Protein AF-A0AAU5MBX9-F1 (afdb_monomer)

Secondary structure (DSSP, 8-state):
-PPPPSSSPPEEES--TT-S-GGGGTTTEEEETT-S-S--STTPEE-EEEETTB-TT-TTS-HHHHHHH-GGGB-B-TTSSSB--GGG-TTS-BB-TT-HHHHHHHIIIIIHHHHHTT-SEEEEEEEESS-TT---EEE-TTS-EEE---S-TT-HHHHHHHHHHHHHHHHHHHTTT-EEEEEEETTTT--GGG----HHHHHHHHHHHHH-SEEEES-TTTTTSSSPP-HHHHHHHHHHHHHTTTS-EEEEEE-SSSSGGGS-HHHHHHHHHHHHHH--TTEEEEEE-SS-TTS----GGGG----SBSS--EEETTTEEEEEETTEEEEEE--SS--EEEEEEEEEEETTS-EEEEEEEE-SSEEEEEEE-

Radius of gyration: 21.74 Å; Cα contacts (8 Å, |Δi|>4): 833; chains: 1; bounding box: 52×39×66 Å

Foldseek 3Di:
DQDADLWFAAAEAEAQPAPPDLCVNAPRHQEYLDYPACDHHPRYAYAHEDEQFWLPPPLVCAPVNCVVPPQQFAFAAPVQPHTLDDVPDRSTGGGDLLDPVCLVCSCVPRPVVVVVSPHQEYEYEDDELFPPSRGFFGAHPVRHTDGQADRGRNTVSSLVSSLVSLLSVQVSSVVSNHFYEYAYEQQPLDDPVRHDPDPVSVVSSLSSQVSHQEYEYQCAQASLDQAGQFDPRLVSVLVSLQVCQQHHYEYEHEHVAQWPVPRDPFVLLLRLLSCVQSHDPPYHYHYTYPNCSNPDDPDLSSRDIQARWPDHWDDDPDFKIKTDGPFFIKIFGRHQADKDKDADPAWWAFSVGDIDHGIDIADHGGITTTGHD

pLDDT: mean 93.25, std 8.16, range [41.34, 98.81]

Nearest PDB structures (foldseek):
  4kmq-assembly1_A  TM=3.766E-01  e=2.548E-07  Listeria monocytogenes EGD-e
  4m3p-assembly1_A  TM=5.135E-01  e=3.716E-02  Homo sapiens
  7es0-assembly1_A  TM=3.282E-01  e=1.032E-01  Oryza sativa Japonica Group
  7k41-assembly1_A  TM=3.394E-01  e=2.391E-01  Escherichia coli K-12
  6v3o-assembly1_C  TM=4.429E-01  e=4.022E+00  Zea mays

Mean predicted aligned error: 4.1 Å

Sequence (373 aa):
MPVTRDHGVLQAQVFDRQVPDPAVYAGRVGFVWAALQAPQPQGVLASSYVTAFRNAPAREYTPEWFKTNHPDWIEYTADRTTPAWEFSNQVYTPIDISNPAVRQWYTSTLIDPAIAAGFKVIAVDNIGVRNDFKVSGHYDANGQWVQQFGADPKDPAWVADVLDWLRYLRDYAHARGVAVAFNLTFNGSLHDEFQDKSPEYIAALDQMIDISDIWLNEQGFTVHRVENVTDDEWQLMFDLLRRHRCKPSVVMNKLPTSYWNEATPEQRQWVVANYLLYREAPAMLESTGSKDYAAFNEIPEMAADLGTAITPPVRRGPVLWTRLYRDGMVVVNPSSTKSSRLLLPGRFTDLHGTKYSGLITVPANTGLVLKRG

Solvent-accessible surface area (backbone atoms only — not comparable to full-atom values): 19632 Å² total; per-residue (Å²): 130,65,70,64,68,75,40,50,54,41,26,37,43,52,37,42,90,61,44,94,59,66,68,78,36,53,89,42,29,26,35,27,52,29,34,91,51,38,83,60,43,79,69,36,39,30,14,37,61,35,38,68,53,30,50,40,77,53,64,88,56,33,54,67,50,37,61,72,77,40,50,48,40,38,23,11,21,85,82,72,73,51,62,23,40,60,93,75,38,81,62,40,41,27,41,40,68,83,41,67,67,49,48,51,49,48,41,64,66,63,44,48,56,40,48,73,65,58,30,52,25,42,21,36,31,82,40,57,72,49,46,84,50,44,51,17,28,33,28,43,94,83,72,44,82,43,83,67,39,64,92,52,41,74,37,66,59,52,39,50,52,51,52,51,41,51,48,51,54,36,53,59,31,48,79,70,77,26,44,35,29,34,33,48,42,85,46,71,97,49,62,83,91,61,60,67,82,48,70,67,56,52,52,52,51,50,51,55,52,67,65,33,63,26,37,30,30,71,38,53,61,22,56,68,33,88,57,68,50,33,47,71,65,32,50,52,52,51,49,51,47,57,74,46,30,75,46,32,30,38,38,24,28,29,42,64,33,58,40,55,87,72,48,52,75,62,60,57,32,28,55,49,15,49,48,68,41,63,56,41,63,31,49,25,42,29,73,26,10,70,74,37,45,33,39,80,75,94,51,75,73,58,66,48,63,34,48,41,69,75,48,70,68,41,76,53,78,97,58,33,36,34,23,40,27,73,44,23,37,28,36,36,23,41,26,78,79,54,61,48,77,46,76,46,99,49,51,28,28,37,92,84,69,55,74,46,57,47,75,37,77,46,52,34,68,34,28,40,44,31,34,57,107

Structure (mmCIF, N/CA/C/O backbone):
data_AF-A0AAU5MBX9-F1
#
_entry.id   AF-A0AAU5MBX9-F1
#
loop_
_atom_site.group_PDB
_atom_site.id
_atom_site.type_symbol
_atom_site.label_atom_id
_atom_site.label_alt_id
_atom_site.label_comp_id
_atom_site.label_asym_id
_atom_site.label_entity_id
_atom_site.label_seq_id
_atom_site.pdbx_PDB_ins_code
_atom_site.Cartn_x
_atom_site.Cartn_y
_atom_site.Cartn_z
_atom_site.occupancy
_atom_site.B_iso_or_equiv
_atom_site.auth_seq_id
_atom_site.auth_comp_id
_atom_site.auth_asym_id
_atom_site.auth_atom_id
_atom_site.pdbx_PDB_model_num
ATOM 1 N N . MET A 1 1 ? 2.801 -18.005 0.853 1.00 86.44 1 MET A N 1
ATOM 2 C CA . MET A 1 1 ? 1.812 -16.963 1.204 1.00 86.44 1 MET A CA 1
ATOM 3 C C . MET A 1 1 ? 1.761 -16.778 2.713 1.00 86.44 1 MET A C 1
ATOM 5 O O . MET A 1 1 ? 1.990 -17.772 3.402 1.00 86.44 1 MET A O 1
ATOM 9 N N . PRO A 1 2 ? 1.511 -15.555 3.226 1.00 80.56 2 PRO A N 1
ATOM 10 C CA . PRO A 1 2 ? 1.394 -15.302 4.662 1.00 80.56 2 PRO A CA 1
ATOM 11 C C . PRO A 1 2 ? 0.260 -16.132 5.270 1.00 80.56 2 PRO A C 1
ATOM 13 O O . PRO A 1 2 ? -0.808 -16.261 4.669 1.00 80.56 2 PRO A O 1
ATOM 16 N N . VAL A 1 3 ? 0.486 -16.699 6.456 1.00 76.62 3 VAL A N 1
ATOM 17 C CA . VAL A 1 3 ? -0.539 -17.470 7.171 1.00 76.62 3 VAL A CA 1
ATOM 18 C C . VAL A 1 3 ? -1.321 -16.522 8.069 1.00 76.62 3 VAL A C 1
ATOM 20 O O . VAL A 1 3 ? -0.755 -15.880 8.953 1.00 76.62 3 VAL A O 1
ATOM 23 N N . THR A 1 4 ? -2.632 -16.423 7.851 1.00 69.81 4 THR A N 1
ATOM 24 C CA . THR A 1 4 ? -3.485 -15.587 8.698 1.00 69.81 4 THR A CA 1
ATOM 25 C C . THR A 1 4 ? -3.652 -16.194 10.083 1.00 69.81 4 THR A C 1
ATOM 27 O O . THR A 1 4 ? -3.848 -17.398 10.231 1.00 69.81 4 THR A O 1
ATOM 30 N N . ARG A 1 5 ? -3.689 -15.327 11.092 1.00 82.75 5 ARG A N 1
ATOM 31 C CA . ARG A 1 5 ? -4.270 -15.617 12.403 1.00 82.75 5 ARG A CA 1
ATOM 32 C C . ARG A 1 5 ? -5.727 -15.185 12.450 1.00 82.75 5 ARG A C 1
ATOM 34 O O . ARG A 1 5 ? -6.056 -14.077 12.029 1.00 82.75 5 ARG A O 1
ATOM 41 N N . ASP A 1 6 ? -6.588 -16.019 13.013 1.00 85.75 6 ASP A N 1
ATOM 42 C CA . ASP A 1 6 ? -8.009 -15.707 13.198 1.00 85.75 6 ASP A CA 1
ATOM 43 C C . ASP A 1 6 ? -8.272 -14.755 14.385 1.00 85.75 6 ASP A C 1
ATOM 45 O O . ASP A 1 6 ? -9.397 -14.290 14.560 1.00 85.75 6 ASP A O 1
ATOM 49 N N . HIS A 1 7 ? -7.240 -14.423 15.168 1.00 91.56 7 HIS A N 1
ATOM 50 C CA . HIS A 1 7 ? -7.283 -13.500 16.306 1.00 91.56 7 HIS A CA 1
ATOM 51 C C . HIS A 1 7 ? -6.061 -12.556 16.323 1.00 91.56 7 HIS A C 1
ATOM 53 O O . HIS A 1 7 ? -5.182 -12.671 15.463 1.00 91.56 7 HIS A O 1
ATOM 59 N N . GLY A 1 8 ? -6.042 -11.578 17.240 1.00 92.62 8 GLY A N 1
ATOM 60 C CA . GLY A 1 8 ? -4.917 -10.654 17.484 1.00 92.62 8 GLY A CA 1
ATOM 61 C C . GLY A 1 8 ? -4.466 -9.773 16.309 1.00 92.62 8 GLY A C 1
ATOM 62 O O . GLY A 1 8 ? -4.969 -9.871 15.196 1.00 92.62 8 GLY A O 1
ATOM 63 N N . VAL A 1 9 ? -3.496 -8.891 16.509 1.00 94.12 9 VAL A N 1
ATOM 64 C CA . VAL A 1 9 ? -2.873 -8.177 15.381 1.00 94.12 9 VAL A CA 1
ATOM 65 C C . VAL A 1 9 ? -1.815 -9.066 14.723 1.00 94.12 9 VAL A C 1
ATOM 67 O O . VAL A 1 9 ? -0.968 -9.642 15.403 1.00 94.12 9 VAL A O 1
ATOM 70 N N . LEU A 1 10 ? -1.871 -9.192 13.394 1.00 94.38 10 LEU A N 1
ATOM 71 C CA . LEU A 1 10 ? -0.783 -9.747 12.594 1.00 94.38 10 LEU A CA 1
ATOM 72 C C . LEU A 1 10 ? -0.051 -8.572 11.956 1.00 94.38 10 LEU A C 1
ATOM 74 O O . LEU A 1 10 ? -0.675 -7.765 11.268 1.00 94.38 10 LEU A O 1
ATOM 78 N N . GLN A 1 11 ? 1.246 -8.458 12.214 1.00 94.75 11 GLN A N 1
ATOM 79 C CA . GLN A 1 11 ? 2.035 -7.329 11.742 1.00 94.75 11 GLN A CA 1
ATOM 80 C C . GLN A 1 11 ? 2.679 -7.624 10.382 1.00 94.75 11 GLN A C 1
ATOM 82 O O . GLN A 1 11 ? 2.894 -8.783 10.014 1.00 94.75 11 GLN A O 1
ATOM 87 N N . ALA A 1 12 ? 3.024 -6.568 9.659 1.00 95.31 12 ALA A N 1
ATOM 88 C CA . ALA A 1 12 ? 3.992 -6.590 8.574 1.00 95.31 12 ALA A CA 1
ATOM 89 C C . ALA A 1 12 ? 5.165 -5.666 8.926 1.00 95.31 12 ALA A C 1
ATOM 91 O O . ALA A 1 12 ? 4.989 -4.699 9.664 1.00 95.31 12 ALA A O 1
ATOM 92 N N . GLN A 1 13 ? 6.343 -5.959 8.379 1.00 95.69 13 GLN A N 1
ATOM 93 C CA . GLN A 1 13 ? 7.498 -5.064 8.409 1.00 95.69 13 GLN A CA 1
ATOM 94 C C . GLN A 1 13 ? 7.722 -4.489 7.013 1.00 95.69 13 GLN A C 1
ATOM 96 O O . GLN A 1 13 ? 7.731 -5.229 6.025 1.00 95.69 13 GLN A O 1
ATOM 101 N N . VAL A 1 14 ? 7.978 -3.189 6.928 1.00 94.19 14 VAL A N 1
ATOM 102 C CA . VAL A 1 14 ? 8.395 -2.549 5.680 1.00 94.19 14 VAL A CA 1
ATOM 103 C C . VAL A 1 14 ? 9.853 -2.132 5.819 1.00 94.19 14 VAL A C 1
ATOM 105 O O . VAL A 1 14 ? 10.169 -1.333 6.678 1.00 94.19 14 VAL A O 1
ATOM 108 N N . PHE A 1 15 ? 10.750 -2.718 5.017 1.00 95.25 15 PHE A N 1
ATOM 109 C CA . PHE A 1 15 ? 12.215 -2.665 5.190 1.00 95.25 15 PHE A CA 1
ATOM 110 C C . PHE A 1 15 ? 12.720 -3.165 6.560 1.00 95.25 15 PHE A C 1
ATOM 112 O O . PHE A 1 15 ? 12.239 -2.769 7.611 1.00 95.25 15 PHE A O 1
ATOM 119 N N . ASP A 1 16 ? 13.760 -3.995 6.576 1.00 95.44 16 ASP A N 1
ATOM 120 C CA . ASP A 1 16 ? 14.354 -4.532 7.817 1.00 95.44 16 ASP A CA 1
ATOM 121 C C . ASP A 1 16 ? 15.817 -4.102 8.026 1.00 95.44 16 ASP A C 1
ATOM 123 O O . ASP A 1 16 ? 16.520 -4.615 8.894 1.00 95.44 16 ASP A O 1
ATOM 127 N N . ARG A 1 17 ? 16.290 -3.097 7.277 1.00 95.25 17 ARG A N 1
ATOM 128 C CA . ARG A 1 17 ? 17.687 -2.624 7.342 1.00 95.25 17 ARG A CA 1
ATOM 129 C C . ARG A 1 17 ? 18.113 -2.012 8.682 1.00 95.25 17 ARG A C 1
ATOM 131 O O . ARG A 1 17 ? 19.303 -1.774 8.869 1.00 95.25 17 ARG A O 1
ATOM 138 N N . GLN A 1 18 ? 17.179 -1.717 9.587 1.00 95.19 18 GLN A N 1
ATOM 139 C CA . GLN A 1 18 ? 17.470 -1.283 10.960 1.00 95.19 18 GLN A CA 1
ATOM 140 C C . GLN A 1 18 ? 17.026 -2.321 12.003 1.00 95.19 18 GLN A C 1
ATOM 142 O O . GLN A 1 18 ? 16.915 -1.981 13.178 1.00 95.19 18 GLN A O 1
ATOM 147 N N . VAL A 1 19 ? 16.775 -3.574 11.604 1.00 95.38 19 VAL A N 1
ATOM 148 C CA . VAL A 1 19 ? 16.409 -4.676 12.505 1.00 95.38 19 VAL A CA 1
ATOM 149 C C . VAL A 1 19 ? 17.625 -5.582 12.713 1.00 95.38 19 VAL A C 1
ATOM 151 O O . VAL A 1 19 ? 17.976 -6.342 11.813 1.00 95.38 19 VAL A O 1
ATOM 154 N N . PRO A 1 20 ? 18.298 -5.517 13.879 1.00 91.94 20 PR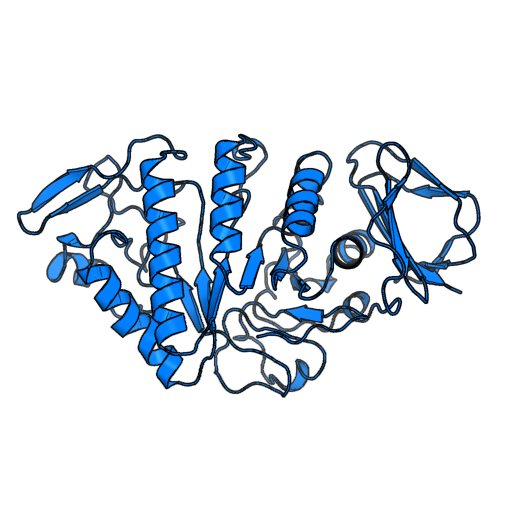O A N 1
ATOM 155 C CA . PRO A 1 20 ? 19.534 -6.269 14.094 1.00 91.94 20 PRO A CA 1
ATOM 156 C C . PRO A 1 20 ? 19.324 -7.784 14.165 1.00 91.94 20 PRO A C 1
ATOM 158 O O . PRO A 1 20 ? 20.194 -8.543 13.747 1.00 91.94 20 PRO A O 1
ATOM 161 N N . ASP A 1 21 ? 18.184 -8.215 14.709 1.00 94.38 21 ASP A N 1
ATOM 162 C CA . ASP A 1 21 ? 17.840 -9.623 14.896 1.00 94.38 21 ASP A CA 1
ATOM 163 C C . ASP A 1 21 ? 16.403 -9.887 14.417 1.00 94.38 21 ASP A C 1
ATOM 165 O O . ASP A 1 21 ? 15.450 -9.511 15.107 1.00 94.38 21 ASP A O 1
ATOM 169 N N . PRO A 1 22 ? 16.216 -10.553 13.262 1.00 94.56 22 PRO A N 1
ATOM 170 C CA . PRO A 1 22 ? 14.896 -10.926 12.764 1.00 94.56 22 PRO A CA 1
ATOM 171 C C . PRO A 1 22 ? 14.097 -11.831 13.709 1.00 94.56 22 PRO A C 1
ATOM 173 O O . PRO A 1 22 ? 12.887 -11.943 13.533 1.00 94.56 22 PRO A O 1
ATOM 176 N N . ALA A 1 23 ? 14.698 -12.463 14.729 1.00 95.38 23 ALA A N 1
ATOM 177 C CA . ALA A 1 23 ? 13.970 -13.304 15.686 1.00 95.38 23 ALA A CA 1
ATOM 178 C C . ALA A 1 23 ? 12.824 -12.563 16.402 1.00 95.38 23 ALA A C 1
ATOM 180 O O . ALA A 1 23 ? 11.850 -13.199 16.811 1.00 95.38 23 ALA A O 1
ATOM 181 N N . VAL A 1 24 ? 12.875 -11.227 16.476 1.00 95.06 24 VAL A N 1
ATOM 182 C CA . VAL A 1 24 ? 11.780 -10.384 16.997 1.00 95.06 24 VAL A CA 1
ATOM 183 C C . VAL A 1 24 ? 10.464 -10.542 16.221 1.00 95.06 24 VAL A C 1
ATOM 185 O O . VAL A 1 24 ? 9.389 -10.286 16.763 1.00 95.06 24 VAL A O 1
ATOM 188 N N . TYR A 1 25 ? 10.521 -11.013 14.973 1.00 95.12 25 TYR A N 1
ATOM 189 C CA . TYR A 1 25 ? 9.354 -11.279 14.133 1.00 95.12 25 TYR A CA 1
ATOM 190 C C . TYR A 1 25 ? 8.588 -12.537 14.529 1.00 95.12 25 TYR A C 1
ATOM 192 O O . TYR A 1 25 ? 7.418 -12.678 14.153 1.00 95.12 25 TYR A O 1
ATOM 200 N N . ALA A 1 26 ? 9.228 -13.457 15.258 1.00 92.88 26 ALA A N 1
ATOM 201 C CA . ALA A 1 26 ? 8.694 -14.779 15.540 1.00 92.88 26 ALA A CA 1
ATOM 202 C C . ALA A 1 26 ? 7.311 -14.686 16.193 1.00 92.88 26 ALA A C 1
ATOM 204 O O . ALA A 1 26 ? 7.127 -14.167 17.294 1.00 92.88 26 ALA A O 1
ATOM 205 N N . GLY A 1 27 ? 6.310 -15.185 15.471 1.00 90.62 27 GLY A N 1
ATOM 206 C CA . GLY A 1 27 ? 4.935 -15.153 15.927 1.00 90.62 27 GLY A CA 1
ATOM 207 C C . GLY A 1 27 ? 4.354 -13.743 16.104 1.00 90.62 27 GLY A C 1
ATOM 208 O O . GLY A 1 27 ? 3.432 -13.587 16.905 1.00 90.62 27 GLY A O 1
ATOM 209 N N . ARG A 1 28 ? 4.840 -12.735 15.382 1.00 92.31 28 ARG A N 1
ATOM 210 C CA . ARG A 1 28 ? 4.287 -11.368 15.387 1.00 92.31 28 ARG A CA 1
ATOM 211 C C . ARG A 1 28 ? 4.090 -10.833 13.974 1.00 92.31 28 ARG A C 1
ATOM 213 O O . ARG A 1 28 ? 3.028 -10.291 13.673 1.00 92.31 28 ARG A O 1
ATOM 220 N N . VAL A 1 29 ? 5.083 -11.043 13.116 1.00 94.81 29 VAL A N 1
ATOM 221 C CA . VAL A 1 29 ? 5.104 -10.559 11.735 1.00 94.81 29 VAL A CA 1
ATOM 222 C C . VAL A 1 29 ? 4.761 -11.702 10.781 1.00 94.81 29 VAL A C 1
ATOM 224 O O . VAL A 1 29 ? 5.270 -12.810 10.924 1.00 94.81 29 VAL A O 1
ATOM 227 N N . GLY A 1 30 ? 3.874 -11.452 9.819 1.00 95.06 30 GLY A N 1
ATOM 228 C CA . GLY A 1 30 ? 3.529 -12.412 8.762 1.00 95.06 30 GLY A CA 1
ATOM 229 C C . GLY A 1 30 ? 4.291 -12.182 7.457 1.00 95.06 30 GLY A C 1
ATOM 230 O O . GLY A 1 30 ? 4.425 -13.102 6.648 1.00 95.06 30 GLY A O 1
ATOM 231 N N . PHE A 1 31 ? 4.791 -10.964 7.243 1.00 96.69 31 PHE A N 1
ATOM 232 C CA . PHE A 1 31 ? 5.380 -10.546 5.976 1.00 96.69 31 PHE A CA 1
ATOM 233 C C . PHE A 1 31 ? 6.383 -9.398 6.139 1.00 96.69 31 PHE A C 1
ATOM 235 O O . PHE A 1 31 ? 6.165 -8.500 6.953 1.00 96.69 31 PHE A O 1
ATOM 242 N N . VAL A 1 32 ? 7.445 -9.408 5.329 1.00 97.56 32 VAL A N 1
ATOM 243 C CA . VAL A 1 32 ? 8.447 -8.337 5.235 1.00 97.56 32 VAL A CA 1
ATOM 244 C C . VAL A 1 32 ? 8.531 -7.847 3.780 1.00 97.56 32 VAL A C 1
ATOM 246 O O . VAL A 1 32 ? 8.956 -8.609 2.910 1.00 97.56 32 VAL A O 1
ATOM 249 N N . TRP A 1 33 ? 8.131 -6.593 3.513 1.00 96.75 33 TRP A N 1
ATOM 250 C CA . TRP A 1 33 ? 8.004 -5.975 2.167 1.00 96.75 33 TRP A CA 1
ATOM 251 C C . TRP A 1 33 ? 9.335 -5.761 1.427 1.00 96.75 33 TRP A C 1
ATOM 253 O O . TRP A 1 33 ? 9.378 -5.629 0.213 1.00 96.75 33 TRP A O 1
ATOM 263 N N . ALA A 1 34 ? 10.448 -5.719 2.144 1.00 96.94 34 ALA A N 1
ATOM 264 C CA . ALA A 1 34 ? 11.757 -5.479 1.551 1.00 96.94 34 ALA A CA 1
ATOM 265 C C . ALA A 1 34 ? 12.822 -6.046 2.482 1.00 96.94 34 ALA A C 1
ATOM 267 O O . ALA A 1 34 ? 13.546 -5.301 3.144 1.00 96.94 34 ALA A O 1
ATOM 268 N N . ALA A 1 35 ? 12.827 -7.370 2.604 1.00 97.56 35 ALA A N 1
ATOM 269 C CA . ALA A 1 35 ? 13.749 -8.056 3.490 1.00 97.56 35 ALA A CA 1
ATOM 270 C C . ALA A 1 35 ? 15.165 -8.046 2.905 1.00 97.56 35 ALA A C 1
ATOM 272 O O . ALA A 1 35 ? 15.361 -8.291 1.714 1.00 97.56 35 ALA A O 1
ATOM 273 N N . LEU A 1 36 ? 16.163 -7.830 3.758 1.00 96.31 36 LEU A N 1
ATOM 274 C CA . LEU A 1 36 ? 17.574 -7.935 3.392 1.00 96.31 36 LEU A CA 1
ATOM 275 C C . LEU A 1 36 ? 17.967 -9.368 3.012 1.00 96.31 36 LEU A C 1
ATOM 277 O O . LEU A 1 36 ? 18.926 -9.569 2.269 1.00 96.31 36 LEU A O 1
ATOM 281 N N . GLN A 1 37 ? 17.254 -10.367 3.542 1.00 96.25 37 GLN A N 1
ATOM 282 C CA . GLN A 1 37 ? 17.579 -11.782 3.383 1.00 96.25 37 GLN A CA 1
ATOM 283 C C . GLN A 1 37 ? 16.309 -12.619 3.207 1.00 96.25 37 GLN A C 1
ATOM 285 O O . GLN A 1 37 ? 15.291 -12.371 3.857 1.00 96.25 37 GLN A O 1
ATOM 290 N N . ALA A 1 38 ? 16.385 -13.651 2.364 1.00 97.12 38 ALA A N 1
ATOM 291 C CA . ALA A 1 38 ? 15.276 -14.579 2.159 1.00 97.12 38 ALA A CA 1
ATOM 292 C C . ALA A 1 38 ? 14.979 -15.471 3.384 1.00 97.12 38 ALA A C 1
ATOM 294 O O . ALA A 1 38 ? 13.798 -15.668 3.683 1.00 97.12 38 ALA A O 1
ATOM 295 N N . PRO A 1 39 ? 15.981 -16.019 4.109 1.00 96.38 39 PRO A N 1
ATOM 296 C CA . PRO A 1 39 ? 15.721 -16.748 5.346 1.00 96.38 39 PRO A CA 1
ATOM 297 C C . PRO A 1 39 ? 15.123 -15.826 6.410 1.00 96.38 39 PRO A C 1
ATOM 299 O O . PRO A 1 39 ? 15.681 -14.778 6.720 1.00 96.38 39 PRO A O 1
ATOM 302 N N . GLN A 1 40 ? 13.996 -16.240 6.981 1.00 95.81 40 GLN A N 1
ATOM 303 C CA . GLN A 1 40 ? 13.280 -15.525 8.036 1.00 95.81 40 GLN A CA 1
ATOM 304 C C . GLN A 1 40 ? 12.806 -16.521 9.104 1.00 95.81 40 GLN A C 1
ATOM 306 O O . GLN A 1 40 ? 12.773 -17.730 8.837 1.00 95.81 40 GLN A O 1
ATOM 311 N N . PRO A 1 41 ? 12.418 -16.058 10.307 1.00 95.69 41 PRO A N 1
ATOM 312 C CA . PRO A 1 41 ? 11.806 -16.930 11.301 1.00 95.69 41 PRO A CA 1
ATOM 313 C C . PRO A 1 41 ? 10.579 -17.668 10.760 1.00 95.69 41 PRO A C 1
ATOM 315 O O . PRO A 1 41 ? 9.893 -17.217 9.841 1.00 95.69 41 PRO A O 1
ATOM 318 N N . GLN A 1 42 ? 10.267 -18.812 11.369 1.00 93.38 42 GLN A N 1
ATOM 319 C CA . GLN A 1 42 ? 9.129 -19.628 10.959 1.00 93.38 42 GLN A CA 1
ATOM 320 C C . GLN A 1 42 ? 7.823 -18.813 10.950 1.00 93.38 42 GLN A C 1
ATOM 322 O O . GLN A 1 42 ? 7.464 -18.170 11.935 1.00 93.38 42 GLN A O 1
ATOM 327 N N . GLY A 1 43 ? 7.093 -18.890 9.835 1.00 92.44 43 GLY A N 1
ATOM 328 C CA . GLY A 1 43 ? 5.819 -18.190 9.642 1.00 92.44 43 GLY A CA 1
ATOM 329 C C . GLY A 1 43 ? 5.941 -16.773 9.073 1.00 92.44 43 GLY A C 1
ATOM 330 O O . GLY A 1 43 ? 4.913 -16.189 8.739 1.00 92.44 43 GLY A O 1
ATOM 331 N N . VAL A 1 44 ? 7.160 -16.251 8.908 1.00 95.44 44 VAL A N 1
ATOM 332 C CA . VAL A 1 44 ? 7.429 -14.941 8.304 1.00 95.44 44 VAL A CA 1
ATOM 333 C C . VAL A 1 44 ? 7.770 -15.121 6.825 1.00 95.44 44 VAL A C 1
ATOM 335 O O . VAL A 1 44 ? 8.656 -15.900 6.472 1.00 95.44 44 VAL A O 1
ATOM 338 N N . LEU A 1 45 ? 7.078 -14.400 5.945 1.00 96.19 45 LEU A N 1
ATOM 339 C CA . LEU A 1 45 ? 7.358 -14.406 4.510 1.00 96.19 45 LEU A CA 1
ATOM 340 C C . LEU A 1 45 ? 8.198 -13.184 4.115 1.00 96.19 45 LEU A C 1
ATOM 342 O O . LEU A 1 45 ? 7.738 -12.053 4.241 1.00 96.19 45 LEU A O 1
ATOM 346 N N . ALA A 1 46 ? 9.408 -13.407 3.605 1.00 97.44 46 ALA A N 1
ATOM 347 C CA . ALA A 1 46 ? 10.240 -12.351 3.030 1.00 97.44 46 ALA A CA 1
ATOM 348 C C . ALA A 1 46 ? 9.893 -12.078 1.563 1.00 97.44 46 ALA A C 1
ATOM 350 O O . ALA A 1 46 ? 9.609 -13.002 0.790 1.00 97.44 46 ALA A O 1
ATOM 351 N N . SER A 1 47 ? 10.016 -10.812 1.176 1.00 98.44 47 SER A N 1
ATOM 352 C CA . SER A 1 47 ? 10.004 -10.371 -0.215 1.00 98.44 47 SER A CA 1
ATOM 353 C C . SER A 1 47 ? 11.253 -9.565 -0.560 1.00 98.44 47 SER A C 1
ATOM 355 O O . SER A 1 47 ? 11.864 -8.953 0.320 1.00 98.44 47 SER A O 1
ATOM 357 N N . SER A 1 48 ? 11.639 -9.604 -1.835 1.00 98.31 48 SER A N 1
ATOM 358 C CA . SER A 1 48 ? 12.720 -8.780 -2.379 1.00 98.31 48 SER A CA 1
ATOM 359 C C . SER A 1 48 ? 12.152 -7.555 -3.084 1.00 98.31 48 SER A C 1
ATOM 361 O O . SER A 1 48 ? 11.136 -7.660 -3.766 1.00 98.31 48 SER A O 1
ATOM 363 N N . TYR A 1 49 ? 12.811 -6.414 -2.910 1.00 98.00 49 TYR A N 1
ATOM 364 C CA . TYR A 1 49 ? 12.323 -5.104 -3.325 1.00 98.00 49 TYR A CA 1
ATOM 365 C C . TYR A 1 49 ? 12.794 -4.708 -4.725 1.00 98.00 49 TYR A C 1
ATOM 367 O O . TYR A 1 49 ? 13.995 -4.726 -4.999 1.00 98.00 49 TYR A O 1
ATOM 375 N N . VAL A 1 50 ? 11.861 -4.240 -5.554 1.00 98.06 50 VAL A N 1
ATOM 376 C CA . VAL A 1 50 ? 12.109 -3.561 -6.836 1.00 98.06 50 VAL A CA 1
ATOM 377 C C . VAL A 1 50 ? 11.096 -2.424 -7.034 1.00 98.06 50 VAL A C 1
ATOM 379 O O . VAL A 1 50 ? 10.045 -2.418 -6.402 1.00 98.06 50 VAL A O 1
ATOM 382 N N . THR A 1 51 ? 11.372 -1.457 -7.911 1.00 96.38 51 THR A N 1
ATOM 383 C CA . THR A 1 51 ? 10.409 -0.384 -8.262 1.00 96.38 51 THR A CA 1
ATOM 384 C C . THR A 1 51 ? 9.804 -0.595 -9.641 1.00 96.38 51 THR A C 1
ATOM 386 O O . THR A 1 51 ? 10.538 -0.943 -10.561 1.00 96.38 51 THR A O 1
ATOM 389 N N . ALA A 1 52 ? 8.512 -0.321 -9.824 1.00 95.62 52 ALA A N 1
ATOM 390 C CA . ALA A 1 52 ? 7.786 -0.650 -11.053 1.00 95.62 52 ALA A CA 1
ATOM 391 C C . ALA A 1 52 ? 8.309 0.040 -12.324 1.00 95.62 52 ALA A C 1
ATOM 393 O O . ALA A 1 52 ? 8.358 -0.607 -13.367 1.00 95.62 52 ALA A O 1
ATOM 394 N N . PHE A 1 53 ? 8.682 1.322 -12.240 1.00 95.56 53 PHE A N 1
ATOM 395 C CA . PHE A 1 53 ? 8.888 2.186 -13.418 1.00 95.56 53 PHE A CA 1
ATOM 396 C C . PHE A 1 53 ? 10.330 2.684 -13.594 1.00 95.56 53 PHE A C 1
ATOM 398 O O . PHE A 1 53 ? 10.599 3.573 -14.399 1.00 95.56 53 PHE A O 1
ATOM 405 N N . ARG A 1 54 ? 11.276 2.142 -12.821 1.00 96.62 54 ARG A N 1
ATOM 406 C CA . ARG A 1 54 ? 12.697 2.524 -12.854 1.00 96.62 54 ARG A CA 1
ATOM 407 C C . ARG A 1 54 ? 13.590 1.381 -12.392 1.00 96.62 54 ARG A C 1
ATOM 409 O O . ARG A 1 54 ? 13.123 0.435 -11.762 1.00 96.62 54 ARG A O 1
ATOM 416 N N . ASN A 1 55 ? 14.892 1.487 -12.640 1.00 96.88 55 ASN A N 1
ATOM 417 C CA . ASN A 1 55 ? 15.870 0.432 -12.349 1.00 96.88 55 ASN A CA 1
ATOM 418 C C . ASN A 1 55 ? 16.246 0.242 -10.865 1.00 96.88 55 ASN A C 1
ATOM 420 O O . ASN A 1 55 ? 17.301 -0.326 -10.580 1.00 96.88 55 ASN A O 1
ATOM 424 N N . ALA A 1 56 ? 15.457 0.714 -9.895 1.00 95.94 56 ALA A N 1
ATOM 425 C CA . ALA A 1 56 ? 15.806 0.498 -8.493 1.00 95.94 56 ALA A CA 1
ATOM 426 C C . ALA A 1 56 ? 15.576 -0.977 -8.091 1.00 95.94 56 ALA A C 1
ATOM 428 O O . ALA A 1 56 ? 14.559 -1.560 -8.475 1.00 95.94 56 ALA A O 1
ATOM 429 N N . PRO A 1 57 ? 16.478 -1.576 -7.287 1.00 94.69 57 PRO A N 1
ATOM 430 C CA . PRO A 1 57 ? 17.584 -0.936 -6.564 1.00 94.69 57 PRO A CA 1
ATOM 431 C C . PRO A 1 57 ? 18.957 -0.979 -7.272 1.00 94.69 57 PRO A C 1
ATOM 433 O O . PRO A 1 57 ? 19.955 -0.648 -6.631 1.00 94.69 57 PRO A O 1
ATOM 436 N N . ALA A 1 58 ? 19.043 -1.365 -8.549 1.00 95.94 58 ALA A N 1
ATOM 437 C CA . ALA A 1 58 ? 20.303 -1.592 -9.270 1.00 95.94 58 ALA A CA 1
ATOM 438 C C . ALA A 1 58 ? 21.016 -0.284 -9.669 1.00 95.94 58 ALA A C 1
ATOM 440 O O . ALA A 1 58 ? 20.885 0.223 -10.787 1.00 95.94 58 ALA A O 1
ATOM 441 N N . ARG A 1 59 ? 21.769 0.281 -8.717 1.00 94.88 59 ARG A N 1
ATOM 442 C CA . ARG A 1 59 ? 22.485 1.568 -8.829 1.00 94.88 59 ARG A CA 1
ATOM 443 C C . ARG A 1 59 ? 23.660 1.554 -9.802 1.00 94.88 59 ARG A C 1
ATOM 445 O O . ARG A 1 59 ? 24.144 2.617 -10.175 1.00 94.88 59 ARG A O 1
ATOM 452 N N . GLU A 1 60 ? 24.142 0.379 -10.175 1.00 96.00 60 GLU A N 1
ATOM 453 C CA . GLU A 1 60 ? 25.223 0.199 -11.137 1.00 96.00 60 GLU A CA 1
ATOM 454 C C . GLU A 1 60 ? 24.829 0.634 -12.560 1.00 96.00 60 GLU A C 1
ATOM 456 O O . GLU A 1 60 ? 25.699 1.023 -13.339 1.00 96.00 60 GLU A O 1
ATOM 461 N N . TYR A 1 61 ? 23.529 0.652 -12.880 1.00 96.94 61 TYR A N 1
ATOM 462 C CA . TYR A 1 61 ? 23.001 1.158 -14.149 1.00 96.94 61 TYR A CA 1
ATOM 463 C C . TYR A 1 61 ? 22.621 2.636 -14.007 1.00 96.94 61 TYR A C 1
ATOM 465 O O . TYR A 1 61 ? 21.489 2.988 -13.662 1.00 96.94 61 TYR A O 1
ATOM 473 N N . THR A 1 62 ? 23.596 3.517 -14.229 1.00 97.12 62 THR A N 1
ATOM 474 C CA . THR A 1 62 ? 23.396 4.967 -14.096 1.00 97.12 62 THR A CA 1
ATOM 475 C C . THR A 1 62 ? 22.594 5.542 -15.272 1.00 97.12 62 THR A C 1
ATOM 477 O O . THR A 1 62 ? 22.525 4.920 -16.338 1.00 97.12 62 THR A O 1
ATOM 480 N N . PRO A 1 63 ? 22.031 6.757 -15.143 1.00 97.06 63 PRO A N 1
ATOM 481 C CA . PRO A 1 63 ? 21.405 7.453 -16.269 1.00 97.06 63 PRO A CA 1
ATOM 482 C C . PRO A 1 63 ? 22.299 7.561 -17.510 1.00 97.06 63 PRO A C 1
ATOM 484 O O . PRO A 1 63 ? 21.825 7.441 -18.637 1.00 97.06 63 PRO A O 1
ATOM 487 N N . GLU A 1 64 ? 23.604 7.762 -17.330 1.00 97.62 64 GLU A N 1
ATOM 488 C CA . GLU A 1 64 ? 24.587 7.812 -18.417 1.00 97.62 64 GLU A CA 1
ATOM 489 C C . GLU A 1 64 ? 24.768 6.447 -19.078 1.00 97.62 64 GLU A C 1
ATOM 491 O O . GLU A 1 64 ? 24.923 6.377 -20.300 1.00 97.62 64 GLU A O 1
ATOM 496 N N . TRP A 1 65 ? 24.718 5.364 -18.297 1.00 97.94 65 TRP A N 1
ATOM 497 C CA . TRP A 1 65 ? 24.766 4.011 -18.836 1.00 97.94 65 TRP A CA 1
ATOM 498 C C . TRP A 1 65 ? 23.567 3.748 -19.750 1.00 97.94 65 TRP A C 1
ATOM 500 O O . TRP A 1 65 ? 23.773 3.300 -20.877 1.00 97.94 65 TRP A O 1
ATOM 510 N N . PHE A 1 66 ? 22.347 4.105 -19.331 1.00 98.06 66 PHE A N 1
ATOM 511 C CA . PHE A 1 66 ? 21.166 3.973 -20.192 1.00 98.06 66 PHE A CA 1
ATOM 512 C C . PHE A 1 66 ? 21.284 4.847 -21.439 1.00 98.06 66 PHE A C 1
ATOM 514 O O . PHE A 1 66 ? 21.152 4.333 -22.539 1.00 98.06 66 PHE A O 1
ATOM 521 N N . LYS A 1 67 ? 21.656 6.127 -21.312 1.00 96.75 67 LYS A N 1
ATOM 522 C CA . LYS A 1 67 ? 21.834 7.016 -22.479 1.00 96.75 67 LYS A CA 1
ATOM 523 C C . LYS A 1 67 ? 22.856 6.488 -23.491 1.00 96.75 67 LYS A C 1
ATOM 525 O O . LYS A 1 67 ? 22.731 6.763 -24.679 1.00 96.75 67 LYS A O 1
ATOM 530 N N . THR A 1 68 ? 23.876 5.773 -23.019 1.00 97.50 68 THR A N 1
ATOM 531 C CA . THR A 1 68 ? 24.952 5.243 -23.867 1.00 97.50 68 THR A CA 1
ATOM 532 C C . THR A 1 68 ? 24.582 3.908 -24.510 1.00 97.50 68 THR A C 1
ATOM 534 O O . THR A 1 68 ? 24.899 3.692 -25.675 1.00 97.50 68 THR A O 1
ATOM 537 N N . ASN A 1 69 ? 23.953 3.005 -23.756 1.00 97.88 69 ASN A N 1
ATOM 538 C CA . ASN A 1 69 ? 23.758 1.613 -24.176 1.00 97.88 69 ASN A CA 1
ATOM 539 C C . ASN A 1 69 ? 22.336 1.333 -24.672 1.00 97.88 69 ASN A C 1
ATOM 541 O O . ASN A 1 69 ? 22.161 0.525 -25.578 1.00 97.88 69 ASN A O 1
ATOM 545 N N . HIS A 1 70 ? 21.345 2.005 -24.088 1.00 97.56 70 HIS A N 1
ATOM 546 C CA . HIS A 1 70 ? 19.919 1.814 -24.350 1.00 97.56 70 HIS A CA 1
ATOM 547 C C . HIS A 1 70 ? 19.157 3.148 -24.270 1.00 97.56 70 HIS A C 1
ATOM 549 O O . HIS A 1 70 ? 18.295 3.326 -23.400 1.00 97.56 70 HIS A O 1
ATOM 555 N N . PRO A 1 71 ? 19.492 4.136 -25.125 1.00 97.00 71 PRO A N 1
ATOM 556 C CA . PRO A 1 71 ? 18.773 5.409 -25.140 1.00 97.00 71 PRO A CA 1
ATOM 557 C C . PRO A 1 71 ? 17.284 5.225 -25.465 1.00 97.00 71 PRO A C 1
ATOM 559 O O . PRO A 1 71 ? 16.474 6.075 -25.107 1.00 97.00 71 PRO A O 1
ATOM 562 N N . ASP A 1 72 ? 16.933 4.101 -26.094 1.00 98.06 72 ASP A N 1
ATOM 563 C CA . ASP A 1 72 ? 15.584 3.706 -26.475 1.00 98.06 72 ASP A CA 1
ATOM 564 C C . ASP A 1 72 ? 14.743 3.104 -25.342 1.00 98.06 72 ASP A C 1
ATOM 566 O O . ASP A 1 72 ? 13.585 2.748 -25.541 1.00 98.06 72 ASP A O 1
ATOM 570 N N . TRP A 1 73 ? 15.318 2.962 -24.148 1.00 98.44 73 TRP A N 1
ATOM 571 C CA . TRP A 1 73 ? 14.612 2.428 -22.981 1.00 98.44 73 TRP A CA 1
ATOM 572 C C . TRP A 1 73 ? 14.141 3.519 -22.026 1.00 98.44 73 TRP A C 1
ATOM 574 O O . TRP A 1 73 ? 13.416 3.212 -21.086 1.00 98.44 73 TRP A O 1
ATOM 584 N N . ILE A 1 74 ? 14.591 4.763 -22.206 1.00 98.62 74 ILE A N 1
ATOM 585 C CA . ILE A 1 74 ? 14.365 5.843 -21.245 1.00 98.62 74 ILE A CA 1
ATOM 586 C C . ILE A 1 74 ? 13.023 6.515 -21.521 1.00 98.62 74 ILE A C 1
ATOM 588 O O . ILE A 1 74 ? 12.768 6.977 -22.632 1.00 98.62 74 ILE A O 1
ATOM 592 N N . GLU A 1 75 ? 12.217 6.648 -20.475 1.00 98.25 75 GLU A N 1
ATOM 593 C CA . GLU A 1 75 ? 10.961 7.394 -20.512 1.00 98.25 75 GLU A CA 1
ATOM 594 C C . GLU A 1 75 ? 11.177 8.883 -20.222 1.00 98.25 75 GLU A C 1
ATOM 596 O O . GLU A 1 75 ? 11.844 9.268 -19.251 1.00 98.25 75 GLU A O 1
ATOM 601 N N . TYR A 1 76 ? 10.575 9.737 -21.047 1.00 98.50 76 TYR A N 1
ATOM 602 C CA . TYR A 1 76 ? 10.708 11.189 -20.991 1.00 98.50 76 TYR A CA 1
ATOM 603 C C . TYR A 1 76 ? 9.375 11.882 -20.740 1.00 98.50 76 TYR A C 1
ATOM 605 O O . TYR A 1 76 ? 8.293 11.380 -21.046 1.00 98.50 76 TYR A O 1
ATOM 613 N N . THR A 1 77 ? 9.468 13.100 -20.212 1.00 98.19 77 THR A N 1
ATOM 614 C CA . THR A 1 77 ? 8.332 14.017 -20.148 1.00 98.19 77 THR A CA 1
ATOM 615 C C . THR A 1 77 ? 8.006 14.600 -21.528 1.00 98.19 77 THR A C 1
ATOM 617 O O . THR A 1 77 ? 8.745 14.416 -22.497 1.00 98.19 77 THR A O 1
ATOM 620 N N . ALA A 1 78 ? 6.907 15.352 -21.630 1.00 97.25 78 ALA A N 1
ATOM 621 C CA . ALA A 1 78 ? 6.437 15.943 -22.888 1.00 97.25 78 ALA A CA 1
ATOM 622 C C . ALA A 1 78 ? 7.430 16.919 -23.561 1.00 97.25 78 ALA A C 1
ATOM 624 O O . ALA A 1 78 ? 7.265 17.238 -24.739 1.00 97.25 78 ALA A O 1
ATOM 625 N N . ASP A 1 79 ? 8.462 17.388 -22.847 1.00 97.56 79 ASP A N 1
ATOM 626 C CA . ASP A 1 79 ? 9.548 18.196 -23.424 1.00 97.56 79 ASP A CA 1
ATOM 627 C C . ASP A 1 79 ? 10.557 17.374 -24.249 1.00 97.56 79 ASP A C 1
ATOM 629 O O . ASP A 1 79 ? 11.444 17.948 -24.885 1.00 97.56 79 ASP A O 1
ATOM 633 N N . ARG A 1 80 ? 10.419 16.039 -24.233 1.00 97.75 80 ARG A N 1
ATOM 634 C CA . ARG A 1 80 ? 11.229 15.054 -24.964 1.00 97.75 80 ARG A CA 1
ATOM 635 C C . ARG A 1 80 ? 12.722 15.092 -24.638 1.00 97.75 80 ARG A C 1
ATOM 637 O O . ARG A 1 80 ? 13.536 14.597 -25.416 1.00 97.75 80 ARG A O 1
ATOM 644 N N . THR A 1 81 ? 13.107 15.704 -23.522 1.00 97.00 81 THR A N 1
ATOM 645 C CA . THR A 1 81 ? 14.518 15.878 -23.133 1.00 97.00 81 THR A CA 1
ATOM 646 C C . THR A 1 81 ? 14.764 15.572 -21.663 1.00 97.00 81 THR A C 1
ATOM 648 O O . THR A 1 81 ? 15.818 15.034 -21.320 1.00 97.00 81 THR A O 1
ATOM 651 N N . THR A 1 82 ? 13.790 15.842 -20.799 1.00 97.69 82 THR A N 1
ATOM 652 C CA . THR A 1 82 ? 13.827 15.536 -19.371 1.00 97.69 82 THR A CA 1
ATOM 653 C C . THR A 1 82 ? 13.269 14.133 -19.134 1.00 97.69 82 THR A C 1
ATOM 655 O O . THR A 1 82 ? 12.093 13.910 -19.433 1.00 97.69 82 THR A O 1
ATOM 658 N N . PRO A 1 83 ? 14.055 13.177 -18.596 1.00 98.12 83 PRO A N 1
ATOM 659 C CA . PRO A 1 83 ? 13.511 11.890 -18.175 1.00 98.12 83 PRO A CA 1
ATOM 660 C C . PRO A 1 83 ? 12.423 12.071 -17.108 1.00 98.12 83 PRO A C 1
ATOM 662 O O . PRO A 1 83 ? 12.504 12.986 -16.284 1.00 98.12 83 PRO A O 1
ATOM 665 N N . ALA A 1 84 ? 11.413 11.206 -17.110 1.00 96.88 84 ALA A N 1
ATOM 666 C CA . ALA A 1 84 ? 10.256 11.279 -16.214 1.00 96.88 84 ALA A CA 1
ATOM 667 C C . ALA A 1 84 ? 10.581 10.817 -14.772 1.00 96.88 84 ALA A C 1
ATOM 669 O O . ALA A 1 84 ? 10.092 9.798 -14.292 1.00 96.88 84 ALA A O 1
ATOM 670 N N . TRP A 1 85 ? 11.474 11.537 -14.084 1.00 96.12 85 TRP A N 1
ATOM 671 C CA . TRP A 1 85 ? 12.007 11.153 -12.772 1.00 96.12 85 TRP A CA 1
ATOM 672 C C . TRP A 1 85 ? 10.931 11.054 -11.683 1.00 96.12 85 TRP A C 1
ATOM 674 O O . TRP A 1 85 ? 10.354 12.062 -11.265 1.00 96.12 85 TRP A O 1
ATOM 684 N N . GLU A 1 86 ? 10.758 9.862 -11.112 1.00 91.62 86 GLU A N 1
ATOM 685 C CA . GLU A 1 86 ? 9.912 9.687 -9.931 1.00 91.62 86 GLU A CA 1
ATOM 686 C C . GLU A 1 86 ? 10.499 10.416 -8.709 1.00 91.62 86 GLU A C 1
ATOM 688 O O . GLU A 1 86 ? 11.648 10.177 -8.315 1.00 91.62 86 GLU A O 1
ATOM 693 N N . PHE A 1 87 ? 9.696 11.271 -8.066 1.00 89.06 87 PHE A N 1
ATOM 694 C CA . PHE A 1 87 ? 10.069 12.052 -6.872 1.00 89.06 87 PHE A CA 1
ATOM 695 C C . PHE A 1 87 ? 11.325 12.922 -7.052 1.00 89.06 87 PHE A C 1
ATOM 697 O O . PHE A 1 87 ? 12.065 13.156 -6.095 1.00 89.06 87 PHE A O 1
ATOM 704 N N . SER A 1 88 ? 11.603 13.360 -8.285 1.00 89.81 88 SER A N 1
ATOM 705 C CA . SER A 1 88 ? 12.831 14.087 -8.645 1.00 89.81 88 SER A CA 1
ATOM 706 C C . SER A 1 88 ? 14.127 13.313 -8.350 1.00 89.81 88 SER A C 1
ATOM 708 O O . SER A 1 88 ? 15.207 13.902 -8.281 1.00 89.81 88 SER A O 1
ATOM 710 N N . ASN A 1 89 ? 14.045 11.992 -8.167 1.00 90.75 89 ASN A N 1
ATOM 711 C CA . ASN A 1 89 ? 15.197 11.151 -7.885 1.00 90.75 89 ASN A CA 1
ATOM 712 C C . ASN A 1 89 ? 15.930 10.792 -9.184 1.00 90.75 89 ASN A C 1
ATOM 714 O O . ASN A 1 89 ? 15.456 9.958 -9.947 1.00 90.75 89 ASN A O 1
ATOM 718 N N . GLN A 1 90 ? 17.114 11.370 -9.384 1.00 95.38 90 GLN A N 1
ATOM 719 C CA . GLN A 1 90 ? 17.948 11.158 -10.575 1.00 95.38 90 GLN A CA 1
ATOM 720 C C . GLN A 1 90 ? 18.933 9.982 -10.456 1.00 95.38 90 GLN A C 1
ATOM 722 O O . GLN A 1 90 ? 19.804 9.813 -11.302 1.00 95.38 90 GLN A O 1
ATOM 727 N N . VAL A 1 91 ? 18.829 9.170 -9.398 1.00 95.75 91 VAL A N 1
ATOM 728 C CA . VAL A 1 91 ? 19.679 7.982 -9.208 1.00 95.75 91 VAL A CA 1
ATOM 729 C C . VAL A 1 91 ? 19.183 6.803 -10.044 1.00 95.75 91 VAL A C 1
ATOM 731 O O .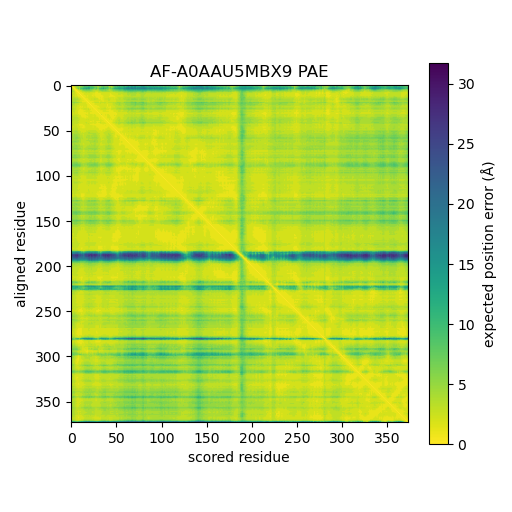 VAL A 1 91 ? 19.993 6.009 -10.513 1.00 95.75 91 VAL A O 1
ATOM 734 N N . TYR A 1 92 ? 17.867 6.682 -10.222 1.00 96.88 92 TYR A N 1
ATOM 735 C CA . TYR A 1 92 ? 17.240 5.555 -10.910 1.00 96.88 92 TYR A CA 1
ATOM 736 C C . TYR A 1 92 ? 16.457 6.056 -12.120 1.00 96.88 92 TYR A C 1
ATOM 738 O O . TYR A 1 92 ? 15.531 6.853 -11.982 1.00 96.88 92 TYR A O 1
ATOM 746 N N . THR A 1 93 ? 16.859 5.583 -13.291 1.00 97.94 93 THR A N 1
ATOM 747 C CA . THR A 1 93 ? 16.375 5.957 -14.617 1.00 97.94 93 THR A CA 1
ATOM 748 C C . THR A 1 93 ? 14.959 5.431 -14.850 1.00 97.94 93 THR A C 1
ATOM 750 O O . THR A 1 93 ? 14.740 4.234 -14.652 1.00 97.94 93 THR A O 1
ATOM 753 N N . PRO A 1 94 ? 14.007 6.292 -15.260 1.00 97.81 94 PRO A N 1
ATOM 754 C CA . PRO A 1 94 ? 12.689 5.881 -15.732 1.00 97.81 94 PRO A CA 1
ATOM 755 C C . PRO A 1 94 ? 12.827 5.012 -16.976 1.00 97.81 94 PRO A C 1
ATOM 757 O O . PRO A 1 94 ? 13.561 5.382 -17.895 1.00 97.81 94 PRO A O 1
ATOM 760 N N . ILE A 1 95 ? 12.143 3.874 -16.999 1.00 97.81 95 ILE A N 1
ATOM 761 C CA . ILE A 1 95 ? 12.253 2.884 -18.076 1.00 97.81 95 ILE A CA 1
ATOM 762 C C . ILE A 1 95 ? 10.896 2.604 -18.719 1.00 97.81 95 ILE A C 1
ATOM 764 O O . ILE A 1 95 ? 9.882 2.550 -18.023 1.00 97.81 95 ILE A O 1
ATOM 768 N N . ASP A 1 96 ? 10.897 2.376 -20.030 1.00 97.75 96 ASP A N 1
ATOM 769 C CA . ASP A 1 96 ? 9.699 2.042 -20.800 1.00 97.75 96 ASP A CA 1
ATOM 770 C C . ASP A 1 96 ? 9.256 0.605 -20.502 1.00 97.75 96 ASP A C 1
ATOM 7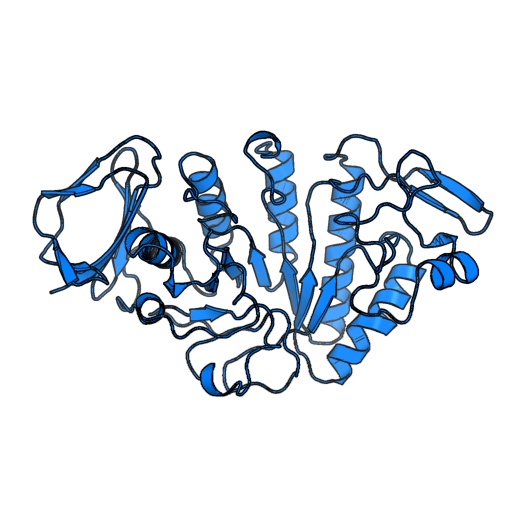72 O O . ASP A 1 96 ? 9.796 -0.375 -21.022 1.00 97.75 96 ASP A O 1
ATOM 776 N N . ILE A 1 97 ? 8.241 0.477 -19.652 1.00 95.88 97 ILE A N 1
ATOM 777 C CA . ILE A 1 97 ? 7.661 -0.809 -19.252 1.00 95.88 97 ILE A CA 1
ATOM 778 C C . ILE A 1 97 ? 6.871 -1.496 -20.371 1.00 95.88 97 ILE A C 1
ATOM 780 O O . ILE A 1 97 ? 6.484 -2.653 -20.204 1.00 95.88 97 ILE A O 1
ATOM 784 N N . SER A 1 98 ? 6.611 -0.839 -21.503 1.00 96.19 98 SER A N 1
ATOM 785 C CA . SER A 1 98 ? 5.981 -1.457 -22.676 1.00 96.19 98 SER A CA 1
ATOM 786 C C . SER A 1 98 ? 7.005 -2.166 -23.575 1.00 96.19 98 SER A C 1
ATOM 788 O O . SER A 1 98 ? 6.659 -3.130 -24.264 1.00 96.19 98 SER A O 1
ATOM 790 N N . ASN A 1 99 ? 8.283 -1.774 -23.506 1.00 97.50 99 ASN A N 1
ATOM 791 C CA . ASN A 1 99 ? 9.357 -2.332 -24.322 1.00 97.50 99 ASN A CA 1
ATOM 792 C C . ASN A 1 99 ? 9.716 -3.776 -23.893 1.00 97.50 99 ASN A C 1
ATOM 794 O O . ASN A 1 99 ? 10.201 -3.996 -22.777 1.00 97.50 99 ASN A O 1
ATOM 798 N N . PRO A 1 100 ? 9.566 -4.792 -24.769 1.00 97.38 100 PRO A N 1
ATOM 799 C CA . PRO A 1 100 ? 9.874 -6.181 -24.422 1.00 97.38 100 PRO A CA 1
ATOM 800 C C . PRO A 1 100 ? 11.326 -6.418 -23.980 1.00 97.38 100 PRO A C 1
ATOM 802 O O . PRO A 1 100 ? 11.567 -7.274 -23.126 1.00 97.38 100 PRO A O 1
ATOM 805 N N . ALA A 1 101 ? 12.290 -5.663 -24.520 1.00 98.19 101 ALA A N 1
ATOM 806 C CA . ALA A 1 101 ? 13.693 -5.765 -24.124 1.00 98.19 101 ALA A CA 1
ATOM 807 C C . ALA A 1 101 ? 13.910 -5.238 -22.698 1.00 98.19 101 ALA A C 1
ATOM 809 O O . ALA A 1 101 ? 14.611 -5.881 -21.914 1.00 98.19 101 ALA A O 1
ATOM 810 N N . VAL A 1 102 ? 13.235 -4.141 -22.328 1.00 98.44 102 VAL A N 1
ATOM 811 C CA . VAL A 1 102 ? 13.212 -3.631 -20.948 1.00 98.44 102 VAL A CA 1
ATOM 812 C C . VAL A 1 102 ? 12.594 -4.664 -20.016 1.00 98.44 102 VAL A C 1
ATOM 814 O O . VAL A 1 102 ? 13.186 -4.974 -18.987 1.00 98.44 102 VAL A O 1
ATOM 817 N N . ARG A 1 103 ? 11.450 -5.262 -20.373 1.00 98.50 103 ARG A N 1
ATOM 818 C CA . ARG A 1 103 ? 10.799 -6.298 -19.548 1.00 98.50 103 ARG A CA 1
ATOM 819 C C . ARG A 1 103 ? 11.703 -7.508 -19.308 1.00 98.50 103 ARG A C 1
ATOM 821 O O . ARG A 1 103 ? 11.793 -8.010 -18.181 1.00 98.50 103 ARG A O 1
ATOM 828 N N . GLN A 1 104 ? 12.382 -7.979 -20.352 1.00 98.50 104 GLN A N 1
ATOM 829 C CA . GLN A 1 104 ? 13.338 -9.076 -20.241 1.00 98.50 104 GLN A CA 1
ATOM 830 C C . GLN A 1 104 ? 14.512 -8.684 -19.341 1.00 98.50 104 GLN A C 1
ATOM 832 O O . GLN A 1 104 ? 14.801 -9.401 -18.387 1.00 98.50 104 GLN A O 1
ATOM 837 N N . TRP A 1 105 ? 15.143 -7.537 -19.597 1.00 98.44 105 TRP A N 1
ATOM 838 C CA . TRP A 1 105 ? 16.261 -7.050 -18.794 1.00 98.44 105 TRP A CA 1
ATOM 839 C C . TRP A 1 105 ? 15.871 -6.844 -17.327 1.00 98.44 105 TRP A C 1
ATOM 841 O O . TRP A 1 105 ? 16.588 -7.297 -16.437 1.00 98.44 105 TRP A O 1
ATOM 851 N N . TYR A 1 106 ? 14.724 -6.217 -17.062 1.00 98.62 106 TYR A N 1
ATOM 852 C CA . TYR A 1 106 ? 14.218 -5.940 -15.719 1.00 98.62 106 TYR A CA 1
ATOM 853 C C . TYR A 1 106 ? 14.080 -7.236 -14.930 1.00 98.62 106 TYR A C 1
ATOM 855 O O . TYR A 1 106 ? 14.577 -7.373 -13.813 1.00 98.62 106 TYR A O 1
ATOM 863 N N . THR A 1 107 ? 13.444 -8.229 -15.543 1.00 98.56 107 THR A N 1
ATOM 864 C CA . THR A 1 107 ? 13.219 -9.510 -14.888 1.00 98.56 107 THR A CA 1
ATOM 865 C C . THR A 1 107 ? 14.505 -10.318 -14.702 1.00 98.56 107 THR A C 1
ATOM 867 O O . THR A 1 107 ? 14.744 -10.813 -13.601 1.00 98.56 107 THR A O 1
ATOM 870 N N . SER A 1 108 ? 15.384 -10.391 -15.705 1.00 98.12 108 SER A N 1
ATOM 871 C CA . SER A 1 108 ? 16.652 -11.125 -15.589 1.00 98.12 108 SER A CA 1
ATOM 872 C C . SER A 1 108 ? 17.658 -10.459 -14.648 1.00 98.12 108 SER A C 1
ATOM 874 O O . SER A 1 108 ? 18.501 -11.139 -14.069 1.00 98.12 108 SER A O 1
ATOM 876 N N . THR A 1 109 ? 17.599 -9.133 -14.512 1.00 98.06 109 THR A N 1
ATOM 877 C CA . THR A 1 109 ? 18.579 -8.344 -13.749 1.00 98.06 109 THR A CA 1
ATOM 878 C C . THR A 1 109 ? 18.121 -8.083 -12.321 1.00 98.06 109 THR A C 1
ATOM 880 O O . THR A 1 109 ? 18.939 -8.126 -11.408 1.00 98.06 109 THR A O 1
ATOM 883 N N . LEU A 1 110 ? 16.828 -7.822 -12.104 1.00 97.94 110 LEU A N 1
ATOM 884 C CA . LEU A 1 110 ? 16.306 -7.411 -10.796 1.00 97.94 110 LEU A CA 1
ATOM 885 C C . LEU A 1 110 ? 15.545 -8.533 -10.080 1.00 97.94 110 LEU A C 1
ATOM 887 O O . LEU A 1 110 ? 15.608 -8.627 -8.857 1.00 97.94 110 LEU A O 1
ATOM 891 N N . ILE A 1 111 ? 14.841 -9.398 -10.819 1.00 98.50 111 ILE A N 1
ATOM 892 C CA . ILE A 1 111 ? 13.948 -10.410 -10.232 1.00 98.50 111 ILE A CA 1
ATOM 893 C C . ILE A 1 111 ? 14.618 -11.780 -10.116 1.00 98.50 111 ILE A C 1
ATOM 895 O O . ILE A 1 111 ? 14.620 -12.372 -9.036 1.00 98.50 111 ILE A O 1
ATOM 899 N N . ASP A 1 112 ? 15.201 -12.298 -11.197 1.00 98.62 112 ASP A N 1
ATOM 900 C CA . ASP A 1 112 ? 15.809 -13.633 -11.203 1.00 98.62 112 ASP A CA 1
ATOM 901 C C . ASP A 1 112 ? 16.903 -13.800 -10.129 1.00 98.62 112 ASP A C 1
ATOM 903 O O . ASP A 1 112 ? 16.895 -14.833 -9.450 1.00 98.62 112 ASP A O 1
ATOM 907 N N . PRO A 1 113 ? 17.789 -12.811 -9.870 1.00 98.25 113 PRO A N 1
ATOM 908 C CA . PRO A 1 113 ? 18.766 -12.921 -8.788 1.00 98.25 113 PRO A CA 1
ATOM 909 C C . PRO A 1 113 ? 18.122 -13.037 -7.403 1.00 98.25 113 PRO A C 1
ATOM 911 O O . PRO A 1 113 ? 18.600 -13.803 -6.566 1.00 98.25 113 PRO A O 1
ATOM 914 N N . ALA A 1 114 ? 17.011 -12.337 -7.157 1.00 98.25 114 ALA A N 1
ATOM 915 C CA . ALA A 1 114 ? 16.278 -12.442 -5.899 1.00 98.25 114 ALA A CA 1
ATOM 916 C C . ALA A 1 114 ? 15.635 -13.827 -5.731 1.00 98.25 114 ALA A C 1
ATOM 918 O O . ALA A 1 114 ? 15.718 -14.439 -4.663 1.00 98.25 114 ALA A O 1
ATOM 919 N N . ILE A 1 115 ? 15.041 -14.367 -6.797 1.00 98.50 115 ILE A N 1
ATOM 920 C CA . ILE A 1 115 ? 14.488 -15.728 -6.787 1.00 98.50 115 ILE A CA 1
ATOM 921 C C . ILE A 1 115 ? 15.601 -16.749 -6.517 1.00 98.50 115 ILE A C 1
ATOM 923 O O . ILE A 1 115 ? 15.433 -17.633 -5.673 1.00 98.50 115 ILE A O 1
ATOM 927 N N . ALA A 1 116 ? 16.759 -16.597 -7.168 1.00 98.31 116 ALA A N 1
ATOM 928 C CA . ALA A 1 116 ? 17.930 -17.446 -6.955 1.00 98.31 116 ALA A CA 1
ATOM 929 C C . ALA A 1 116 ? 18.484 -17.343 -5.521 1.00 98.31 116 ALA A C 1
ATOM 931 O O . ALA A 1 116 ? 18.919 -18.348 -4.960 1.00 98.31 116 ALA A O 1
ATOM 932 N N . ALA A 1 117 ? 18.401 -16.164 -4.896 1.00 98.06 117 ALA A N 1
ATOM 933 C CA . ALA A 1 117 ? 18.741 -15.950 -3.487 1.00 98.06 117 ALA A CA 1
ATOM 934 C C . ALA A 1 117 ? 17.721 -16.566 -2.503 1.00 98.06 117 ALA A C 1
ATOM 936 O O . ALA A 1 117 ? 17.949 -16.568 -1.293 1.00 98.06 117 ALA A O 1
ATOM 937 N N . GLY A 1 118 ? 16.609 -17.113 -3.003 1.00 98.06 118 GLY A N 1
ATOM 938 C CA . GLY A 1 118 ? 15.633 -17.877 -2.228 1.00 98.06 118 GLY A CA 1
ATOM 939 C C . GLY A 1 118 ? 14.357 -17.121 -1.864 1.00 98.06 118 GLY A C 1
ATOM 940 O O . GLY A 1 118 ? 13.491 -17.708 -1.206 1.00 98.06 118 GLY A O 1
ATOM 941 N N . PHE A 1 119 ? 14.198 -15.864 -2.292 1.00 98.50 119 PHE A N 1
ATOM 942 C CA . PHE A 1 119 ? 12.971 -15.106 -2.043 1.00 98.50 119 PHE A CA 1
ATOM 943 C C . PHE A 1 119 ? 11.768 -15.775 -2.718 1.00 98.50 119 PHE A C 1
ATOM 945 O O . PHE A 1 119 ? 11.858 -16.305 -3.825 1.00 98.50 119 PHE A O 1
ATOM 952 N N . LYS A 1 120 ? 10.622 -15.763 -2.028 1.00 97.69 120 LYS A N 1
ATOM 953 C CA . LYS A 1 120 ? 9.363 -16.369 -2.505 1.00 97.69 120 LYS A CA 1
ATOM 954 C C . LYS A 1 120 ? 8.315 -15.346 -2.919 1.00 97.69 120 LYS A C 1
ATOM 956 O O . LYS A 1 120 ? 7.235 -15.728 -3.365 1.00 97.69 120 LYS A O 1
ATOM 961 N N . VAL A 1 121 ? 8.640 -14.070 -2.759 1.00 98.62 121 VAL A N 1
ATOM 962 C CA . VAL A 1 121 ? 7.808 -12.941 -3.148 1.00 98.62 121 VAL A CA 1
ATOM 963 C C . VAL A 1 121 ? 8.706 -11.853 -3.721 1.00 98.62 121 VAL A C 1
ATOM 965 O O . VAL A 1 121 ? 9.768 -11.572 -3.162 1.00 98.62 121 VAL A O 1
ATOM 968 N N . ILE A 1 122 ? 8.262 -11.227 -4.802 1.00 98.75 122 ILE A N 1
ATOM 969 C CA . ILE A 1 122 ? 8.834 -9.984 -5.317 1.00 98.75 122 ILE A CA 1
ATOM 970 C C . ILE A 1 122 ? 7.892 -8.848 -4.936 1.00 98.75 122 ILE A C 1
ATOM 972 O O . ILE A 1 122 ? 6.723 -8.867 -5.315 1.00 98.75 122 ILE A O 1
ATOM 976 N N . ALA A 1 123 ? 8.382 -7.897 -4.153 1.00 98.50 123 ALA A N 1
ATOM 977 C CA . ALA A 1 123 ? 7.666 -6.687 -3.793 1.00 98.50 123 ALA A CA 1
ATOM 978 C C . ALA A 1 123 ? 8.007 -5.585 -4.793 1.00 98.50 123 ALA A C 1
ATOM 980 O O . ALA A 1 123 ? 9.158 -5.157 -4.894 1.00 98.50 123 ALA A O 1
ATOM 981 N N . VAL A 1 124 ? 6.999 -5.160 -5.548 1.00 98.31 124 VAL A N 1
ATOM 982 C CA . VAL A 1 124 ? 7.116 -4.134 -6.580 1.00 98.31 124 VAL A CA 1
ATOM 983 C C . VAL A 1 124 ? 6.473 -2.860 -6.064 1.00 98.31 124 VAL A C 1
ATOM 985 O O . VAL A 1 124 ? 5.276 -2.809 -5.768 1.00 98.31 124 VAL A O 1
ATOM 988 N N . ASP A 1 125 ? 7.313 -1.850 -5.920 1.00 95.06 125 ASP A N 1
ATOM 989 C CA . ASP A 1 125 ? 6.984 -0.573 -5.314 1.00 95.06 125 ASP A CA 1
ATOM 990 C C . ASP A 1 125 ? 6.612 0.491 -6.354 1.00 95.06 125 ASP A C 1
ATOM 992 O O . ASP A 1 125 ? 6.905 0.334 -7.543 1.00 95.06 125 ASP A O 1
ATOM 996 N N . ASN A 1 126 ? 6.030 1.595 -5.884 1.00 91.19 126 ASN A N 1
ATOM 997 C CA . ASN A 1 126 ? 5.665 2.779 -6.667 1.00 91.19 126 ASN A CA 1
ATOM 998 C C . ASN A 1 126 ? 4.617 2.546 -7.762 1.00 91.19 126 ASN A C 1
ATOM 1000 O O . ASN A 1 126 ? 4.719 3.118 -8.843 1.00 91.19 126 ASN A O 1
ATOM 1004 N N . ILE A 1 127 ? 3.596 1.726 -7.523 1.00 92.88 127 ILE A N 1
ATOM 1005 C CA . ILE A 1 127 ? 2.554 1.519 -8.530 1.00 92.88 127 ILE A CA 1
ATOM 1006 C C . ILE A 1 127 ? 1.415 2.511 -8.286 1.00 92.88 127 ILE A C 1
ATOM 1008 O O . ILE A 1 127 ? 0.790 2.535 -7.223 1.00 92.88 127 ILE A O 1
ATOM 1012 N N . GLY A 1 128 ? 1.133 3.323 -9.303 1.00 87.50 128 GLY A N 1
ATOM 1013 C CA . GLY A 1 128 ? 0.040 4.287 -9.310 1.00 87.50 128 GLY A CA 1
ATOM 1014 C C . GLY A 1 128 ? -0.865 4.094 -10.521 1.00 87.50 128 GLY A C 1
ATOM 1015 O O . GLY A 1 128 ? -0.400 3.828 -11.628 1.00 87.50 128 GLY A O 1
ATOM 1016 N N . VAL A 1 129 ? -2.173 4.270 -10.317 1.00 88.25 129 VAL A N 1
ATOM 1017 C CA . VAL A 1 129 ? -3.153 4.308 -11.418 1.00 88.25 129 VAL A CA 1
ATOM 1018 C C . VAL A 1 129 ? -2.936 5.545 -12.293 1.00 88.25 129 VAL A C 1
ATOM 1020 O O . VAL A 1 129 ? -3.210 5.515 -13.487 1.00 88.25 129 VAL A O 1
ATOM 1023 N N . ARG A 1 130 ? -2.426 6.632 -11.710 1.00 89.75 130 ARG A N 1
ATOM 1024 C CA . ARG A 1 130 ? -2.166 7.895 -12.399 1.00 89.75 130 ARG A CA 1
ATOM 1025 C C . ARG A 1 130 ? -0.730 7.997 -12.881 1.00 89.75 130 ARG A C 1
ATOM 1027 O O . ARG A 1 130 ? 0.195 7.531 -12.221 1.00 89.75 130 ARG A O 1
ATOM 1034 N N . ASN A 1 131 ? -0.557 8.718 -13.976 1.00 91.69 131 ASN A N 1
ATOM 1035 C CA . ASN A 1 131 ? 0.732 9.139 -14.497 1.00 91.69 131 ASN A CA 1
ATOM 1036 C C . ASN A 1 131 ? 1.204 10.436 -13.812 1.00 91.69 131 ASN A C 1
ATOM 1038 O O . ASN A 1 131 ? 1.367 11.486 -14.440 1.00 91.69 131 ASN A O 1
ATOM 1042 N N . ASP A 1 132 ? 1.384 10.394 -12.490 1.00 88.75 132 ASP A N 1
ATOM 1043 C CA . ASP A 1 132 ? 1.735 11.590 -11.709 1.00 88.75 132 ASP A CA 1
ATOM 1044 C C . ASP A 1 132 ? 3.167 12.091 -11.997 1.00 88.75 132 ASP A C 1
ATOM 1046 O O . ASP A 1 132 ? 3.488 13.257 -11.750 1.00 88.75 132 ASP A O 1
ATOM 1050 N N . PHE A 1 133 ? 4.014 11.247 -12.597 1.00 90.69 133 PHE A N 1
ATOM 1051 C CA . PHE A 1 133 ? 5.383 11.588 -13.005 1.00 90.69 133 PHE A CA 1
ATOM 1052 C C . PHE A 1 133 ? 5.502 12.079 -14.452 1.00 90.69 133 PHE A C 1
ATOM 1054 O O . PHE A 1 133 ? 6.609 12.363 -14.911 1.00 90.69 133 PHE A O 1
ATOM 1061 N N . LYS A 1 134 ? 4.365 12.281 -15.134 1.00 93.69 134 LYS A N 1
ATOM 1062 C CA . LYS A 1 134 ? 4.276 12.939 -16.448 1.00 93.69 134 LYS A CA 1
ATOM 1063 C C . LYS A 1 134 ? 5.069 12.222 -17.543 1.00 93.69 134 LYS A C 1
ATOM 1065 O O . LYS A 1 134 ? 5.650 12.879 -18.410 1.00 93.69 134 LYS A O 1
ATOM 1070 N N . VAL A 1 135 ? 5.093 10.893 -17.496 1.00 96.50 135 VAL A N 1
ATOM 1071 C CA . VAL A 1 135 ? 5.626 10.052 -18.569 1.00 96.50 135 VAL A CA 1
ATOM 1072 C C . VAL A 1 135 ? 4.876 10.383 -19.858 1.00 96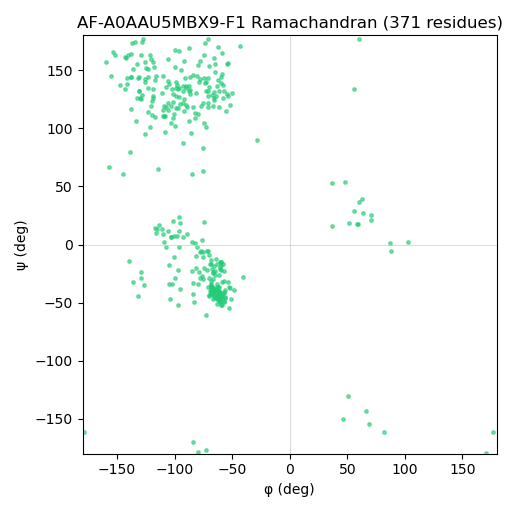.50 135 VAL A C 1
ATOM 1074 O O . VAL A 1 135 ? 3.655 10.498 -19.843 1.00 96.5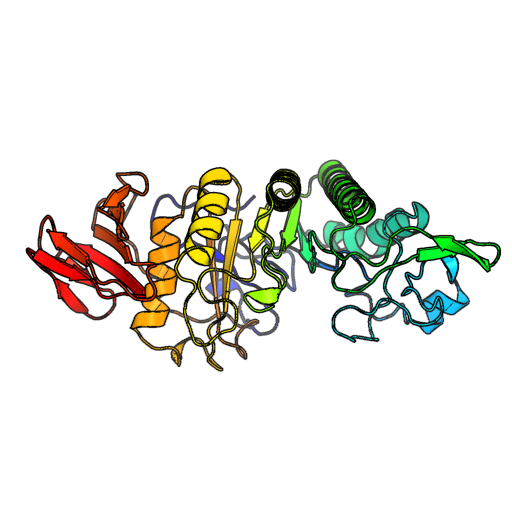0 135 VAL A O 1
ATOM 1077 N N . SER A 1 136 ? 5.572 10.601 -20.965 1.00 98.12 136 SER A N 1
ATOM 1078 C CA . SER A 1 136 ? 4.935 10.991 -22.228 1.00 98.12 136 SER A CA 1
ATOM 1079 C C . SER A 1 136 ? 5.328 10.083 -23.384 1.00 98.12 136 SER A C 1
ATOM 1081 O O . SER A 1 136 ? 4.503 9.817 -24.262 1.00 98.12 136 SER A O 1
ATOM 1083 N N . GLY A 1 137 ? 6.566 9.604 -23.387 1.00 98.12 137 GLY A N 1
ATOM 1084 C CA . GLY A 1 137 ? 7.075 8.732 -24.427 1.00 98.12 137 GLY A CA 1
ATOM 1085 C C . GLY A 1 137 ? 8.577 8.504 -24.321 1.00 98.12 137 GLY A C 1
ATOM 1086 O O . GLY A 1 137 ? 9.264 9.101 -23.484 1.00 98.12 137 GLY A O 1
ATOM 1087 N N . HIS A 1 138 ? 9.095 7.724 -25.260 1.00 98.25 138 HIS A N 1
ATOM 1088 C CA . HIS A 1 138 ? 10.514 7.416 -25.411 1.00 98.25 138 HIS A CA 1
ATOM 1089 C C . HIS A 1 138 ? 10.995 7.708 -26.842 1.00 98.25 138 HIS A C 1
ATOM 1091 O O . HIS A 1 138 ? 10.229 8.111 -27.722 1.00 98.25 138 HIS A O 1
ATOM 1097 N N . TYR A 1 139 ? 12.291 7.521 -27.086 1.00 98.25 139 TYR A N 1
ATOM 1098 C CA . TYR A 1 139 ? 12.848 7.489 -28.439 1.00 98.25 139 TYR A CA 1
ATOM 1099 C C . TYR A 1 139 ? 13.005 6.043 -28.893 1.00 98.25 139 TYR A C 1
ATOM 1101 O O . TYR A 1 139 ? 13.495 5.232 -28.128 1.00 98.25 139 TYR A O 1
ATOM 1109 N N . ASP A 1 140 ? 12.652 5.701 -30.126 1.00 96.81 140 ASP A N 1
ATOM 1110 C CA . ASP A 1 140 ? 12.948 4.372 -30.660 1.00 96.81 140 ASP A CA 1
ATOM 1111 C C . ASP A 1 140 ? 14.455 4.186 -30.940 1.00 96.81 140 ASP A C 1
ATOM 1113 O O . ASP A 1 140 ? 15.267 5.113 -30.841 1.00 96.81 140 ASP A O 1
ATOM 1117 N N . ALA A 1 141 ? 14.843 2.980 -31.364 1.00 93.94 141 ALA A N 1
ATOM 1118 C CA . ALA A 1 141 ? 16.228 2.656 -31.712 1.00 93.94 141 ALA A CA 1
ATOM 1119 C C . ALA A 1 141 ? 16.818 3.509 -32.863 1.00 93.94 141 ALA A C 1
ATOM 1121 O O . ALA A 1 141 ? 18.034 3.526 -33.051 1.00 93.94 141 ALA A O 1
ATOM 1122 N N . ASN A 1 142 ? 15.985 4.223 -33.632 1.00 95.94 142 ASN A N 1
ATOM 1123 C CA . ASN A 1 142 ? 16.398 5.143 -34.697 1.00 95.94 142 ASN A CA 1
ATOM 1124 C C . ASN A 1 142 ? 16.420 6.613 -34.234 1.00 95.94 142 ASN A C 1
ATOM 1126 O O . ASN A 1 142 ? 16.581 7.521 -35.058 1.00 95.94 142 ASN A O 1
ATOM 1130 N N . GLY A 1 143 ? 16.220 6.868 -32.939 1.00 95.62 143 GLY A N 1
ATOM 1131 C CA . GLY A 1 143 ? 16.144 8.211 -32.372 1.00 95.62 143 GLY A CA 1
ATOM 1132 C C . GLY A 1 143 ? 14.873 8.970 -32.759 1.00 95.62 143 GLY A C 1
ATOM 1133 O O . GLY A 1 143 ? 14.867 10.200 -32.710 1.00 95.62 143 GLY A O 1
ATOM 1134 N N . GLN A 1 144 ? 13.809 8.278 -33.174 1.00 98.12 144 GLN A N 1
ATOM 1135 C CA . GLN A 1 144 ? 12.512 8.889 -33.457 1.00 98.12 144 GLN A CA 1
ATOM 1136 C C . GLN A 1 144 ? 11.641 8.891 -32.204 1.00 98.12 144 GLN A C 1
ATOM 1138 O O . GLN A 1 144 ? 11.571 7.904 -31.484 1.00 98.12 144 GLN A O 1
ATOM 1143 N N . TRP A 1 145 ? 10.959 10.005 -31.944 1.00 98.25 145 TRP A N 1
ATOM 1144 C CA . TRP A 1 145 ? 10.053 10.111 -30.801 1.00 98.25 145 TRP A CA 1
ATOM 1145 C C . TRP A 1 145 ? 8.824 9.211 -30.974 1.00 98.25 145 TRP A C 1
ATOM 1147 O O . TRP A 1 145 ? 8.107 9.329 -31.972 1.00 98.25 145 TRP A O 1
ATOM 1157 N N . VAL A 1 146 ? 8.542 8.394 -29.962 1.00 98.19 146 VAL A N 1
ATOM 1158 C CA . VAL A 1 146 ? 7.342 7.566 -29.845 1.00 98.19 146 VAL A CA 1
ATOM 1159 C C . VAL A 1 146 ? 6.462 8.155 -28.748 1.00 98.19 146 VAL A C 1
ATOM 1161 O O . VAL A 1 146 ? 6.791 8.111 -27.569 1.00 98.19 146 VAL A O 1
ATOM 1164 N N . GLN A 1 147 ? 5.324 8.727 -29.141 1.00 97.94 147 GLN A N 1
ATOM 1165 C CA . GLN A 1 147 ? 4.334 9.230 -28.192 1.00 97.94 147 GLN A CA 1
ATOM 1166 C C . GLN A 1 147 ? 3.543 8.057 -27.598 1.00 97.94 147 GLN A C 1
ATOM 1168 O O . GLN A 1 147 ? 2.843 7.376 -28.346 1.00 97.94 147 GLN A O 1
ATOM 1173 N N . GLN A 1 148 ? 3.606 7.864 -26.279 1.00 97.56 148 GLN A N 1
ATOM 1174 C CA . GLN A 1 148 ? 2.848 6.816 -25.578 1.00 97.56 148 GLN A CA 1
ATOM 1175 C C . GLN A 1 148 ? 1.640 7.381 -24.836 1.00 97.56 148 GLN A C 1
ATOM 1177 O O . GLN A 1 148 ? 0.533 6.867 -24.981 1.00 97.56 148 GLN A O 1
ATOM 1182 N N . PHE A 1 149 ? 1.834 8.475 -24.095 1.00 97.62 149 PHE A N 1
ATOM 1183 C CA . PHE A 1 149 ? 0.809 9.026 -23.206 1.00 97.62 149 PHE A CA 1
ATOM 1184 C C . PHE A 1 149 ? 0.636 10.531 -23.410 1.00 97.62 149 PHE A C 1
ATOM 1186 O O . PHE A 1 149 ? 1.591 11.268 -23.671 1.00 97.62 149 PHE A O 1
ATOM 1193 N N . GLY A 1 150 ? -0.598 10.999 -23.296 1.00 95.00 150 GLY A N 1
ATOM 1194 C CA . GLY A 1 150 ? -0.977 12.399 -23.256 1.00 95.00 150 GLY A CA 1
ATOM 1195 C C . GLY A 1 150 ? -0.613 13.084 -21.936 1.00 95.00 150 GLY A C 1
ATOM 1196 O O . GLY A 1 150 ? 0.003 12.517 -21.039 1.00 95.00 150 GLY A O 1
ATOM 1197 N N . ALA A 1 151 ? -1.002 14.355 -21.823 1.00 91.44 151 ALA A N 1
ATOM 1198 C CA . ALA A 1 151 ? -0.696 15.186 -20.656 1.00 91.44 151 ALA A CA 1
ATOM 1199 C C . ALA A 1 151 ? -1.650 14.972 -19.465 1.00 91.44 151 ALA A C 1
ATOM 1201 O O . ALA A 1 151 ? -1.401 15.517 -18.389 1.00 91.44 151 ALA A O 1
ATOM 1202 N N . ASP A 1 152 ? -2.752 14.241 -19.658 1.00 91.00 152 ASP A N 1
ATOM 1203 C CA . ASP A 1 152 ? -3.703 13.936 -18.590 1.00 91.00 152 ASP A CA 1
ATOM 1204 C C . ASP A 1 152 ? -3.115 12.845 -17.675 1.00 91.00 152 ASP A C 1
ATOM 1206 O O . ASP A 1 152 ? -2.833 11.746 -18.154 1.00 91.00 152 ASP A O 1
ATOM 1210 N N . PRO A 1 153 ? -2.959 13.084 -16.359 1.00 88.38 153 PRO A N 1
ATOM 1211 C CA . PRO A 1 153 ? -2.525 12.048 -15.421 1.00 88.38 153 PRO A CA 1
ATOM 1212 C C . PRO A 1 153 ? -3.438 10.816 -15.386 1.00 88.38 153 PRO A C 1
ATOM 1214 O O . PRO A 1 153 ? -3.041 9.786 -14.851 1.00 88.38 153 PRO A O 1
ATOM 1217 N N . LYS A 1 154 ? -4.662 10.917 -15.912 1.00 89.12 154 LYS A N 1
ATOM 1218 C CA . LYS A 1 154 ? -5.652 9.837 -15.992 1.00 89.12 154 LYS A CA 1
ATOM 1219 C C . LYS A 1 154 ? -5.727 9.203 -17.382 1.00 89.12 154 LYS A C 1
ATOM 1221 O O . LYS A 1 154 ? -6.751 8.609 -17.716 1.00 89.12 154 LYS A O 1
ATOM 1226 N N . ASP A 1 155 ? -4.689 9.361 -18.202 1.00 93.44 155 ASP A N 1
ATOM 1227 C CA . ASP A 1 155 ? -4.662 8.802 -19.550 1.00 93.44 155 ASP A CA 1
ATOM 1228 C C . ASP A 1 155 ? -5.003 7.294 -19.531 1.00 93.44 155 ASP A C 1
ATOM 1230 O O . ASP A 1 155 ? -4.300 6.509 -18.884 1.00 93.44 155 ASP A O 1
ATOM 1234 N N . PRO A 1 156 ? -6.068 6.850 -20.226 1.00 94.25 156 PRO A N 1
ATOM 1235 C CA . PRO A 1 156 ? -6.425 5.437 -20.275 1.00 94.25 156 PRO A CA 1
ATOM 1236 C C . PRO A 1 156 ? -5.332 4.552 -20.895 1.00 94.25 156 PRO A C 1
ATOM 1238 O O . PRO A 1 156 ? -5.270 3.372 -20.553 1.00 94.25 156 PRO A O 1
ATOM 1241 N N . ALA A 1 157 ? -4.466 5.087 -21.766 1.00 96.44 157 ALA A N 1
ATOM 1242 C CA . ALA A 1 157 ? -3.321 4.355 -22.306 1.00 96.44 157 ALA A CA 1
ATOM 1243 C C . ALA A 1 157 ? -2.287 4.043 -21.213 1.00 96.44 157 ALA A C 1
ATOM 1245 O O . ALA A 1 157 ? -1.813 2.913 -21.136 1.00 96.44 157 ALA A O 1
ATOM 1246 N N . TRP A 1 158 ? -2.021 4.988 -20.303 1.00 95.12 158 TRP A N 1
ATOM 1247 C CA . TRP A 1 158 ? -1.167 4.744 -19.134 1.00 95.12 158 TRP A CA 1
ATOM 1248 C C . TRP A 1 158 ? -1.745 3.640 -18.249 1.00 95.12 158 TRP A C 1
ATOM 1250 O O . TRP A 1 158 ? -1.055 2.688 -17.892 1.00 95.12 158 TRP A O 1
ATOM 1260 N N . VAL A 1 159 ? -3.040 3.730 -17.930 1.00 94.31 159 VAL A N 1
ATOM 1261 C CA . VAL A 1 159 ? -3.717 2.722 -17.101 1.00 94.31 159 VAL A CA 1
ATOM 1262 C C . VAL A 1 159 ? -3.634 1.335 -17.746 1.00 94.31 159 VAL A C 1
ATOM 1264 O O . VAL A 1 159 ? -3.373 0.350 -17.052 1.00 94.31 159 VAL A O 1
ATOM 1267 N N . ALA A 1 160 ? -3.839 1.247 -19.063 1.00 96.62 160 ALA A N 1
ATOM 1268 C CA . ALA A 1 160 ? -3.743 -0.005 -19.806 1.00 96.62 160 ALA A CA 1
ATOM 1269 C C . ALA A 1 160 ? -2.325 -0.598 -19.765 1.00 96.62 160 ALA A C 1
ATOM 1271 O O . ALA A 1 160 ? -2.185 -1.788 -19.472 1.00 96.62 160 ALA A O 1
ATOM 1272 N N . ASP A 1 161 ? -1.294 0.220 -19.981 1.00 97.38 161 ASP A N 1
ATOM 1273 C CA . ASP A 1 161 ? 0.106 -0.220 -19.971 1.00 97.38 161 ASP A CA 1
ATOM 1274 C C . ASP A 1 161 ? 0.563 -0.668 -18.581 1.00 97.38 161 ASP A C 1
ATOM 1276 O O . ASP A 1 161 ? 1.212 -1.709 -18.449 1.00 97.38 161 ASP A O 1
ATOM 1280 N N . VAL A 1 162 ? 0.164 0.044 -17.520 1.00 96.81 162 VAL A N 1
ATOM 1281 C CA . VAL A 1 162 ? 0.440 -0.389 -16.142 1.00 96.81 162 VAL A CA 1
ATOM 1282 C C . VAL A 1 162 ? -0.253 -1.722 -15.857 1.00 96.81 162 VAL A C 1
ATOM 1284 O O . VAL A 1 162 ? 0.383 -2.637 -15.338 1.00 96.81 162 VAL A O 1
ATOM 1287 N N . LEU A 1 163 ? -1.529 -1.891 -16.221 1.00 97.75 163 LEU A N 1
ATOM 1288 C CA . LEU A 1 163 ? -2.237 -3.163 -16.020 1.00 97.75 163 LEU A CA 1
ATOM 1289 C C . LEU A 1 163 ? -1.579 -4.327 -16.772 1.00 97.75 163 LEU A C 1
ATOM 1291 O O . LEU A 1 163 ? -1.489 -5.430 -16.226 1.00 97.75 163 LEU A O 1
ATOM 1295 N N . ASP A 1 164 ? -1.119 -4.101 -18.003 1.00 98.56 164 ASP A N 1
ATOM 1296 C CA . ASP A 1 164 ? -0.383 -5.102 -18.775 1.00 98.56 164 ASP A CA 1
ATOM 1297 C C . ASP A 1 164 ? 0.962 -5.449 -18.121 1.00 98.56 164 ASP A C 1
ATOM 1299 O O . ASP A 1 164 ? 1.288 -6.625 -17.942 1.00 98.56 164 ASP A O 1
ATOM 1303 N N . TRP A 1 165 ? 1.702 -4.439 -17.658 1.00 98.31 165 TRP A N 1
ATOM 1304 C CA . TRP A 1 165 ? 2.960 -4.624 -16.941 1.00 98.31 165 TRP A CA 1
ATOM 1305 C C . TRP A 1 165 ? 2.795 -5.435 -15.650 1.00 98.31 165 TRP A C 1
ATOM 1307 O O . TRP A 1 165 ? 3.545 -6.384 -15.410 1.00 98.31 165 TRP A O 1
ATOM 1317 N N . LEU A 1 166 ? 1.769 -5.138 -14.848 1.00 98.62 166 LEU A N 1
ATOM 1318 C CA . LEU A 1 166 ? 1.477 -5.893 -13.627 1.00 98.62 166 LEU A CA 1
ATOM 1319 C C . LEU A 1 166 ? 1.122 -7.357 -13.923 1.00 98.62 166 LEU A C 1
ATOM 1321 O O . LEU A 1 166 ? 1.559 -8.252 -13.195 1.00 98.62 166 LEU A O 1
ATOM 1325 N N . ARG A 1 167 ? 0.359 -7.625 -14.994 1.00 98.75 167 ARG A N 1
ATOM 1326 C CA . ARG A 1 167 ? 0.061 -9.002 -15.430 1.00 98.75 167 ARG A CA 1
ATOM 1327 C C . ARG A 1 167 ? 1.324 -9.722 -15.879 1.00 98.75 167 ARG A C 1
ATOM 1329 O O . ARG A 1 167 ? 1.540 -10.851 -15.450 1.00 98.75 167 ARG A O 1
ATOM 1336 N N . TYR A 1 168 ? 2.172 -9.063 -16.667 1.00 98.81 168 TYR A N 1
ATOM 1337 C CA . TYR A 1 168 ? 3.455 -9.618 -17.084 1.00 98.81 168 TYR A CA 1
ATOM 1338 C C . TYR A 1 168 ? 4.319 -10.002 -15.876 1.00 98.81 168 TYR A C 1
ATOM 1340 O O . TYR A 1 168 ? 4.808 -11.129 -15.809 1.00 98.81 168 TYR A O 1
ATOM 1348 N N . LEU A 1 169 ? 4.469 -9.105 -14.894 1.00 98.75 169 LEU A N 1
ATOM 1349 C CA . LEU A 1 169 ? 5.256 -9.366 -13.686 1.00 98.75 169 LEU A CA 1
ATOM 1350 C C . LEU A 1 169 ? 4.698 -10.537 -12.871 1.00 98.75 169 LEU A C 1
ATOM 1352 O O . LEU A 1 169 ? 5.461 -11.415 -12.459 1.00 98.75 169 LEU A O 1
ATOM 1356 N N . ARG A 1 170 ? 3.374 -10.580 -12.670 1.00 98.69 170 ARG A N 1
ATOM 1357 C CA . ARG A 1 170 ? 2.697 -11.695 -11.995 1.00 98.69 170 ARG A CA 1
ATOM 1358 C C . ARG A 1 170 ? 2.948 -13.013 -12.722 1.00 98.69 170 ARG A C 1
ATOM 1360 O O . ARG A 1 170 ? 3.392 -13.974 -12.102 1.00 98.69 170 ARG A O 1
ATOM 1367 N N . ASP A 1 171 ? 2.693 -13.060 -14.026 1.00 98.81 171 ASP A N 1
ATOM 1368 C CA . ASP A 1 171 ? 2.793 -14.291 -14.812 1.00 98.81 171 ASP A CA 1
ATOM 1369 C C . ASP A 1 171 ? 4.248 -14.785 -14.879 1.00 98.81 171 ASP A C 1
ATOM 1371 O O . ASP A 1 171 ? 4.513 -15.981 -14.730 1.00 98.81 171 ASP A O 1
ATOM 1375 N N . TYR A 1 172 ? 5.208 -13.862 -15.004 1.00 98.75 172 TYR A N 1
ATOM 1376 C CA . TYR A 1 172 ? 6.639 -14.161 -14.962 1.00 98.75 172 TYR A CA 1
ATOM 1377 C C . TYR A 1 172 ? 7.070 -14.790 -13.628 1.00 98.75 172 TYR A C 1
ATOM 1379 O O . TYR A 1 172 ? 7.817 -15.777 -13.614 1.00 98.75 172 TYR A O 1
ATOM 1387 N N . ALA A 1 173 ? 6.603 -14.221 -12.514 1.00 98.50 173 ALA A N 1
ATOM 1388 C CA . ALA A 1 173 ? 6.864 -14.697 -11.160 1.00 98.50 173 ALA A CA 1
ATOM 1389 C C . ALA A 1 173 ? 6.204 -16.060 -10.893 1.00 98.50 173 ALA A C 1
ATOM 1391 O O . ALA A 1 173 ? 6.864 -16.993 -10.423 1.00 98.50 173 ALA A O 1
ATOM 1392 N N . HIS A 1 174 ? 4.930 -16.216 -11.266 1.00 98.69 174 HIS A N 1
ATOM 1393 C CA . HIS A 1 174 ? 4.174 -17.461 -11.097 1.00 98.69 174 HIS A CA 1
ATOM 1394 C C . HIS A 1 174 ? 4.801 -18.613 -11.881 1.00 98.69 174 HIS A C 1
ATOM 1396 O O . HIS A 1 174 ? 4.933 -19.713 -11.344 1.00 98.69 174 HIS A O 1
ATOM 1402 N N . ALA A 1 175 ? 5.287 -18.356 -13.100 1.00 98.62 175 ALA A N 1
ATOM 1403 C CA . ALA A 1 175 ? 6.023 -19.340 -13.898 1.00 98.62 175 ALA A CA 1
ATOM 1404 C C . ALA A 1 175 ? 7.316 -19.841 -13.218 1.00 98.62 175 ALA A C 1
ATOM 1406 O O . ALA A 1 175 ? 7.822 -20.908 -13.561 1.00 98.62 175 ALA A O 1
ATOM 1407 N N . ARG A 1 176 ? 7.838 -19.098 -12.233 1.00 98.38 176 ARG A N 1
ATOM 1408 C CA . ARG A 1 176 ? 9.012 -19.447 -11.411 1.00 98.38 176 ARG A CA 1
ATOM 1409 C C . ARG A 1 176 ? 8.645 -19.932 -10.006 1.00 98.38 176 ARG A C 1
ATOM 1411 O O . ARG A 1 176 ? 9.529 -20.159 -9.183 1.00 98.38 176 ARG A O 1
ATOM 1418 N N . GLY A 1 177 ? 7.355 -20.111 -9.720 1.00 98.12 177 GLY A N 1
ATOM 1419 C CA . GLY A 1 177 ? 6.868 -20.592 -8.427 1.00 98.12 177 GLY A CA 1
ATOM 1420 C C . GLY A 1 177 ? 7.013 -19.581 -7.286 1.00 98.12 177 GLY A C 1
ATOM 1421 O O . GLY A 1 177 ? 7.112 -19.989 -6.126 1.00 98.12 177 GLY A O 1
ATOM 1422 N N . VAL A 1 178 ? 7.046 -18.280 -7.594 1.00 98.38 178 VAL A N 1
ATOM 1423 C CA . VAL A 1 178 ? 7.054 -17.190 -6.604 1.00 98.38 178 VAL A CA 1
ATOM 1424 C C . VAL A 1 178 ? 5.848 -16.270 -6.802 1.00 98.38 178 VAL A C 1
ATOM 1426 O O . VAL A 1 178 ? 5.233 -16.273 -7.864 1.00 98.38 178 VAL A O 1
ATOM 1429 N N . ALA A 1 179 ? 5.491 -15.508 -5.770 1.00 98.50 179 ALA A N 1
ATOM 1430 C CA . ALA A 1 179 ? 4.371 -14.564 -5.797 1.00 98.50 179 ALA A CA 1
ATOM 1431 C C . ALA A 1 179 ? 4.839 -13.116 -6.033 1.00 98.50 179 ALA A C 1
ATOM 1433 O O . ALA A 1 179 ? 6.025 -12.805 -5.884 1.00 98.50 179 ALA A O 1
ATOM 1434 N N . VAL A 1 180 ? 3.903 -12.217 -6.338 1.00 98.50 180 VAL A N 1
ATOM 1435 C CA . VAL A 1 180 ? 4.141 -10.770 -6.438 1.00 98.50 180 VAL A CA 1
ATOM 1436 C C . VAL A 1 180 ? 3.307 -9.984 -5.431 1.00 98.50 180 VAL A C 1
ATOM 1438 O O . VAL A 1 180 ? 2.105 -10.202 -5.265 1.00 98.50 180 VAL A O 1
ATOM 1441 N N . ALA A 1 181 ? 3.959 -9.046 -4.755 1.00 98.44 181 ALA A N 1
ATOM 1442 C CA . ALA A 1 181 ? 3.326 -8.080 -3.875 1.00 98.44 181 ALA A CA 1
ATOM 1443 C C . ALA A 1 181 ? 3.418 -6.694 -4.515 1.00 98.44 181 ALA A C 1
ATOM 1445 O O . ALA A 1 181 ? 4.499 -6.300 -4.943 1.00 98.44 181 ALA A O 1
ATOM 1446 N N . PHE A 1 182 ? 2.310 -5.962 -4.587 1.00 97.88 182 PHE A N 1
ATOM 1447 C CA . PHE A 1 182 ? 2.251 -4.655 -5.247 1.00 97.88 182 PHE A CA 1
ATOM 1448 C C . PHE A 1 182 ? 1.867 -3.560 -4.256 1.00 97.88 182 PHE A C 1
ATOM 1450 O O . PHE A 1 182 ? 0.856 -3.690 -3.563 1.00 97.88 182 PHE A O 1
ATOM 1457 N N . ASN A 1 183 ? 2.669 -2.492 -4.199 1.00 95.06 183 ASN A N 1
ATOM 1458 C CA . ASN A 1 183 ? 2.347 -1.290 -3.443 1.00 95.06 183 ASN A CA 1
ATOM 1459 C C . ASN A 1 183 ? 1.501 -0.406 -4.343 1.00 95.06 183 ASN A C 1
ATOM 1461 O O . ASN A 1 183 ? 2.023 0.292 -5.212 1.00 95.06 183 ASN A O 1
ATOM 1465 N N . LEU A 1 184 ? 0.190 -0.523 -4.165 1.00 90.19 184 LEU A N 1
ATOM 1466 C CA . LEU A 1 184 ? -0.799 0.186 -4.955 1.00 90.19 184 LEU A CA 1
ATOM 1467 C C . LEU A 1 184 ? -1.264 1.386 -4.141 1.00 90.19 184 LEU A C 1
ATOM 1469 O O . LEU A 1 184 ? -2.079 1.250 -3.217 1.00 90.19 184 LEU A O 1
ATOM 1473 N N . THR A 1 185 ? -0.755 2.562 -4.490 1.00 71.31 185 THR A N 1
ATOM 1474 C CA . THR A 1 185 ? -1.156 3.794 -3.818 1.00 71.31 185 THR A CA 1
ATOM 1475 C C . THR A 1 185 ? -2.491 4.258 -4.386 1.00 71.31 185 THR A C 1
ATOM 1477 O O . THR A 1 185 ? -2.604 4.642 -5.547 1.00 71.31 185 THR A O 1
ATOM 1480 N N . PHE A 1 186 ? -3.525 4.200 -3.551 1.00 64.25 186 PHE A N 1
ATOM 1481 C CA . PHE A 1 186 ? -4.909 4.482 -3.932 1.00 64.25 186 PHE A CA 1
ATOM 1482 C C . PHE A 1 186 ? -5.203 5.987 -4.098 1.00 64.25 186 PHE A C 1
ATOM 1484 O O . PHE A 1 186 ? -6.035 6.336 -4.925 1.00 64.25 186 PHE A O 1
ATOM 1491 N N . ASN A 1 187 ? -4.486 6.880 -3.413 1.00 61.91 187 ASN A N 1
ATOM 1492 C CA . ASN A 1 187 ? -4.526 8.333 -3.627 1.00 61.91 187 ASN A CA 1
ATOM 1493 C C . ASN A 1 187 ? -3.102 8.887 -3.556 1.00 61.91 187 ASN A C 1
ATOM 1495 O O . ASN A 1 187 ? -2.716 9.354 -2.495 1.00 61.91 187 ASN A O 1
ATOM 1499 N N . GLY A 1 188 ? -2.303 8.764 -4.621 1.00 48.25 188 GLY A N 1
ATOM 1500 C CA . GLY A 1 188 ? -0.868 9.094 -4.665 1.00 48.25 188 GLY A CA 1
ATOM 1501 C C . GLY A 1 188 ? -0.427 10.199 -3.703 1.00 48.25 188 GLY A C 1
ATOM 1502 O O . GLY A 1 188 ? -0.485 11.351 -4.085 1.00 48.25 188 GLY A O 1
ATOM 1503 N N . SER A 1 189 ? -0.038 9.839 -2.471 1.00 41.34 189 SER A N 1
ATOM 1504 C CA . SER A 1 189 ? 0.627 10.630 -1.416 1.00 41.34 189 SER A CA 1
ATOM 1505 C C . SER A 1 189 ? 0.243 12.110 -1.227 1.00 41.34 189 SER A C 1
ATOM 1507 O O . SER A 1 189 ? 0.985 12.848 -0.579 1.00 41.34 189 SER A O 1
ATOM 1509 N N . LEU A 1 190 ? -0.874 12.570 -1.780 1.00 43.84 190 LEU A N 1
ATOM 1510 C CA . LEU A 1 190 ? -1.160 13.980 -1.968 1.00 43.84 190 LEU A CA 1
ATOM 1511 C C . LEU A 1 190 ? -2.621 14.255 -1.612 1.00 43.84 190 LEU A C 1
ATOM 1513 O O . LEU A 1 190 ? -3.509 13.428 -1.804 1.00 43.84 190 LEU A O 1
ATOM 1517 N N . HIS A 1 191 ? -2.792 15.432 -1.025 1.00 49.44 191 HIS A N 1
ATOM 1518 C CA . HIS A 1 191 ? -3.981 16.033 -0.434 1.00 49.44 191 HIS A CA 1
ATOM 1519 C C . HIS A 1 191 ? -5.274 15.866 -1.256 1.00 49.44 191 HIS A C 1
ATOM 1521 O O . HIS A 1 191 ? -5.240 15.466 -2.415 1.00 49.44 191 HIS A O 1
ATOM 1527 N N . ASP A 1 192 ? -6.423 16.227 -0.668 1.00 53.31 192 ASP A N 1
ATOM 1528 C CA . ASP A 1 192 ? -7.773 16.136 -1.263 1.00 53.31 192 ASP A CA 1
ATOM 1529 C C . ASP A 1 192 ? -7.870 16.534 -2.754 1.00 53.31 192 ASP A C 1
ATOM 1531 O O . ASP A 1 192 ? -8.715 16.010 -3.477 1.00 53.31 192 ASP A O 1
ATOM 1535 N N . GLU A 1 193 ? -6.987 17.412 -3.238 1.00 55.84 193 GLU A N 1
ATOM 1536 C CA . GLU A 1 193 ? -6.894 17.858 -4.633 1.00 55.84 193 GLU A CA 1
ATOM 1537 C C . GLU A 1 193 ? -6.490 16.771 -5.656 1.00 55.84 193 GLU A C 1
ATOM 1539 O O . GLU A 1 193 ? -6.761 16.934 -6.847 1.00 55.84 193 GLU A O 1
ATOM 1544 N N . PHE A 1 194 ? -5.905 15.649 -5.221 1.00 61.59 194 PHE A N 1
ATOM 1545 C CA . PHE A 1 194 ? -5.526 14.527 -6.095 1.00 61.59 194 PHE A CA 1
ATOM 1546 C C . PHE A 1 194 ? -6.391 13.277 -5.909 1.00 61.59 194 PHE A C 1
ATOM 1548 O O . PHE A 1 194 ? -6.165 12.275 -6.593 1.00 61.59 194 PHE A O 1
ATOM 1555 N N . GLN A 1 195 ? -7.402 13.328 -5.033 1.00 70.25 195 GLN A N 1
ATOM 1556 C CA . GLN A 1 195 ? -8.343 12.223 -4.873 1.00 70.25 195 GLN A CA 1
ATOM 1557 C C . GLN A 1 195 ? -9.177 12.056 -6.146 1.00 70.25 195 GLN A C 1
ATOM 1559 O O . GLN A 1 195 ? -9.940 12.942 -6.536 1.00 70.25 195 GLN A O 1
ATOM 1564 N N . ASP A 1 196 ? -9.073 10.888 -6.773 1.00 77.50 196 ASP A N 1
ATOM 1565 C CA . ASP A 1 196 ? -9.948 10.495 -7.868 1.00 77.50 196 ASP A CA 1
ATOM 1566 C C . ASP A 1 196 ? -10.915 9.417 -7.389 1.00 77.50 196 ASP A C 1
ATOM 1568 O O . ASP A 1 196 ? -10.529 8.336 -6.953 1.00 77.50 196 ASP A O 1
ATOM 1572 N N . LYS A 1 197 ? -12.203 9.741 -7.444 1.00 80.56 197 LYS A N 1
ATOM 1573 C CA . LYS A 1 197 ? -13.291 8.844 -7.041 1.00 80.56 197 LYS A CA 1
ATOM 1574 C C . LYS A 1 197 ? -14.175 8.473 -8.228 1.00 80.56 197 LYS A C 1
ATOM 1576 O O . LYS A 1 197 ? -15.285 7.980 -8.029 1.00 80.56 197 LYS A O 1
ATOM 1581 N N . SER A 1 198 ? -13.719 8.750 -9.452 1.00 86.62 198 SER A N 1
ATOM 1582 C CA . SER A 1 198 ? -14.432 8.345 -10.659 1.00 86.62 198 SER A CA 1
ATOM 1583 C C . SER A 1 198 ? -14.579 6.817 -10.707 1.00 86.62 198 SER A C 1
ATOM 1585 O O . SER A 1 198 ? -13.678 6.093 -10.263 1.00 86.62 198 SER A O 1
ATOM 1587 N N . PRO A 1 199 ? -15.708 6.296 -11.217 1.00 89.94 199 PRO A N 1
ATOM 1588 C CA . PRO A 1 199 ? -15.901 4.858 -11.374 1.00 89.94 199 PRO A CA 1
ATOM 1589 C C . PRO A 1 199 ? -14.767 4.179 -12.150 1.00 89.94 199 PRO A C 1
ATOM 1591 O O . PRO A 1 199 ? -14.374 3.068 -11.804 1.00 89.94 199 PRO A O 1
ATOM 1594 N N . GLU A 1 200 ? -14.212 4.855 -13.156 1.00 90.56 200 GLU A N 1
ATOM 1595 C CA . GLU A 1 200 ? -13.116 4.368 -13.993 1.00 90.56 200 GLU A CA 1
ATOM 1596 C C . GLU A 1 200 ? -11.826 4.193 -13.183 1.00 90.56 200 GLU A C 1
ATOM 1598 O O . GLU A 1 200 ? -11.183 3.145 -13.268 1.00 90.56 200 GLU A O 1
ATOM 1603 N N . TYR A 1 201 ? -11.482 5.175 -12.344 1.00 88.56 201 TYR A N 1
ATOM 1604 C CA . TYR A 1 201 ? -10.313 5.108 -11.468 1.00 88.56 201 TYR A CA 1
ATOM 1605 C C . TYR A 1 201 ? -10.421 3.962 -10.457 1.00 88.56 201 TYR A C 1
ATOM 1607 O O . TYR A 1 201 ? -9.493 3.170 -10.291 1.00 88.56 201 TYR A O 1
ATOM 1615 N N . ILE A 1 202 ? -11.585 3.828 -9.815 1.00 89.88 202 ILE A N 1
ATOM 1616 C CA . ILE A 1 202 ? -11.830 2.749 -8.852 1.00 89.88 202 ILE A CA 1
ATOM 1617 C C . ILE A 1 202 ? -11.813 1.380 -9.534 1.00 89.88 202 ILE A C 1
ATOM 1619 O O . ILE A 1 202 ? -11.249 0.440 -8.979 1.00 89.88 202 ILE A O 1
ATOM 1623 N N . ALA A 1 203 ? -12.367 1.265 -10.743 1.00 93.06 203 ALA A N 1
ATOM 1624 C CA . ALA A 1 203 ? -12.321 0.026 -11.512 1.00 93.06 203 ALA A CA 1
ATOM 1625 C C . ALA A 1 203 ? -10.889 -0.355 -11.921 1.00 93.06 203 ALA A C 1
ATOM 1627 O O . ALA A 1 203 ? -10.542 -1.537 -11.897 1.00 93.06 203 ALA A O 1
ATOM 1628 N N . ALA A 1 204 ? -10.047 0.619 -12.279 1.00 93.19 204 ALA A N 1
ATOM 1629 C CA . ALA A 1 204 ? -8.635 0.380 -12.566 1.00 93.19 204 ALA A CA 1
ATOM 1630 C C . ALA A 1 204 ? -7.885 -0.103 -11.318 1.00 93.19 204 ALA A C 1
ATOM 1632 O O . ALA A 1 204 ? -7.173 -1.106 -11.379 1.00 93.19 204 ALA A O 1
ATOM 1633 N N . LEU A 1 205 ? -8.099 0.549 -10.172 1.00 92.06 205 LEU A N 1
ATOM 1634 C CA . LEU A 1 205 ? -7.504 0.123 -8.910 1.00 92.06 205 LEU A CA 1
ATOM 1635 C C . LEU A 1 205 ? -7.949 -1.287 -8.502 1.00 92.06 205 LEU A C 1
ATOM 1637 O O . LEU A 1 205 ? -7.110 -2.090 -8.100 1.00 92.06 205 LEU A O 1
ATOM 1641 N N . ASP A 1 206 ? -9.240 -1.608 -8.633 1.00 94.19 206 ASP A N 1
ATOM 1642 C CA . ASP A 1 206 ? -9.751 -2.956 -8.365 1.00 94.19 206 ASP A CA 1
ATOM 1643 C C . ASP A 1 206 ? -9.016 -4.002 -9.207 1.00 94.19 206 ASP A C 1
ATOM 1645 O O . ASP A 1 206 ? -8.559 -5.009 -8.669 1.00 94.19 206 ASP A O 1
ATOM 1649 N N . GLN A 1 207 ? -8.822 -3.734 -10.502 1.00 96.38 207 GLN A N 1
ATOM 1650 C CA . GLN A 1 207 ? -8.066 -4.633 -11.374 1.00 96.38 207 GLN A CA 1
ATOM 1651 C C . GLN A 1 207 ? -6.609 -4.786 -10.925 1.00 96.38 207 GLN A C 1
ATOM 1653 O O . GLN A 1 207 ? -6.097 -5.904 -10.917 1.00 96.38 207 GLN A O 1
ATOM 1658 N N . MET A 1 208 ? -5.937 -3.701 -10.529 1.00 95.69 208 MET A N 1
ATOM 1659 C CA . MET A 1 208 ? -4.558 -3.772 -10.028 1.00 95.69 208 MET A CA 1
ATOM 1660 C C . MET A 1 208 ? -4.461 -4.612 -8.745 1.00 95.69 208 MET A C 1
ATOM 1662 O O . MET A 1 208 ? -3.574 -5.464 -8.634 1.00 95.69 208 MET A O 1
ATOM 1666 N N . ILE A 1 209 ? -5.397 -4.431 -7.802 1.00 95.44 209 ILE A N 1
ATOM 1667 C CA . ILE A 1 209 ? -5.468 -5.231 -6.568 1.00 95.44 209 ILE A CA 1
ATOM 1668 C C . ILE A 1 209 ? -5.732 -6.702 -6.906 1.00 95.44 209 ILE A C 1
ATOM 1670 O O . ILE A 1 209 ? -5.074 -7.591 -6.356 1.00 95.44 209 ILE A O 1
ATOM 1674 N N . ASP A 1 210 ? -6.640 -6.979 -7.840 1.00 96.12 210 ASP A N 1
ATOM 1675 C CA . ASP A 1 210 ? -6.971 -8.339 -8.258 1.00 96.12 210 ASP A CA 1
ATOM 1676 C C . ASP A 1 210 ? -5.783 -9.068 -8.896 1.00 96.12 210 ASP A C 1
ATOM 1678 O O . ASP A 1 210 ? -5.609 -10.262 -8.635 1.00 96.12 210 ASP A O 1
ATOM 1682 N N . ILE A 1 211 ? -4.944 -8.363 -9.665 1.00 98.00 211 ILE A N 1
ATOM 1683 C CA . ILE A 1 211 ? -3.723 -8.923 -10.264 1.00 98.00 211 ILE A CA 1
ATOM 1684 C C . ILE A 1 211 ? -2.685 -9.284 -9.186 1.00 98.00 211 ILE A C 1
ATOM 1686 O O . ILE A 1 211 ? -2.001 -10.293 -9.339 1.00 98.00 211 ILE A O 1
ATOM 1690 N N . SER A 1 212 ? -2.566 -8.508 -8.104 1.00 96.94 212 SER A N 1
ATOM 1691 C CA . SER A 1 212 ? -1.585 -8.771 -7.038 1.00 96.94 212 SER A CA 1
ATOM 1692 C C . SER A 1 212 ? -1.855 -10.081 -6.276 1.00 96.94 212 SER A C 1
ATOM 1694 O O . SER A 1 212 ? -3.013 -10.458 -6.066 1.00 96.94 212 SER A O 1
ATOM 1696 N N . ASP A 1 213 ? -0.807 -10.757 -5.786 1.00 97.75 213 ASP A N 1
ATOM 1697 C CA . ASP A 1 213 ? -0.972 -11.833 -4.793 1.00 97.75 213 ASP A CA 1
ATOM 1698 C C . ASP A 1 213 ? -1.052 -11.271 -3.369 1.00 97.75 213 ASP A C 1
ATOM 1700 O O . ASP A 1 213 ? -1.739 -11.830 -2.511 1.00 97.75 213 ASP A O 1
ATOM 1704 N N . ILE A 1 214 ? -0.339 -10.168 -3.120 1.00 97.25 214 ILE A N 1
ATOM 1705 C CA . ILE A 1 214 ? -0.377 -9.392 -1.880 1.00 97.25 214 ILE A CA 1
ATOM 1706 C C . ILE A 1 214 ? -0.520 -7.916 -2.251 1.00 97.25 214 ILE A C 1
ATOM 1708 O O . ILE A 1 214 ? 0.297 -7.377 -2.996 1.00 97.25 214 ILE A O 1
ATOM 1712 N N . TRP A 1 215 ? -1.523 -7.250 -1.693 1.00 95.62 215 TRP A N 1
ATOM 1713 C CA . TRP A 1 215 ? -1.702 -5.812 -1.863 1.00 95.62 215 TRP A CA 1
ATOM 1714 C C . TRP A 1 215 ? -1.081 -5.060 -0.686 1.00 95.62 215 TRP A C 1
ATOM 1716 O O . TRP A 1 215 ? -1.490 -5.262 0.455 1.00 95.62 215 TRP A O 1
ATOM 1726 N N . LEU A 1 216 ? -0.119 -4.177 -0.940 1.00 94.69 216 LEU A N 1
ATOM 1727 C CA . LEU A 1 216 ? 0.312 -3.186 0.040 1.00 94.69 216 LEU A CA 1
ATOM 1728 C C . LEU A 1 216 ? -0.351 -1.834 -0.245 1.00 94.69 216 LEU A C 1
ATOM 1730 O O . LEU A 1 216 ? -0.398 -1.378 -1.385 1.00 94.69 216 LEU A O 1
ATOM 1734 N N . ASN A 1 217 ? -0.855 -1.203 0.812 1.00 91.00 217 ASN A N 1
ATOM 1735 C CA . ASN A 1 217 ? -1.376 0.157 0.816 1.00 91.00 217 ASN A CA 1
ATOM 1736 C C . ASN A 1 217 ? -0.559 0.997 1.809 1.00 91.00 217 ASN A C 1
ATOM 1738 O O . ASN A 1 217 ? -0.673 0.783 3.018 1.00 91.00 217 ASN A O 1
ATOM 1742 N N . GLU A 1 218 ? 0.234 1.951 1.305 1.00 85.38 218 GLU A N 1
ATOM 1743 C CA . GLU A 1 218 ? 1.091 2.822 2.132 1.00 85.38 218 GLU A CA 1
ATOM 1744 C C . GLU A 1 218 ? 0.357 3.943 2.886 1.00 85.38 218 GLU A C 1
ATOM 1746 O O . GLU A 1 218 ? 0.928 4.608 3.752 1.00 85.38 218 GLU A O 1
ATOM 1751 N N . GLN A 1 219 ? -0.911 4.173 2.561 1.00 79.81 219 GLN A N 1
ATOM 1752 C CA . GLN A 1 219 ? -1.682 5.287 3.099 1.00 79.81 219 GLN A CA 1
ATOM 1753 C C . GLN A 1 219 ? -2.262 4.941 4.467 1.00 79.81 219 GLN A C 1
ATOM 1755 O O . GLN A 1 219 ? -2.156 5.723 5.421 1.00 79.81 219 GLN A O 1
ATOM 1760 N N . GLY A 1 220 ? -2.900 3.769 4.536 1.00 88.06 220 GLY A N 1
ATOM 1761 C CA . GLY A 1 220 ? -3.681 3.343 5.690 1.00 88.06 220 GLY A CA 1
ATOM 1762 C C . GLY A 1 220 ? -4.605 4.450 6.180 1.00 88.06 220 GLY A C 1
ATOM 1763 O O . GLY A 1 220 ? -5.029 5.314 5.428 1.00 88.06 220 GLY A O 1
ATOM 1764 N N . PHE A 1 221 ? -4.899 4.476 7.469 1.00 91.56 221 PHE A N 1
ATOM 1765 C CA . PHE A 1 221 ? -5.863 5.412 8.034 1.00 91.56 221 PHE A CA 1
ATOM 1766 C C . PHE A 1 221 ? -5.215 6.686 8.609 1.00 91.56 221 PHE A C 1
ATOM 1768 O O . PHE A 1 221 ? -5.864 7.375 9.401 1.00 91.56 221 PHE A O 1
ATOM 1775 N N . THR A 1 222 ? -3.966 7.012 8.225 1.00 87.19 222 THR A N 1
ATOM 1776 C CA . THR A 1 222 ? -3.206 8.185 8.728 1.00 87.19 222 THR A CA 1
ATOM 1777 C C . THR A 1 222 ? -2.377 8.966 7.680 1.00 87.19 222 THR A C 1
ATOM 1779 O O . THR A 1 222 ? -1.963 10.079 7.980 1.00 87.19 222 THR A O 1
ATOM 1782 N N . VAL A 1 223 ? -2.131 8.438 6.468 1.00 75.00 223 VAL A N 1
ATOM 1783 C CA . VAL A 1 223 ? -1.596 9.113 5.241 1.00 75.00 223 VAL A CA 1
ATOM 1784 C C . VAL A 1 223 ? -0.535 10.199 5.460 1.00 75.00 223 VAL A C 1
ATOM 1786 O O . VAL A 1 223 ? -0.677 11.319 4.976 1.00 75.00 223 VAL A O 1
ATOM 1789 N N . HIS A 1 224 ? 0.542 9.900 6.193 1.00 69.31 224 HIS A N 1
ATOM 1790 C CA . HIS A 1 224 ? 1.658 10.837 6.427 1.00 69.31 224 HIS A CA 1
ATOM 1791 C C . HIS A 1 224 ? 1.250 12.231 6.951 1.00 69.31 224 HIS A C 1
ATOM 1793 O O . HIS A 1 224 ? 2.038 13.172 6.841 1.00 69.31 224 HIS A O 1
ATOM 1799 N N . ARG A 1 225 ? 0.044 12.391 7.503 1.00 74.00 225 ARG A N 1
ATOM 1800 C CA . ARG A 1 225 ? -0.495 13.689 7.916 1.00 74.00 225 ARG A CA 1
ATOM 1801 C C . ARG A 1 225 ? -0.838 13.679 9.396 1.00 74.00 225 ARG A C 1
ATOM 1803 O O . ARG A 1 225 ? -0.880 12.630 10.040 1.00 74.00 225 ARG A O 1
ATOM 1810 N N . VAL A 1 226 ? -1.005 14.874 9.956 1.00 75.88 226 VAL A N 1
ATOM 1811 C CA . VAL A 1 226 ? -1.270 15.025 11.392 1.00 75.88 226 VAL A CA 1
ATOM 1812 C C . VAL A 1 226 ? -2.636 14.438 11.737 1.00 75.88 226 VAL A C 1
ATOM 1814 O O . VAL A 1 226 ? -2.799 13.780 12.765 1.00 75.88 226 VAL A O 1
ATOM 1817 N N . GLU A 1 227 ? -3.601 14.634 10.846 1.00 82.38 227 GLU A N 1
ATOM 1818 C CA . GLU A 1 227 ? -4.977 14.200 10.981 1.00 82.38 227 GLU A CA 1
ATOM 1819 C C . GLU A 1 227 ? -5.196 12.768 10.483 1.00 82.38 227 GLU A C 1
ATOM 1821 O O . GLU A 1 227 ? -4.677 12.328 9.459 1.00 82.38 227 GLU A O 1
ATOM 1826 N N . ASN A 1 228 ? -6.077 12.040 11.157 1.00 90.75 228 ASN A N 1
ATOM 1827 C CA . ASN A 1 228 ? -6.515 10.736 10.676 1.00 90.75 228 ASN A CA 1
ATOM 1828 C C . ASN A 1 228 ? -7.313 10.841 9.363 1.00 90.75 228 ASN A C 1
ATOM 1830 O O . ASN A 1 228 ? -7.892 11.877 9.013 1.00 90.75 228 ASN A O 1
ATOM 1834 N N . VAL A 1 229 ? -7.402 9.723 8.649 1.00 90.19 229 VAL A N 1
ATOM 1835 C CA . VAL A 1 229 ? -8.304 9.578 7.503 1.00 90.19 229 VAL A CA 1
ATOM 1836 C C . VAL A 1 229 ? -9.743 9.519 7.976 1.00 90.19 229 VAL A C 1
ATOM 1838 O O . VAL A 1 229 ? -10.100 8.653 8.764 1.00 90.19 229 VAL A O 1
ATOM 1841 N N . THR A 1 230 ? -10.579 10.434 7.496 1.00 93.19 230 THR A N 1
ATOM 1842 C CA . THR A 1 230 ? -11.974 10.576 7.933 1.00 93.19 230 THR A CA 1
ATOM 1843 C C . THR A 1 230 ? -12.912 10.751 6.734 1.00 93.19 230 THR A C 1
ATOM 1845 O O . THR A 1 230 ? -12.473 10.804 5.585 1.00 93.19 230 THR A O 1
ATOM 1848 N N . ASP A 1 231 ? -14.216 10.762 7.006 1.00 92.50 231 ASP A N 1
ATOM 1849 C CA . ASP A 1 231 ? -15.304 11.002 6.055 1.00 92.50 231 ASP A CA 1
ATOM 1850 C C . ASP A 1 231 ? -15.219 10.131 4.781 1.00 92.50 231 ASP A C 1
ATOM 1852 O O . ASP A 1 231 ? -15.098 8.907 4.870 1.00 92.50 231 ASP A O 1
ATOM 1856 N N . ASP A 1 232 ? -15.329 10.732 3.593 1.00 89.38 232 ASP A N 1
ATOM 1857 C CA . ASP A 1 232 ? -15.418 10.005 2.322 1.00 89.38 232 ASP A CA 1
ATOM 1858 C C . ASP A 1 232 ? -14.114 9.290 1.950 1.00 89.38 232 ASP A C 1
ATOM 1860 O O . ASP A 1 232 ? -14.147 8.247 1.298 1.00 89.38 232 ASP A O 1
ATOM 1864 N N . GLU A 1 233 ? -12.963 9.838 2.347 1.00 87.38 233 GLU A N 1
ATOM 1865 C CA . GLU A 1 233 ? -11.660 9.197 2.135 1.00 87.38 233 GLU A CA 1
ATOM 1866 C C . GLU A 1 233 ? -11.563 7.906 2.959 1.00 87.38 233 GLU A C 1
ATOM 1868 O O . GLU A 1 233 ? -11.180 6.854 2.441 1.00 87.38 233 GLU A O 1
ATOM 1873 N N . TRP A 1 234 ? -12.012 7.963 4.218 1.00 92.81 234 TRP A N 1
ATOM 1874 C CA . TRP A 1 234 ? -12.102 6.786 5.079 1.00 92.81 234 TRP A CA 1
ATOM 1875 C C . TRP A 1 234 ? -13.056 5.748 4.506 1.00 92.81 234 TRP A C 1
ATOM 1877 O O . TRP A 1 234 ? -12.720 4.565 4.444 1.00 92.81 234 TRP A O 1
ATOM 1887 N N . GLN A 1 235 ? -14.241 6.190 4.075 1.00 92.31 235 GLN A N 1
ATOM 1888 C CA . GLN A 1 235 ? -15.279 5.299 3.568 1.00 92.31 235 GLN A CA 1
ATOM 1889 C C . GLN A 1 235 ? -14.801 4.548 2.326 1.00 92.31 235 GLN A C 1
ATOM 1891 O O . GLN A 1 235 ? -14.968 3.335 2.250 1.00 92.31 235 GLN A O 1
ATOM 1896 N N . LEU A 1 236 ? -14.143 5.237 1.395 1.00 89.25 236 LEU A N 1
ATOM 1897 C CA . LEU A 1 236 ? -13.643 4.622 0.172 1.00 89.25 236 LEU A CA 1
ATOM 1898 C C . LEU A 1 236 ? -12.544 3.586 0.444 1.00 89.25 236 LEU A C 1
ATOM 1900 O O . LEU A 1 236 ? -12.584 2.482 -0.101 1.00 89.25 236 LEU A O 1
ATOM 1904 N N . MET A 1 237 ? -11.605 3.894 1.339 1.00 90.12 237 MET A N 1
ATOM 1905 C CA . MET A 1 237 ? -10.561 2.951 1.744 1.00 90.12 237 MET A CA 1
ATOM 1906 C C . MET A 1 237 ? -11.128 1.737 2.476 1.00 90.12 237 MET A C 1
ATOM 1908 O O . MET A 1 237 ? -10.741 0.599 2.197 1.00 90.12 237 MET A O 1
ATOM 1912 N N . PHE A 1 238 ? -12.069 1.969 3.391 1.00 94.06 238 PHE A N 1
ATOM 1913 C CA . PHE A 1 238 ? -12.768 0.896 4.076 1.00 94.06 238 PHE A CA 1
ATOM 1914 C C . PHE A 1 238 ? -13.503 0.002 3.070 1.00 94.06 238 PHE A C 1
ATOM 1916 O O . PHE A 1 238 ? -13.345 -1.217 3.114 1.00 94.06 238 PHE A O 1
ATOM 1923 N N . ASP A 1 239 ? -14.232 0.579 2.115 1.00 92.81 239 ASP A N 1
ATOM 1924 C CA . ASP A 1 239 ? -14.972 -0.175 1.102 1.00 92.81 239 ASP A CA 1
ATOM 1925 C C . ASP A 1 239 ? -14.055 -0.985 0.176 1.00 92.81 239 ASP A C 1
ATOM 1927 O O . ASP A 1 239 ? -14.374 -2.140 -0.118 1.00 92.81 239 ASP A O 1
ATOM 1931 N N . LEU A 1 240 ? -12.897 -0.446 -0.223 1.00 91.19 240 LEU A N 1
ATOM 1932 C CA . LEU A 1 240 ? -11.880 -1.182 -0.988 1.00 91.19 240 LEU A CA 1
ATOM 1933 C C . LEU A 1 240 ? -11.357 -2.395 -0.206 1.00 91.19 240 LEU A C 1
ATOM 1935 O O . LEU A 1 240 ? -11.387 -3.519 -0.711 1.00 91.19 240 LEU A O 1
ATOM 1939 N N . LEU A 1 241 ? -10.964 -2.206 1.058 1.00 93.06 241 LEU A N 1
ATOM 1940 C CA . LEU A 1 241 ? -10.512 -3.301 1.926 1.00 93.06 241 LEU A CA 1
ATOM 1941 C C . LEU A 1 241 ? -11.614 -4.349 2.147 1.00 93.06 241 LEU A C 1
ATOM 1943 O O . LEU A 1 241 ? -11.341 -5.547 2.194 1.00 93.06 241 LEU A O 1
ATOM 1947 N N . ARG A 1 242 ? -12.882 -3.930 2.249 1.00 93.38 242 ARG A N 1
ATOM 1948 C CA . ARG A 1 242 ? -14.028 -4.847 2.383 1.00 93.38 242 ARG A CA 1
ATOM 1949 C C . ARG A 1 242 ? -14.329 -5.618 1.099 1.00 93.38 242 ARG A C 1
ATOM 1951 O O . ARG A 1 242 ? -14.725 -6.790 1.182 1.00 93.38 242 ARG A O 1
ATOM 1958 N N . ARG A 1 243 ? -14.166 -4.985 -0.064 1.00 92.69 243 ARG A N 1
ATOM 1959 C CA . ARG A 1 243 ? -14.328 -5.612 -1.384 1.00 92.69 243 ARG A CA 1
ATOM 1960 C C . ARG A 1 243 ? -13.271 -6.694 -1.593 1.00 92.69 243 ARG A C 1
ATOM 1962 O O . ARG A 1 243 ? -13.629 -7.819 -1.928 1.00 92.69 243 ARG A O 1
ATOM 1969 N N . HIS A 1 244 ? -12.026 -6.395 -1.226 1.00 93.44 244 HIS A N 1
ATOM 1970 C CA . HIS A 1 244 ? -10.858 -7.276 -1.356 1.00 93.44 244 HIS A CA 1
ATOM 1971 C C . HIS A 1 244 ? -10.520 -8.061 -0.088 1.00 93.44 244 HIS A C 1
ATOM 1973 O O . HIS A 1 244 ? -9.397 -8.510 0.103 1.00 93.44 244 HIS A O 1
ATOM 1979 N N . ARG A 1 245 ? -11.499 -8.281 0.792 1.00 92.56 245 ARG A N 1
ATOM 1980 C CA . ARG A 1 245 ? -11.278 -8.848 2.133 1.00 92.56 245 ARG A CA 1
ATOM 1981 C C . ARG A 1 245 ? -10.637 -10.245 2.179 1.00 92.56 245 ARG A C 1
ATOM 1983 O O . ARG A 1 245 ? -10.173 -10.649 3.234 1.00 92.56 245 ARG A O 1
ATOM 1990 N N . CYS A 1 246 ? -10.645 -10.991 1.075 1.00 91.56 246 CYS A N 1
ATOM 1991 C CA . CYS A 1 246 ? -10.010 -12.312 0.974 1.00 91.56 246 CYS A CA 1
ATOM 1992 C C . CYS A 1 246 ? -8.593 -12.257 0.374 1.00 91.56 246 CYS A C 1
ATOM 1994 O O . CYS A 1 246 ? -7.949 -13.296 0.226 1.00 91.56 246 CYS A O 1
ATOM 1996 N N . LYS A 1 247 ? -8.117 -11.071 -0.018 1.00 92.69 247 LYS A N 1
ATOM 1997 C CA . LYS A 1 247 ? -6.785 -10.848 -0.577 1.00 92.69 247 LYS A CA 1
ATOM 1998 C C . LYS A 1 247 ? -5.800 -10.602 0.569 1.00 92.69 247 LYS A C 1
ATOM 2000 O O . LYS A 1 247 ? -6.107 -9.793 1.446 1.00 92.69 247 LYS A O 1
ATOM 2005 N N . PRO A 1 248 ? -4.628 -11.266 0.600 1.00 95.25 248 PRO A N 1
ATOM 2006 C CA . PRO A 1 248 ? -3.568 -10.875 1.514 1.00 95.25 248 PRO A CA 1
ATOM 2007 C C . PRO A 1 248 ? -3.239 -9.395 1.346 1.00 95.25 248 PRO A C 1
ATOM 2009 O O . PRO A 1 248 ? -2.983 -8.944 0.230 1.00 95.25 248 PRO A O 1
ATOM 2012 N N . SER A 1 249 ? -3.234 -8.648 2.445 1.00 94.62 249 SER A N 1
ATOM 2013 C CA . SER A 1 249 ? -2.981 -7.213 2.381 1.00 94.62 249 SER A CA 1
ATOM 2014 C C . SER A 1 249 ? -2.064 -6.739 3.493 1.00 94.62 249 SER A C 1
ATOM 2016 O O . SER A 1 249 ? -2.173 -7.200 4.627 1.00 94.62 249 SER A O 1
ATOM 2018 N N . VAL A 1 250 ? -1.213 -5.769 3.188 1.00 95.19 250 VAL A N 1
ATOM 2019 C CA . VAL A 1 250 ? -0.488 -4.961 4.166 1.00 95.19 250 VAL A CA 1
ATOM 2020 C C . VAL A 1 250 ? -1.088 -3.566 4.130 1.00 95.19 250 VAL A C 1
ATOM 2022 O O . VAL A 1 250 ? -1.059 -2.907 3.097 1.00 95.19 250 VAL A O 1
ATOM 2025 N N . VAL A 1 251 ? -1.638 -3.109 5.250 1.00 94.00 251 VAL A N 1
ATOM 2026 C CA . VAL A 1 251 ? -2.086 -1.720 5.381 1.00 94.00 251 VAL A CA 1
ATOM 2027 C C . VAL A 1 251 ? -1.117 -1.009 6.303 1.00 94.00 251 VAL A C 1
ATOM 2029 O O . VAL A 1 251 ? -1.060 -1.291 7.501 1.00 94.00 251 VAL A O 1
ATOM 2032 N N . MET A 1 252 ? -0.349 -0.110 5.713 1.00 91.88 252 MET A N 1
ATOM 2033 C CA . MET A 1 252 ? 0.693 0.657 6.366 1.00 91.88 252 MET A CA 1
ATOM 2034 C C . MET A 1 252 ? 0.113 1.958 6.909 1.00 91.88 252 MET A C 1
ATOM 2036 O O . MET A 1 252 ? -0.643 2.639 6.224 1.00 91.88 252 MET A O 1
ATOM 2040 N N . ASN A 1 253 ? 0.449 2.309 8.14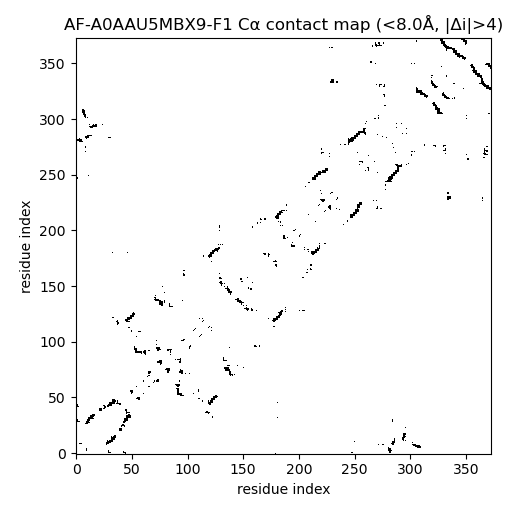5 1.00 91.56 253 ASN A N 1
ATOM 2041 C CA . ASN A 1 253 ? -0.042 3.524 8.790 1.00 91.56 253 ASN A CA 1
ATOM 2042 C C . ASN A 1 253 ? 1.151 4.331 9.275 1.00 91.56 253 ASN A C 1
ATOM 2044 O O . ASN A 1 253 ? 1.658 4.118 10.382 1.00 91.56 253 ASN A O 1
ATOM 2048 N N . LYS A 1 254 ? 1.586 5.281 8.449 1.00 88.25 254 LYS A N 1
ATOM 2049 C CA . LYS A 1 254 ? 2.639 6.215 8.832 1.00 88.25 254 LYS A CA 1
ATOM 2050 C C . LYS A 1 254 ? 2.053 7.379 9.615 1.00 88.25 254 LYS A C 1
ATOM 2052 O O . LYS A 1 254 ? 1.215 8.127 9.107 1.00 88.25 254 LYS A O 1
ATOM 2057 N N . LEU A 1 255 ? 2.504 7.497 10.851 1.00 88.88 255 LEU A N 1
ATOM 2058 C CA . LEU A 1 255 ? 2.149 8.537 11.800 1.00 88.88 255 LEU A CA 1
ATOM 2059 C C . LEU A 1 255 ? 2.946 9.821 11.505 1.00 88.88 255 LEU A C 1
ATOM 2061 O O . LEU A 1 255 ? 4.046 9.749 10.948 1.00 88.88 255 LEU A O 1
ATOM 2065 N N . PRO A 1 256 ? 2.424 11.002 11.882 1.00 86.31 256 PRO A N 1
ATOM 2066 C CA . PRO A 1 256 ? 3.069 12.297 11.630 1.00 86.31 256 PRO A CA 1
ATOM 2067 C C . PRO A 1 256 ? 4.322 12.549 12.485 1.00 86.31 256 PRO A C 1
ATOM 2069 O O . PRO A 1 256 ? 4.985 13.574 12.330 1.00 86.31 256 PRO A O 1
ATOM 2072 N N . THR A 1 257 ? 4.633 11.660 13.425 1.00 90.88 257 THR A N 1
ATOM 2073 C CA . THR A 1 257 ? 5.729 11.813 14.384 1.00 90.88 257 THR A CA 1
ATOM 2074 C C . THR A 1 257 ? 7.061 11.277 13.852 1.00 90.88 257 THR A C 1
ATOM 2076 O O . THR A 1 257 ? 7.134 10.636 12.798 1.00 90.88 257 THR A O 1
ATOM 2079 N N . SER A 1 258 ? 8.165 11.565 14.554 1.00 91.81 258 SER A N 1
ATOM 2080 C CA . SER A 1 258 ? 9.467 10.986 14.192 1.00 91.81 258 SER A CA 1
ATOM 2081 C C . SER A 1 258 ? 9.493 9.500 14.505 1.00 91.81 258 SER A C 1
ATOM 2083 O O . SER A 1 258 ? 9.923 8.717 13.665 1.00 91.81 258 SER A O 1
ATOM 2085 N N . TYR A 1 259 ? 8.989 9.133 15.676 1.00 91.94 259 TYR A N 1
ATOM 2086 C CA . TYR A 1 259 ? 8.899 7.754 16.129 1.00 91.94 259 TYR A CA 1
ATOM 2087 C C . TYR A 1 259 ? 7.458 7.397 16.467 1.00 91.94 259 TYR A C 1
ATOM 2089 O O . TYR A 1 259 ? 6.661 8.251 16.866 1.00 91.94 259 TYR A O 1
ATOM 2097 N N . TRP A 1 260 ? 7.115 6.123 16.323 1.00 90.25 260 TRP A N 1
ATOM 2098 C CA . TRP A 1 260 ? 5.762 5.634 16.547 1.00 90.25 260 TRP A CA 1
ATOM 2099 C C . TRP A 1 260 ? 5.246 5.939 17.964 1.00 90.25 260 TRP A C 1
ATOM 2101 O O . TRP A 1 260 ? 4.109 6.373 18.151 1.00 90.25 260 TRP A O 1
ATOM 2111 N N . ASN A 1 261 ? 6.104 5.765 18.973 1.00 88.75 261 ASN A N 1
ATOM 2112 C CA . ASN A 1 261 ? 5.766 5.952 20.387 1.00 88.75 261 ASN A CA 1
ATOM 2113 C C . ASN A 1 261 ? 5.495 7.415 20.786 1.00 88.75 261 ASN A C 1
ATOM 2115 O O . ASN A 1 261 ? 4.958 7.655 21.867 1.00 88.75 261 ASN A O 1
ATOM 2119 N N . GLU A 1 262 ? 5.842 8.381 19.934 1.00 92.31 262 GLU A N 1
ATOM 2120 C CA . GLU A 1 262 ? 5.571 9.806 20.147 1.00 92.31 262 GLU A CA 1
ATOM 2121 C C . GLU A 1 262 ? 4.137 10.202 19.765 1.00 92.31 262 GLU A C 1
ATOM 2123 O O . GLU A 1 262 ? 3.654 11.242 20.212 1.00 92.31 262 GLU A O 1
ATOM 2128 N N . ALA A 1 263 ? 3.450 9.408 18.936 1.00 91.25 263 ALA A N 1
ATOM 2129 C CA . ALA A 1 263 ? 2.066 9.682 18.558 1.00 91.25 263 ALA A CA 1
ATOM 2130 C C . ALA A 1 263 ? 1.138 9.577 19.772 1.00 91.25 263 ALA A C 1
ATOM 2132 O O . ALA A 1 263 ? 1.446 8.868 20.729 1.00 91.25 263 ALA A O 1
ATOM 2133 N N . THR A 1 264 ? -0.014 10.251 19.763 1.00 91.50 264 THR A N 1
ATOM 2134 C CA . THR A 1 264 ? -0.898 10.231 20.939 1.00 91.50 264 THR A CA 1
ATOM 2135 C C . THR A 1 264 ? -1.546 8.850 21.136 1.00 91.50 264 THR A C 1
ATOM 2137 O O . THR A 1 264 ? -1.741 8.114 20.161 1.00 91.50 264 THR A O 1
ATOM 2140 N N . PRO A 1 265 ? -1.921 8.478 22.376 1.00 91.50 265 PRO A N 1
ATOM 2141 C CA . PRO A 1 265 ? -2.677 7.255 22.653 1.00 91.50 265 PRO A CA 1
ATOM 2142 C C . PRO A 1 265 ? -3.903 7.064 21.745 1.00 91.50 265 PRO A C 1
ATOM 2144 O O . PRO A 1 265 ? -4.163 5.951 21.284 1.00 91.50 265 PRO A O 1
ATOM 2147 N N . GLU A 1 266 ? -4.622 8.146 21.440 1.00 91.88 266 GLU A N 1
ATOM 2148 C CA . GLU A 1 266 ? -5.819 8.149 20.596 1.00 91.88 266 GLU A CA 1
ATOM 2149 C C . GLU A 1 266 ? -5.484 7.838 19.135 1.00 91.88 266 GLU A C 1
ATOM 2151 O O . GLU A 1 266 ? -6.180 7.045 18.502 1.00 91.88 266 GLU A O 1
ATOM 2156 N N . GLN A 1 267 ? -4.402 8.411 18.597 1.00 91.38 267 GLN A N 1
ATOM 2157 C CA . GLN A 1 267 ? -3.970 8.149 17.222 1.00 91.38 267 GLN A CA 1
ATOM 2158 C C . GLN A 1 267 ? -3.471 6.708 17.052 1.00 91.38 267 GLN A C 1
ATOM 2160 O O . GLN A 1 267 ? -3.781 6.034 16.070 1.00 91.38 267 GLN A O 1
ATOM 2165 N N . ARG A 1 268 ? -2.754 6.188 18.048 1.00 91.88 268 ARG A N 1
ATOM 2166 C CA . ARG A 1 268 ? -2.279 4.797 18.047 1.00 91.88 268 ARG A CA 1
ATOM 2167 C C . ARG A 1 268 ? -3.446 3.819 18.157 1.00 91.88 268 ARG A C 1
ATOM 2169 O O . ARG A 1 268 ? -3.503 2.822 17.436 1.00 91.88 268 ARG A O 1
ATOM 2176 N N . GLN A 1 269 ? -4.434 4.140 18.989 1.00 94.56 269 GLN A N 1
ATOM 2177 C CA . GLN A 1 269 ? -5.654 3.350 19.090 1.00 94.56 269 GLN A CA 1
ATOM 2178 C C . GLN A 1 269 ? -6.519 3.437 17.827 1.00 94.56 269 GLN A C 1
ATOM 2180 O O . GLN A 1 269 ? -7.110 2.430 17.439 1.00 94.56 269 GLN A O 1
ATOM 2185 N N . TRP A 1 270 ? -6.557 4.586 17.149 1.00 96.25 270 TRP A N 1
ATOM 2186 C CA . TRP A 1 270 ? -7.219 4.757 15.856 1.00 96.25 270 TRP A CA 1
ATOM 2187 C C . TRP A 1 270 ? -6.696 3.772 14.802 1.00 96.25 270 TRP A C 1
ATOM 2189 O O . TRP A 1 270 ? -7.495 3.104 14.139 1.00 96.25 270 TRP A O 1
ATOM 2199 N N . VAL A 1 271 ? -5.374 3.612 14.696 1.00 95.06 271 VAL A N 1
ATOM 2200 C CA . VAL A 1 271 ? -4.741 2.657 13.772 1.00 95.06 271 VAL A CA 1
ATOM 2201 C C . VAL A 1 271 ? -5.178 1.218 14.069 1.00 95.06 271 VAL A C 1
ATOM 2203 O O . VAL A 1 271 ? -5.681 0.517 13.186 1.00 95.06 271 VAL A O 1
ATOM 2206 N N . VAL A 1 272 ? -5.057 0.779 15.327 1.00 96.94 272 VAL A N 1
ATOM 2207 C CA . VAL A 1 272 ? -5.402 -0.600 15.720 1.00 96.94 272 VAL A CA 1
ATOM 2208 C C . VAL A 1 272 ? -6.908 -0.857 15.620 1.00 96.94 272 VAL A C 1
ATOM 2210 O O . VAL A 1 272 ? -7.324 -1.937 15.197 1.00 96.94 272 VAL A O 1
ATOM 2213 N N . ALA A 1 273 ? -7.743 0.132 15.952 1.00 98.06 273 ALA A N 1
ATOM 2214 C CA . ALA A 1 273 ? -9.191 0.033 15.813 1.00 98.06 273 ALA A CA 1
ATOM 2215 C C . ALA A 1 273 ? -9.604 -0.138 14.347 1.00 98.06 273 ALA A C 1
ATOM 2217 O O . ALA A 1 273 ? -10.419 -1.004 14.040 1.00 98.06 273 ALA A O 1
ATOM 2218 N N . ASN A 1 274 ? -9.017 0.621 13.422 1.00 97.88 274 ASN A N 1
ATOM 2219 C CA . ASN A 1 274 ? -9.314 0.442 12.005 1.00 97.88 274 ASN A CA 1
ATOM 2220 C C . ASN A 1 274 ? -8.866 -0.930 11.500 1.00 97.88 274 ASN A C 1
ATOM 2222 O O . ASN A 1 274 ? -9.676 -1.618 10.881 1.00 97.88 274 ASN A O 1
ATOM 2226 N N . TYR A 1 275 ? -7.654 -1.382 11.851 1.00 96.88 275 TYR A N 1
ATOM 2227 C CA . TYR A 1 275 ? -7.202 -2.746 11.550 1.00 96.88 275 TYR A CA 1
ATOM 2228 C C . TYR A 1 275 ? -8.199 -3.801 12.035 1.00 96.88 275 TYR A C 1
ATOM 2230 O O . TYR A 1 275 ? -8.699 -4.596 11.243 1.00 96.88 275 TYR A O 1
ATOM 2238 N N . LEU A 1 276 ? -8.565 -3.777 13.318 1.00 97.12 276 LEU A N 1
ATOM 2239 C CA . LEU A 1 276 ? -9.538 -4.715 13.877 1.00 97.12 276 LEU A CA 1
ATOM 2240 C C . LEU A 1 276 ? -10.942 -4.542 13.281 1.00 97.12 276 LEU A C 1
ATOM 2242 O O . LEU A 1 276 ? -11.740 -5.479 13.303 1.00 97.12 276 LEU A O 1
ATOM 2246 N N . LEU A 1 277 ? -11.286 -3.380 12.736 1.00 97.81 277 LEU A N 1
ATOM 2247 C CA . LEU A 1 277 ? -12.550 -3.207 12.043 1.00 97.81 277 LEU A CA 1
ATOM 2248 C C . LEU A 1 277 ? -12.514 -3.924 10.691 1.00 97.81 277 LEU A C 1
ATOM 2250 O O . LEU A 1 277 ? -13.309 -4.839 10.486 1.00 97.81 277 LEU A O 1
ATOM 2254 N N . TYR A 1 278 ? -11.607 -3.555 9.783 1.00 95.06 278 TYR A N 1
ATOM 2255 C CA . TYR A 1 278 ? -11.649 -4.064 8.409 1.00 95.06 278 TYR A CA 1
ATOM 2256 C C . TYR A 1 278 ? -11.110 -5.489 8.266 1.00 95.06 278 TYR A C 1
ATOM 2258 O O . TYR A 1 278 ? -11.573 -6.185 7.358 1.00 95.06 278 TYR A O 1
ATOM 2266 N N . ARG A 1 279 ? -10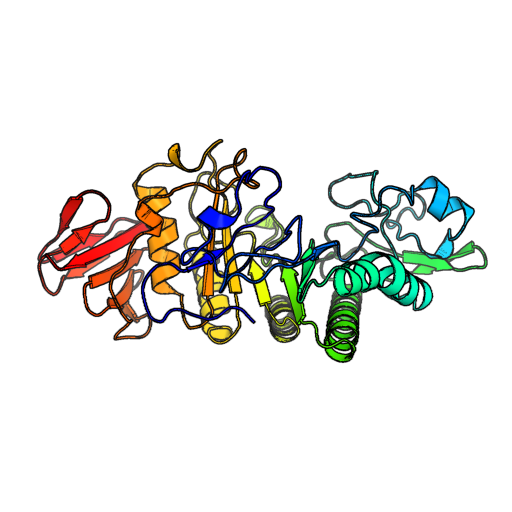.172 -5.919 9.132 1.00 92.88 279 ARG A N 1
ATOM 2267 C CA . ARG A 1 279 ? -9.389 -7.148 8.931 1.00 92.88 279 ARG A CA 1
ATOM 2268 C C . ARG A 1 279 ? -10.267 -8.347 8.619 1.00 92.88 279 ARG A C 1
ATOM 2270 O O . ARG A 1 279 ? -11.189 -8.676 9.348 1.00 92.88 279 ARG A O 1
ATOM 2277 N N . GLU A 1 280 ? -9.944 -9.069 7.579 1.00 87.31 280 GLU A N 1
ATOM 2278 C CA . GLU A 1 280 ? -10.376 -10.452 7.430 1.00 87.31 280 GLU A CA 1
ATOM 2279 C C . GLU A 1 280 ? -9.114 -11.255 7.124 1.00 87.31 280 GLU A C 1
ATOM 2281 O O . GLU A 1 280 ? -8.022 -10.690 7.004 1.00 87.31 280 GLU A O 1
ATOM 2286 N N . ALA A 1 281 ? -9.214 -12.574 7.048 1.00 78.19 281 ALA A N 1
ATOM 2287 C CA . ALA A 1 281 ? -8.080 -13.348 6.570 1.00 78.19 281 ALA A CA 1
ATOM 2288 C C . ALA A 1 281 ? -7.824 -13.014 5.092 1.00 78.19 281 ALA A C 1
ATOM 2290 O O . ALA A 1 281 ? -8.778 -13.209 4.332 1.00 78.19 281 ALA A O 1
ATOM 2291 N N . PRO A 1 282 ? -6.616 -12.571 4.642 1.00 83.56 282 PRO A N 1
ATOM 2292 C CA . PRO A 1 282 ? -5.267 -12.444 5.257 1.00 83.56 282 PRO A CA 1
ATOM 2293 C C . PRO A 1 282 ? -4.707 -10.996 5.438 1.00 83.56 282 PRO A C 1
ATOM 2295 O O . PRO A 1 282 ? -3.687 -10.635 4.850 1.00 83.56 282 PRO A O 1
ATOM 2298 N N . ALA A 1 283 ? -5.313 -10.147 6.268 1.00 93.25 283 ALA A N 1
ATOM 2299 C CA . ALA A 1 283 ? -4.816 -8.781 6.504 1.00 93.25 283 ALA A CA 1
ATOM 2300 C C . ALA A 1 283 ? -3.647 -8.693 7.511 1.00 93.25 283 ALA A C 1
ATOM 2302 O O . ALA A 1 283 ? -3.621 -9.406 8.517 1.00 93.25 283 ALA A O 1
ATOM 2303 N N . MET A 1 284 ? -2.725 -7.759 7.269 1.00 95.12 284 MET A N 1
ATOM 2304 C CA . MET A 1 284 ? -1.576 -7.425 8.113 1.00 95.12 284 MET A CA 1
ATOM 2305 C C . MET A 1 284 ? -1.485 -5.910 8.325 1.00 95.12 284 MET A C 1
ATOM 2307 O O . MET A 1 284 ? -1.768 -5.126 7.416 1.00 95.12 284 MET A O 1
ATOM 2311 N N . LEU A 1 285 ? -1.080 -5.508 9.528 1.00 95.00 285 LEU A N 1
ATOM 2312 C CA . LEU A 1 285 ? -0.884 -4.114 9.915 1.00 95.00 285 LEU A CA 1
ATOM 2313 C C . LEU A 1 285 ? 0.600 -3.756 9.899 1.00 95.00 285 LEU A C 1
ATOM 2315 O O . LEU A 1 285 ? 1.392 -4.418 10.563 1.00 95.00 285 LEU A O 1
ATOM 2319 N N . GLU A 1 286 ? 0.957 -2.662 9.244 1.00 93.75 286 GLU A N 1
ATOM 2320 C CA . GLU A 1 286 ? 2.170 -1.921 9.584 1.00 93.75 286 GLU A CA 1
ATOM 2321 C C . GLU A 1 286 ? 1.761 -0.588 10.224 1.00 93.75 286 GLU A C 1
ATOM 2323 O O . GLU A 1 286 ? 0.730 0.001 9.871 1.00 93.75 286 GLU A O 1
ATOM 2328 N N . SER A 1 287 ? 2.550 -0.125 11.197 1.00 92.81 287 SER A N 1
ATOM 2329 C CA . SER A 1 287 ? 2.515 1.279 11.596 1.00 92.81 287 SER A CA 1
ATOM 2330 C C . SER A 1 287 ? 3.887 1.764 12.049 1.00 92.81 287 SER A C 1
ATOM 2332 O O . SER A 1 287 ? 4.559 1.088 12.826 1.00 92.81 287 SER A O 1
ATOM 2334 N N . THR A 1 288 ? 4.259 2.969 11.621 1.00 91.56 288 THR A N 1
ATOM 2335 C CA . THR A 1 288 ? 5.562 3.587 11.899 1.00 91.56 288 THR A CA 1
ATOM 2336 C C . THR A 1 288 ? 5.443 5.098 12.115 1.00 91.56 288 THR A C 1
ATOM 2338 O O . THR A 1 288 ? 4.473 5.711 11.674 1.00 91.56 288 THR A O 1
ATOM 2341 N N . GLY A 1 289 ? 6.444 5.728 12.729 1.00 90.81 289 GLY A N 1
ATOM 2342 C CA . GLY A 1 289 ? 6.760 7.141 12.512 1.00 90.81 289 GLY A CA 1
ATOM 2343 C C . GLY A 1 289 ? 7.649 7.347 11.274 1.00 90.81 289 GLY A C 1
ATOM 2344 O O . GLY A 1 289 ? 7.862 6.453 10.451 1.00 90.81 289 GLY A O 1
ATOM 2345 N N . SER A 1 290 ? 8.168 8.561 11.094 1.00 88.50 290 SER A N 1
ATOM 2346 C CA . SER A 1 290 ? 8.970 8.915 9.914 1.00 88.50 290 SER A CA 1
ATOM 2347 C C . SER A 1 290 ? 10.425 8.433 9.939 1.00 88.50 290 SER A C 1
ATOM 2349 O O . SER A 1 290 ? 11.015 8.284 8.867 1.00 88.50 290 SER A O 1
ATOM 2351 N N . LYS A 1 291 ? 11.006 8.177 11.118 1.00 90.56 291 LYS A N 1
ATOM 2352 C CA . LYS A 1 291 ? 12.422 7.797 11.291 1.00 90.56 291 LYS A CA 1
ATOM 2353 C C . LYS A 1 291 ? 12.646 6.320 11.602 1.00 90.56 291 LYS A C 1
ATOM 2355 O O . LYS A 1 291 ? 13.763 5.843 11.429 1.00 90.56 291 LYS A O 1
ATOM 2360 N N . ASP A 1 292 ? 11.612 5.615 12.028 1.00 89.81 292 ASP A N 1
ATOM 2361 C CA . ASP A 1 292 ? 11.619 4.204 12.422 1.00 89.81 292 ASP A CA 1
ATOM 2362 C C . ASP A 1 292 ? 10.961 3.281 11.389 1.00 89.81 292 ASP A C 1
ATOM 2364 O O . ASP A 1 292 ? 10.794 2.096 11.644 1.00 89.81 292 ASP A O 1
ATOM 2368 N N . TYR A 1 293 ? 10.686 3.796 10.187 1.00 88.31 293 TYR A N 1
ATOM 2369 C CA . TYR A 1 293 ? 10.074 3.044 9.086 1.00 88.31 293 TYR A CA 1
ATOM 2370 C C . TYR A 1 293 ? 10.806 1.747 8.738 1.00 88.31 293 TYR A C 1
ATOM 2372 O O . TYR A 1 293 ? 10.162 0.787 8.361 1.00 88.31 293 TYR A O 1
ATOM 2380 N N . ALA A 1 294 ? 12.134 1.697 8.889 1.00 93.38 294 ALA A N 1
ATOM 2381 C CA . ALA A 1 294 ? 12.938 0.505 8.601 1.00 93.38 294 ALA A CA 1
ATOM 2382 C C . ALA A 1 294 ? 13.338 -0.299 9.854 1.00 93.38 294 ALA A C 1
ATOM 2384 O O . ALA A 1 294 ? 14.181 -1.200 9.763 1.00 93.38 294 ALA A O 1
ATOM 2385 N N . ALA A 1 295 ? 12.805 0.079 11.017 1.00 92.44 295 ALA A N 1
ATOM 2386 C CA . ALA A 1 295 ? 13.041 -0.560 12.301 1.00 92.44 295 ALA A CA 1
ATOM 2387 C C . ALA A 1 295 ? 11.815 -1.383 12.715 1.00 92.44 295 ALA A C 1
ATOM 2389 O O . ALA A 1 295 ? 10.699 -1.156 12.250 1.00 92.44 295 ALA A O 1
ATOM 2390 N N . PHE A 1 296 ? 12.035 -2.337 13.619 1.00 91.25 296 PHE A N 1
ATOM 2391 C CA . PHE A 1 296 ? 10.959 -3.064 14.276 1.00 91.25 296 PHE A CA 1
ATOM 2392 C C . PHE A 1 296 ? 10.700 -2.424 15.634 1.00 91.25 296 PHE A C 1
ATOM 2394 O O . PHE A 1 296 ? 11.572 -2.427 16.505 1.00 91.25 296 PHE A O 1
ATOM 2401 N N . ASN A 1 297 ? 9.497 -1.893 15.816 1.00 84.50 297 ASN A N 1
ATOM 2402 C CA . ASN A 1 297 ? 9.086 -1.274 17.065 1.00 84.50 297 ASN A CA 1
ATOM 2403 C C . ASN A 1 297 ? 8.250 -2.250 17.893 1.00 84.50 297 ASN A C 1
ATOM 2405 O O . ASN A 1 297 ? 7.234 -2.770 17.430 1.00 84.50 297 ASN A O 1
ATOM 2409 N N . GLU A 1 298 ? 8.628 -2.453 19.156 1.00 82.88 298 GLU A N 1
ATOM 2410 C CA . GLU A 1 298 ? 7.736 -3.114 20.106 1.00 82.88 298 GLU A CA 1
ATOM 2411 C C . GLU A 1 298 ? 6.622 -2.155 20.519 1.00 82.88 298 GLU A C 1
ATOM 2413 O O . GLU A 1 298 ? 6.818 -1.223 21.299 1.00 82.88 298 GLU A O 1
ATOM 2418 N N . ILE A 1 299 ? 5.439 -2.396 19.963 1.00 83.12 299 ILE A N 1
ATOM 2419 C CA . ILE A 1 299 ? 4.279 -1.532 20.116 1.00 83.12 299 ILE A CA 1
ATOM 2420 C C . ILE A 1 299 ? 3.227 -2.243 20.983 1.00 83.12 299 ILE A C 1
ATOM 2422 O O . ILE A 1 299 ? 2.625 -3.218 20.518 1.00 83.12 299 ILE A O 1
ATOM 2426 N N . PRO A 1 300 ? 2.965 -1.783 22.223 1.00 85.94 300 PRO A N 1
ATOM 2427 C CA . PRO A 1 300 ? 2.009 -2.435 23.120 1.00 85.94 300 PRO A CA 1
ATOM 2428 C C . PRO A 1 300 ? 0.605 -2.577 22.521 1.00 85.94 300 PRO A C 1
ATOM 2430 O O . PRO A 1 300 ? -0.033 -3.617 22.660 1.00 85.94 300 PRO A O 1
ATOM 2433 N N . GLU A 1 301 ? 0.130 -1.571 21.793 1.00 91.06 301 GLU A N 1
ATOM 2434 C CA . GLU A 1 301 ? -1.188 -1.566 21.161 1.00 91.06 301 GLU A CA 1
ATOM 2435 C C . GLU A 1 301 ? -1.301 -2.618 20.045 1.00 91.06 301 GLU A C 1
ATOM 2437 O O . GLU A 1 301 ? -2.391 -3.127 19.787 1.00 91.06 301 GLU A O 1
ATOM 2442 N N . MET A 1 302 ? -0.185 -3.026 19.432 1.00 89.56 302 MET A N 1
ATOM 2443 C CA . MET A 1 302 ? -0.144 -4.135 18.474 1.00 89.56 302 MET A CA 1
ATOM 2444 C C . MET A 1 302 ? -0.172 -5.510 19.158 1.00 89.56 302 MET A C 1
ATOM 2446 O O . MET A 1 302 ? -0.299 -6.522 18.478 1.00 89.56 302 MET A O 1
ATOM 2450 N N . ALA A 1 303 ? -0.100 -5.582 20.490 1.00 92.00 303 ALA A N 1
ATOM 2451 C CA . ALA A 1 303 ? -0.396 -6.803 21.238 1.00 92.00 303 ALA A CA 1
ATOM 2452 C C . ALA A 1 303 ? -1.903 -6.969 21.521 1.00 92.00 303 ALA A C 1
ATOM 2454 O O . ALA A 1 303 ? -2.303 -7.929 22.182 1.00 92.00 303 ALA A O 1
ATOM 2455 N N . ALA A 1 304 ? -2.751 -6.047 21.042 1.00 94.31 304 ALA A N 1
ATOM 2456 C CA . ALA A 1 304 ? -4.193 -6.129 21.221 1.00 94.31 304 ALA A CA 1
ATOM 2457 C C . ALA A 1 304 ? -4.759 -7.436 20.648 1.00 94.31 304 ALA A C 1
ATOM 2459 O O . ALA A 1 304 ? -4.606 -7.751 19.464 1.00 94.31 304 ALA A O 1
ATOM 2460 N N . ASP A 1 305 ? -5.483 -8.163 21.495 1.00 95.50 305 ASP A N 1
ATOM 2461 C CA . ASP A 1 305 ? -6.200 -9.370 21.115 1.00 95.50 305 ASP A CA 1
ATOM 2462 C C . ASP A 1 305 ? -7.584 -9.391 21.768 1.00 95.50 305 ASP A C 1
ATOM 2464 O O . ASP A 1 305 ? -7.718 -9.394 22.995 1.00 95.50 305 ASP A O 1
ATOM 2468 N N . LEU A 1 306 ? -8.614 -9.361 20.922 1.00 96.75 306 LEU A N 1
ATOM 2469 C CA . LEU A 1 306 ? -10.018 -9.470 21.317 1.00 96.75 306 LEU A CA 1
ATOM 2470 C C . LEU A 1 306 ? -10.581 -10.878 21.030 1.00 96.75 306 LEU A C 1
ATOM 2472 O O . LEU A 1 306 ? -11.785 -11.096 21.174 1.00 96.75 306 LEU A O 1
ATOM 2476 N N . GLY A 1 307 ? -9.736 -11.822 20.603 1.00 95.56 307 GLY A N 1
ATOM 2477 C CA . GLY A 1 307 ? -10.127 -13.146 20.132 1.00 95.56 307 GLY A CA 1
ATOM 2478 C C . GLY A 1 307 ? -10.583 -13.141 18.669 1.00 95.56 307 GLY A C 1
ATOM 2479 O O . GLY A 1 307 ? -10.289 -12.222 17.905 1.00 95.56 307 GLY A O 1
ATOM 2480 N N . THR A 1 308 ? -11.315 -14.182 18.269 1.00 95.00 308 THR A N 1
ATOM 2481 C CA . THR A 1 308 ? -11.883 -14.306 16.917 1.00 95.00 308 THR A CA 1
ATOM 2482 C C . THR A 1 308 ? -13.080 -13.363 16.738 1.00 95.00 308 THR A C 1
ATOM 2484 O O . THR A 1 308 ? -13.880 -13.173 17.664 1.00 95.00 308 THR A O 1
ATOM 2487 N N . ALA A 1 309 ? -13.232 -12.779 15.547 1.00 95.12 309 ALA A N 1
ATOM 2488 C CA . ALA A 1 309 ? -14.405 -11.976 15.206 1.00 95.12 309 ALA A CA 1
ATOM 2489 C C . ALA A 1 309 ? -15.689 -12.827 15.227 1.00 95.12 309 ALA A C 1
ATOM 2491 O O . ALA A 1 309 ? -15.711 -13.940 14.708 1.00 95.12 309 ALA A O 1
ATOM 2492 N N . ILE A 1 310 ? -16.769 -12.290 15.800 1.00 95.50 310 ILE A N 1
ATOM 2493 C CA . ILE A 1 310 ? -18.093 -12.945 15.847 1.00 95.50 310 ILE A CA 1
ATOM 2494 C C . ILE A 1 310 ? -19.021 -12.383 14.768 1.00 95.50 310 ILE A C 1
ATOM 2496 O O . ILE A 1 310 ? -19.915 -13.073 14.282 1.00 95.50 310 ILE A O 1
ATOM 2500 N N . THR A 1 311 ? -18.821 -11.123 14.384 1.00 94.44 311 THR A N 1
ATOM 2501 C CA . THR A 1 311 ? -19.618 -10.461 13.350 1.00 94.44 311 THR A CA 1
ATOM 2502 C C . THR A 1 311 ? -18.716 -9.877 12.265 1.00 94.44 311 THR A C 1
ATOM 2504 O O . THR A 1 311 ? -17.557 -9.545 12.545 1.00 94.44 311 THR A O 1
ATOM 2507 N N . PRO A 1 312 ? -19.240 -9.659 11.045 1.00 95.31 312 PRO A N 1
ATOM 2508 C CA . PRO A 1 312 ? -18.646 -8.674 10.148 1.00 95.31 312 PRO A CA 1
ATOM 2509 C C . PRO A 1 312 ? -18.728 -7.264 10.772 1.00 95.31 312 PRO A C 1
ATOM 2511 O O . PRO A 1 312 ? -19.425 -7.067 11.780 1.00 95.31 312 PRO A O 1
ATOM 2514 N N . PRO A 1 313 ? -18.047 -6.262 10.193 1.00 97.25 313 PRO A N 1
ATOM 2515 C CA . PRO A 1 313 ? -18.281 -4.859 10.520 1.00 97.25 313 PRO A CA 1
ATOM 2516 C C . PRO A 1 313 ? -19.737 -4.456 10.277 1.00 97.25 313 PRO A C 1
ATOM 2518 O O . PRO A 1 313 ? -20.328 -4.804 9.256 1.00 97.25 313 PRO A O 1
ATOM 2521 N N . VAL A 1 314 ? -20.310 -3.701 11.210 1.00 97.38 314 VAL A N 1
ATOM 2522 C CA . VAL A 1 314 ? -21.700 -3.242 11.181 1.00 97.38 314 VAL A CA 1
ATOM 2523 C C . VAL A 1 314 ? -21.747 -1.741 11.424 1.00 97.38 314 VAL A C 1
ATOM 2525 O O . VAL A 1 314 ? -21.272 -1.261 12.458 1.00 97.38 314 VAL A O 1
ATOM 2528 N N . ARG A 1 315 ? -22.389 -1.013 10.507 1.00 96.88 315 ARG A N 1
ATOM 2529 C CA . ARG A 1 315 ? -22.712 0.405 10.677 1.00 96.88 315 ARG A CA 1
ATOM 2530 C C . ARG A 1 315 ? -23.819 0.579 11.726 1.00 96.88 315 ARG A C 1
ATOM 2532 O O . ARG A 1 315 ? -24.835 -0.115 11.702 1.00 96.88 315 ARG A O 1
ATOM 2539 N N . ARG A 1 316 ? -23.625 1.499 12.669 1.00 94.62 316 ARG A N 1
ATOM 2540 C CA . ARG A 1 316 ? -24.536 1.833 13.772 1.00 94.62 316 ARG A CA 1
ATOM 2541 C C . ARG A 1 316 ? -24.919 3.309 13.678 1.00 94.62 316 ARG A C 1
ATOM 2543 O O . ARG A 1 316 ? -24.169 4.199 14.071 1.00 94.62 316 ARG A O 1
ATOM 2550 N N . GLY A 1 317 ? -26.116 3.568 13.160 1.00 91.00 317 GLY A N 1
ATOM 2551 C CA . GLY A 1 317 ? -26.564 4.934 12.899 1.00 91.00 317 GLY A CA 1
ATOM 2552 C C . GLY A 1 317 ? -25.783 5.588 11.748 1.00 91.00 317 GLY A C 1
ATOM 2553 O O . GLY A 1 317 ? -25.293 4.884 10.865 1.00 91.00 317 GLY A O 1
ATOM 2554 N N . PRO A 1 318 ? -25.680 6.928 11.719 1.00 89.56 318 PRO A N 1
ATOM 2555 C CA . PRO A 1 318 ? -25.176 7.634 10.546 1.00 89.56 318 PRO A CA 1
ATOM 2556 C C . PRO A 1 318 ? -23.658 7.532 10.366 1.00 89.56 318 PRO A C 1
ATOM 2558 O O . PRO A 1 318 ? -23.207 7.575 9.228 1.00 89.56 318 PRO A O 1
ATOM 2561 N N . VAL A 1 319 ? -22.870 7.392 11.437 1.00 94.50 319 VAL A N 1
ATOM 2562 C CA . VAL A 1 319 ? -21.397 7.495 11.345 1.00 94.50 319 VAL A CA 1
ATOM 2563 C C . VAL A 1 319 ? -20.636 6.335 11.981 1.00 94.50 319 VAL A C 1
ATOM 2565 O O . VAL A 1 319 ? -19.556 6.012 11.513 1.00 94.50 319 VAL A O 1
ATOM 2568 N N . LEU A 1 320 ? -21.169 5.667 13.008 1.00 97.62 320 LEU A N 1
ATOM 2569 C CA . LEU A 1 320 ? -20.380 4.670 13.735 1.00 97.62 320 LEU A CA 1
ATOM 2570 C C . LEU A 1 320 ? -20.281 3.354 12.976 1.00 97.62 320 LEU A C 1
ATOM 2572 O O . LEU A 1 320 ? -21.268 2.859 12.437 1.00 97.62 320 LEU A O 1
ATOM 2576 N N . TRP A 1 321 ? -19.115 2.733 13.057 1.00 98.56 321 TRP A N 1
ATOM 2577 C CA . TRP A 1 321 ? -18.882 1.352 12.673 1.00 98.56 321 TRP A CA 1
ATOM 2578 C C . TRP A 1 321 ? -18.455 0.549 13.891 1.00 98.56 321 TRP A C 1
ATOM 2580 O O . TRP A 1 321 ? -17.729 1.032 14.756 1.00 98.56 321 TRP A O 1
ATOM 2590 N N . THR A 1 322 ? -18.938 -0.684 13.981 1.00 98.25 322 THR A N 1
ATOM 2591 C CA . THR A 1 322 ? -18.636 -1.584 15.095 1.00 98.25 322 THR A CA 1
ATOM 2592 C C . THR A 1 3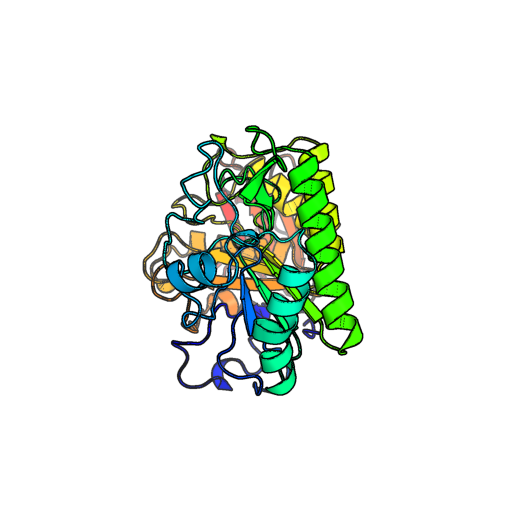22 ? -18.332 -2.974 14.586 1.00 98.25 322 THR A C 1
ATOM 2594 O O . THR A 1 322 ? -18.895 -3.396 13.578 1.00 98.25 322 THR A O 1
ATOM 2597 N N . ARG A 1 323 ? -17.504 -3.722 15.308 1.00 98.00 323 ARG A N 1
ATOM 2598 C CA . ARG A 1 323 ? -17.353 -5.158 15.080 1.00 98.00 323 ARG A CA 1
ATOM 2599 C C . ARG A 1 323 ? -17.163 -5.886 16.397 1.00 98.00 323 ARG A C 1
ATOM 2601 O O . ARG A 1 323 ? -16.398 -5.438 17.248 1.00 98.00 323 ARG A O 1
ATOM 2608 N N . LEU A 1 324 ? -17.892 -6.985 16.570 1.00 97.19 324 LEU A N 1
ATOM 2609 C CA . LEU A 1 324 ? -17.827 -7.793 17.779 1.00 97.19 324 LEU A CA 1
ATOM 2610 C C . LEU A 1 324 ? -16.787 -8.897 17.643 1.00 97.19 324 LEU A C 1
ATOM 2612 O O . LEU A 1 324 ? -16.650 -9.532 16.595 1.00 97.19 324 LEU A O 1
ATOM 2616 N N . TYR A 1 325 ? -16.126 -9.151 18.759 1.00 97.56 325 TYR A N 1
ATOM 2617 C CA . TYR A 1 325 ? -15.126 -10.182 18.949 1.00 97.56 325 TYR A CA 1
ATOM 2618 C C . TYR A 1 325 ? -15.478 -11.004 20.197 1.00 97.56 325 TYR A C 1
ATOM 2620 O O . TYR A 1 325 ? -16.297 -10.575 21.017 1.00 97.56 325 TYR A O 1
ATOM 2628 N N . ARG A 1 326 ? -14.889 -12.196 20.348 1.00 97.00 326 ARG A N 1
ATOM 2629 C CA . ARG A 1 326 ? -15.154 -13.087 21.495 1.00 97.00 326 ARG A CA 1
ATOM 2630 C C . ARG A 1 326 ? -15.004 -12.378 22.841 1.00 97.00 326 ARG A C 1
ATOM 2632 O O . ARG A 1 326 ? -15.918 -12.429 23.671 1.00 97.00 326 ARG A O 1
ATOM 2639 N N . ASP A 1 327 ? -13.911 -11.641 22.983 1.00 97.56 327 ASP A N 1
ATOM 2640 C CA . ASP A 1 327 ? -13.470 -11.038 24.238 1.00 97.56 327 ASP A CA 1
ATOM 2641 C C . ASP A 1 327 ? -13.589 -9.508 24.224 1.00 97.56 327 ASP A C 1
ATOM 2643 O O . ASP A 1 327 ? -13.064 -8.823 25.102 1.00 97.56 327 ASP A O 1
ATOM 2647 N N . GLY A 1 328 ? -14.297 -8.937 23.244 1.00 97.62 328 GLY A N 1
ATOM 2648 C CA . GLY A 1 328 ? -14.400 -7.490 23.125 1.00 97.62 328 GLY A CA 1
ATOM 2649 C C . GLY A 1 328 ? -15.179 -6.990 21.919 1.00 97.62 328 GLY A C 1
ATOM 2650 O O . GLY A 1 328 ? -15.969 -7.700 21.296 1.00 97.62 328 GLY A O 1
ATOM 2651 N N . MET A 1 329 ? -14.961 -5.726 21.594 1.00 97.94 329 MET A N 1
ATOM 2652 C CA . MET A 1 329 ? -15.451 -5.116 20.371 1.00 97.94 329 MET A CA 1
ATOM 2653 C C . MET A 1 329 ? -14.542 -3.979 19.931 1.00 97.94 329 MET A C 1
ATOM 2655 O O . MET A 1 329 ? -13.766 -3.437 20.713 1.00 97.94 329 MET A O 1
ATOM 2659 N N . VAL A 1 330 ? -14.679 -3.591 18.675 1.00 98.38 330 VAL A N 1
ATOM 2660 C CA . VAL A 1 330 ? -14.072 -2.378 18.139 1.00 98.38 330 VAL A CA 1
ATOM 2661 C C . VAL A 1 330 ? -15.163 -1.407 17.711 1.00 98.38 330 VAL A C 1
ATOM 2663 O O . VAL A 1 330 ? -16.237 -1.827 17.263 1.00 98.38 330 VAL A O 1
ATOM 2666 N N . VAL A 1 331 ? -14.896 -0.117 17.882 1.00 98.50 331 VAL A N 1
ATOM 2667 C CA . VAL A 1 331 ? -15.761 0.995 17.484 1.00 98.50 331 VAL A CA 1
ATOM 2668 C C . VAL A 1 331 ? -14.916 2.001 16.721 1.00 98.50 331 VAL A C 1
ATOM 2670 O O . VAL A 1 331 ? -13.853 2.384 17.196 1.00 98.50 331 VAL A O 1
ATOM 2673 N N . VAL A 1 332 ? -15.390 2.454 15.568 1.00 98.69 332 VAL A N 1
ATOM 2674 C CA . VAL A 1 332 ? -14.757 3.530 14.801 1.00 98.69 332 VAL A CA 1
ATOM 2675 C C . VAL A 1 332 ? -15.811 4.581 14.482 1.00 98.69 332 VAL A C 1
ATOM 2677 O O . VAL A 1 332 ? -16.889 4.260 13.978 1.00 98.69 332 VAL A O 1
ATOM 2680 N N . ASN A 1 333 ? -15.507 5.837 14.794 1.00 98.44 333 ASN A N 1
ATOM 2681 C CA . ASN A 1 333 ? -16.214 7.005 14.301 1.00 98.44 333 ASN A CA 1
ATOM 2682 C C . ASN A 1 333 ? -15.312 7.736 13.299 1.00 98.44 333 ASN A C 1
ATOM 2684 O O . ASN A 1 333 ? -14.453 8.512 13.721 1.00 98.44 333 ASN A O 1
ATOM 2688 N N . PRO A 1 334 ? -15.496 7.497 11.994 1.00 97.38 334 PRO A N 1
ATOM 2689 C CA . PRO A 1 334 ? -14.697 8.125 10.963 1.00 97.38 334 PRO A CA 1
ATOM 2690 C C . PRO A 1 334 ? -15.180 9.525 10.600 1.00 97.38 334 PRO A C 1
ATOM 2692 O O . PRO A 1 334 ? -14.606 10.120 9.703 1.00 97.38 334 PRO A O 1
ATOM 2695 N N . SER A 1 335 ? -16.223 10.070 11.236 1.00 97.19 335 SER A N 1
ATOM 2696 C CA . SER A 1 335 ? -16.623 11.446 10.941 1.00 97.19 335 SER A CA 1
ATOM 2697 C C . SER A 1 335 ? -15.586 12.429 11.468 1.00 97.19 335 SER A C 1
ATOM 2699 O O . SER A 1 335 ? -15.188 12.316 12.625 1.00 97.19 335 SER A O 1
ATOM 2701 N N . SER A 1 336 ? -15.219 13.433 10.672 1.00 95.44 336 SER A N 1
ATOM 2702 C CA . SER A 1 336 ? -14.357 14.536 11.123 1.00 95.44 336 SER A CA 1
ATOM 2703 C C . SER A 1 336 ? -15.055 15.501 12.091 1.00 95.44 336 SER A C 1
ATOM 2705 O O . SER A 1 336 ? -14.398 16.189 12.868 1.00 95.44 336 SER A O 1
ATOM 2707 N N . THR A 1 337 ? -16.393 15.551 12.079 1.00 96.94 337 THR A N 1
ATOM 2708 C CA . THR A 1 337 ? -17.172 16.603 12.766 1.00 96.94 337 THR A CA 1
ATOM 2709 C C . THR A 1 337 ? -18.278 16.091 13.683 1.00 96.94 337 THR A C 1
ATOM 2711 O O . THR A 1 337 ? -18.695 16.803 14.597 1.00 96.94 337 THR A O 1
ATOM 2714 N N . LYS A 1 338 ? -18.794 14.876 13.467 1.00 97.81 338 LYS A N 1
ATOM 2715 C CA . LYS A 1 338 ? -19.981 14.383 14.180 1.00 97.81 338 LYS A CA 1
ATOM 2716 C C . LYS A 1 338 ? -19.618 13.356 15.242 1.00 97.81 338 LYS A C 1
ATOM 2718 O O . LYS A 1 338 ? -19.118 12.277 14.939 1.00 97.81 338 LYS A O 1
ATOM 2723 N N . SER A 1 339 ? -19.986 13.647 16.483 1.00 97.50 339 SER A N 1
ATOM 2724 C CA . SER A 1 339 ? -20.056 12.650 17.553 1.00 97.50 339 SER A CA 1
ATOM 2725 C C . SER A 1 339 ? -21.326 11.803 17.425 1.00 97.50 339 SER A C 1
ATOM 2727 O O . SER A 1 339 ? -22.327 12.235 16.851 1.00 97.50 339 SER A O 1
ATOM 2729 N N . SER A 1 340 ? -21.321 10.607 18.006 1.00 97.62 340 SER A N 1
ATOM 2730 C CA . SER A 1 340 ? -22.497 9.735 18.060 1.00 97.62 340 SER A CA 1
ATOM 2731 C C . SER A 1 340 ? -22.598 9.031 19.411 1.00 97.62 340 SER A C 1
ATOM 2733 O O . SER A 1 340 ? -21.638 8.996 20.176 1.00 97.62 340 SER A O 1
ATOM 2735 N N . ARG A 1 341 ? -23.771 8.485 19.739 1.00 97.25 341 ARG A N 1
ATOM 2736 C CA . ARG A 1 341 ? -23.986 7.738 20.985 1.00 97.25 341 ARG A CA 1
ATOM 2737 C C . ARG A 1 341 ? -24.052 6.245 20.698 1.00 97.25 341 ARG A C 1
ATOM 2739 O O . ARG A 1 341 ? -24.710 5.826 19.748 1.00 97.25 341 ARG A O 1
ATOM 2746 N N . LEU A 1 342 ? -23.411 5.448 21.544 1.00 97.62 342 LEU A N 1
ATOM 2747 C CA . LEU A 1 342 ? -23.398 3.992 21.448 1.00 97.62 342 LEU A CA 1
ATOM 2748 C C . LEU A 1 342 ? -23.776 3.382 22.795 1.00 97.62 342 LEU A C 1
ATOM 2750 O O . LEU A 1 342 ? -23.148 3.670 23.811 1.00 97.62 342 LEU A O 1
ATOM 2754 N N . LEU A 1 343 ? -24.795 2.524 22.804 1.00 97.56 343 LEU A N 1
ATOM 2755 C CA . LEU A 1 343 ? -25.108 1.700 23.966 1.00 97.56 343 LEU A CA 1
ATOM 2756 C C . LEU A 1 343 ? -24.201 0.466 23.958 1.00 97.56 343 LEU A C 1
ATOM 2758 O O . LEU A 1 343 ? -24.314 -0.378 23.069 1.00 97.56 343 LEU A O 1
ATOM 2762 N N . LEU A 1 344 ? -23.303 0.365 24.936 1.00 97.00 344 LEU A N 1
ATOM 2763 C CA . LEU A 1 344 ? -22.422 -0.786 25.096 1.00 97.00 344 LEU A CA 1
ATOM 2764 C C . LEU A 1 344 ? -23.165 -1.959 25.752 1.00 97.00 344 LEU A C 1
ATOM 2766 O O . LEU A 1 344 ? -23.899 -1.749 26.721 1.00 97.00 344 LEU A O 1
ATOM 2770 N N . PRO A 1 345 ? -22.933 -3.206 25.302 1.00 94.56 345 PRO A N 1
ATOM 2771 C CA . PRO A 1 345 ? -23.601 -4.390 25.848 1.00 94.56 345 PRO A CA 1
ATOM 2772 C C . PRO A 1 345 ? -23.044 -4.843 27.211 1.00 94.56 345 PRO A C 1
ATOM 2774 O O . PRO A 1 345 ? -23.440 -5.886 27.723 1.00 94.56 345 PRO A O 1
ATOM 2777 N N . GLY A 1 346 ? -22.096 -4.107 27.794 1.00 95.75 346 GLY A N 1
ATOM 2778 C CA . GLY A 1 346 ? -21.403 -4.500 29.014 1.00 95.75 346 GLY A CA 1
ATOM 2779 C C . GLY A 1 346 ? -20.386 -3.461 29.472 1.00 95.75 346 GLY A C 1
ATOM 2780 O O . GLY A 1 346 ? -20.444 -2.295 29.075 1.00 95.75 346 GLY A O 1
ATOM 2781 N N . ARG A 1 347 ? -19.460 -3.903 30.325 1.00 97.75 347 ARG A N 1
ATOM 2782 C CA . ARG A 1 347 ? -18.315 -3.111 30.781 1.00 97.75 347 ARG A CA 1
ATOM 2783 C C . ARG A 1 347 ? -17.096 -3.459 29.945 1.00 97.75 347 ARG A C 1
ATOM 2785 O O . ARG A 1 347 ? -16.809 -4.635 29.721 1.00 97.75 347 ARG A O 1
ATOM 2792 N N . PHE A 1 348 ? -16.395 -2.430 29.509 1.00 98.19 348 PHE A N 1
ATOM 2793 C CA . PHE A 1 348 ? -15.215 -2.563 28.679 1.00 98.19 348 PHE A CA 1
ATOM 2794 C C . PHE A 1 348 ? -14.087 -1.692 29.207 1.00 98.19 348 PHE A C 1
ATOM 2796 O O . PHE A 1 348 ? -14.337 -0.672 29.847 1.00 98.19 348 PHE A O 1
ATOM 2803 N N . THR A 1 349 ? -12.863 -2.087 28.891 1.00 97.62 349 THR A N 1
ATOM 2804 C CA . THR A 1 349 ? -11.651 -1.302 29.112 1.00 97.62 349 THR A CA 1
ATOM 2805 C C . THR A 1 349 ? -10.949 -1.138 27.771 1.00 97.62 349 THR A C 1
ATOM 2807 O O . THR A 1 349 ? -10.865 -2.104 27.007 1.00 97.62 349 THR A O 1
ATOM 2810 N N . ASP A 1 350 ? -10.491 0.069 27.456 1.00 96.62 350 ASP A N 1
ATOM 2811 C CA . ASP A 1 350 ? -9.687 0.288 26.258 1.00 96.62 350 ASP A CA 1
ATOM 2812 C C . ASP A 1 350 ? -8.210 -0.108 26.435 1.00 96.62 350 ASP A C 1
ATOM 2814 O O . ASP A 1 350 ? -7.808 -0.602 27.490 1.00 96.62 350 ASP A O 1
ATOM 2818 N N . LEU A 1 351 ? -7.393 0.080 25.392 1.00 94.75 351 LEU A N 1
ATOM 2819 C CA . LEU A 1 351 ? -5.959 -0.249 25.420 1.00 94.75 351 LEU A CA 1
ATOM 2820 C C . LEU A 1 351 ? -5.163 0.577 26.442 1.00 94.75 351 LEU A C 1
ATOM 2822 O O . LEU A 1 351 ? -4.063 0.178 26.809 1.00 94.75 351 LEU A O 1
ATOM 2826 N N . HIS A 1 352 ? -5.732 1.682 26.926 1.00 93.62 352 HIS A N 1
ATOM 2827 C CA . HIS A 1 352 ? -5.091 2.637 27.829 1.00 93.62 352 HIS A CA 1
ATOM 2828 C C . HIS A 1 352 ? -5.690 2.605 29.241 1.00 93.62 352 HIS A C 1
ATOM 2830 O O . HIS A 1 352 ? -5.365 3.439 30.082 1.00 93.62 352 HIS A O 1
ATOM 2836 N N . GLY A 1 353 ? -6.556 1.627 29.530 1.00 94.44 353 GLY A N 1
ATOM 2837 C CA . GLY A 1 353 ? -7.137 1.424 30.857 1.00 94.44 353 GLY A CA 1
ATOM 2838 C C . GLY A 1 353 ? -8.410 2.228 31.138 1.00 94.44 353 GLY A C 1
ATOM 2839 O O . GLY A 1 353 ? -8.971 2.105 32.234 1.00 94.44 353 GLY A O 1
ATOM 2840 N N . THR A 1 354 ? -8.913 3.012 30.181 1.00 96.06 354 THR A N 1
ATOM 2841 C CA . THR A 1 354 ? -10.157 3.771 30.356 1.00 96.06 354 THR A CA 1
ATOM 2842 C C . THR A 1 354 ? -11.346 2.824 30.316 1.00 96.06 354 THR A C 1
ATOM 2844 O O . THR A 1 354 ? -11.468 1.978 29.429 1.00 96.06 354 THR A O 1
ATOM 2847 N N . LYS A 1 355 ? -12.249 2.964 31.290 1.00 97.44 355 LYS A N 1
ATOM 2848 C CA . LYS A 1 355 ? -13.423 2.099 31.437 1.00 97.44 355 LYS A CA 1
ATOM 2849 C C . LYS 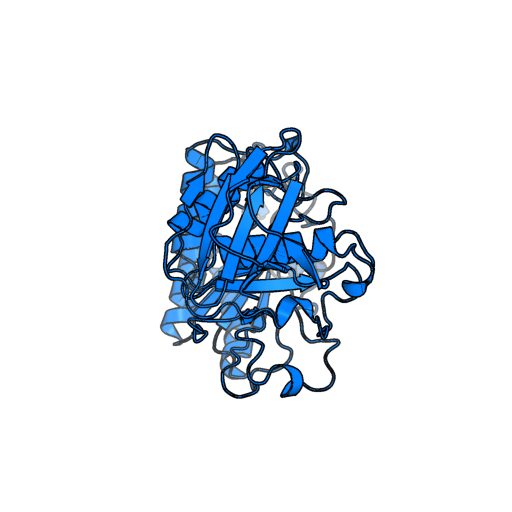A 1 355 ? -14.655 2.726 30.795 1.00 97.44 355 LYS A C 1
ATOM 2851 O O . LYS A 1 355 ? -14.977 3.881 31.059 1.00 97.44 355 LYS A O 1
ATOM 2856 N N . TYR A 1 356 ? -15.401 1.923 30.047 1.00 97.94 356 TYR A N 1
ATOM 2857 C CA . TYR A 1 356 ? -16.632 2.315 29.366 1.00 97.94 356 TYR A CA 1
ATOM 2858 C C . TYR A 1 356 ? -17.775 1.375 29.750 1.00 97.94 356 TYR A C 1
ATOM 2860 O O . TYR A 1 356 ? -17.595 0.161 29.864 1.00 97.94 356 TYR A O 1
ATOM 2868 N N . SER A 1 357 ? -18.975 1.921 29.951 1.00 97.69 357 SER A N 1
ATOM 2869 C CA . SER A 1 357 ? -20.186 1.128 30.184 1.00 97.69 357 SER A CA 1
ATOM 2870 C C . SER A 1 357 ? -21.448 1.932 29.880 1.00 97.69 357 SER A C 1
ATOM 2872 O O . SER A 1 357 ? -21.423 3.161 29.922 1.00 97.69 357 SER A O 1
ATOM 2874 N N . GLY A 1 358 ? -22.553 1.242 29.590 1.00 97.69 358 GLY A N 1
ATOM 2875 C CA . GLY A 1 358 ? -23.834 1.888 29.310 1.00 97.69 358 GLY A CA 1
ATOM 2876 C C . GLY A 1 358 ? -23.812 2.707 28.019 1.00 97.69 358 GLY A C 1
ATOM 2877 O O . GLY A 1 358 ? -23.221 2.297 27.021 1.00 97.69 358 GLY A O 1
ATOM 2878 N N . LEU A 1 359 ? -24.507 3.843 28.019 1.00 97.88 359 LEU A N 1
ATOM 2879 C CA . LEU A 1 359 ? -24.610 4.723 26.858 1.00 97.88 359 LEU A CA 1
ATOM 2880 C C . LEU A 1 359 ? -23.446 5.715 26.839 1.00 97.88 359 LEU A C 1
ATOM 2882 O O . LEU A 1 359 ? -23.439 6.672 27.612 1.00 97.88 359 LEU A O 1
ATOM 2886 N N . ILE A 1 360 ? -22.496 5.506 25.932 1.00 97.88 360 ILE A N 1
ATOM 2887 C CA . ILE A 1 360 ? -21.320 6.364 25.775 1.00 97.88 360 ILE A CA 1
ATOM 2888 C C . ILE A 1 360 ? -21.499 7.344 24.616 1.00 97.88 360 ILE A C 1
ATOM 2890 O O . ILE A 1 360 ? -22.217 7.063 23.652 1.00 97.88 360 ILE A O 1
ATOM 2894 N N . THR A 1 361 ? -20.823 8.485 24.700 1.00 97.88 361 THR A N 1
ATOM 2895 C CA . THR A 1 361 ? -20.595 9.369 23.553 1.00 97.88 361 THR A CA 1
ATOM 2896 C C . THR A 1 361 ? -19.269 8.977 22.920 1.00 97.88 361 THR A C 1
ATOM 2898 O O . THR A 1 361 ? -18.252 8.947 23.604 1.00 97.88 361 THR A O 1
ATOM 2901 N N . VAL A 1 362 ? -19.288 8.683 21.626 1.00 98.00 362 VAL A N 1
ATOM 2902 C CA . VAL A 1 362 ? -18.101 8.439 20.807 1.00 98.00 362 VAL A CA 1
ATOM 2903 C C . VAL A 1 362 ? -17.846 9.719 20.008 1.00 98.00 362 VAL A C 1
ATOM 2905 O O . VAL A 1 362 ? -18.662 10.040 19.132 1.00 98.00 362 VAL A O 1
ATOM 2908 N N . PRO A 1 363 ? -16.790 10.490 20.327 1.00 97.69 363 PRO A N 1
ATOM 2909 C CA . PRO A 1 363 ? -16.458 11.707 19.597 1.00 97.69 363 PRO A CA 1
ATOM 2910 C C . PRO A 1 363 ? -16.201 11.446 18.110 1.00 97.69 363 PRO A C 1
ATOM 2912 O O . PRO A 1 363 ? -16.033 10.300 17.687 1.00 97.69 363 PRO A O 1
ATOM 2915 N N . ALA A 1 364 ? -16.197 12.513 17.313 1.00 97.25 364 ALA A N 1
ATOM 2916 C CA . ALA A 1 364 ? -15.639 12.494 15.962 1.00 97.25 364 ALA A CA 1
ATOM 2917 C C . ALA A 1 364 ? -14.183 11.981 15.974 1.00 97.25 364 ALA A C 1
ATOM 2919 O O . ALA A 1 364 ? -13.511 12.067 17.003 1.00 97.25 364 ALA A O 1
ATOM 2920 N N . ASN A 1 365 ? -13.706 11.454 14.845 1.00 96.12 365 ASN A N 1
ATOM 2921 C CA . ASN A 1 365 ? -12.327 11.002 14.653 1.00 96.12 365 ASN A CA 1
ATOM 2922 C C . ASN A 1 365 ? -11.809 10.101 15.797 1.00 96.12 365 ASN A C 1
ATOM 2924 O O . ASN A 1 365 ? -10.812 10.392 16.455 1.00 96.12 365 ASN A O 1
ATOM 2928 N N . THR A 1 366 ? -12.547 9.035 16.105 1.00 97.50 366 THR A N 1
ATOM 2929 C CA . THR A 1 366 ? -12.265 8.186 17.272 1.00 97.50 366 THR A CA 1
ATOM 2930 C C . THR A 1 366 ? -12.241 6.717 16.881 1.00 97.50 366 THR A C 1
ATOM 2932 O O . THR A 1 366 ? -13.175 6.221 16.254 1.00 97.50 366 THR A O 1
ATOM 2935 N N . GLY A 1 367 ? -11.204 5.998 17.308 1.00 97.88 367 GLY A N 1
ATOM 2936 C CA . GLY A 1 367 ? -11.136 4.542 17.255 1.00 97.88 367 GLY A CA 1
ATOM 2937 C C . GLY A 1 367 ? -11.008 3.985 18.666 1.00 97.88 367 GLY A C 1
ATOM 2938 O O . GLY A 1 367 ? -10.119 4.389 19.405 1.00 97.88 367 GLY A O 1
ATOM 2939 N N . LEU A 1 368 ? -11.893 3.065 19.043 1.00 98.25 368 LEU A N 1
ATOM 2940 C CA . LEU A 1 368 ? -11.862 2.379 20.329 1.00 98.25 368 LEU A CA 1
ATOM 2941 C C . LEU A 1 368 ? -11.715 0.878 20.113 1.00 98.25 368 LEU A C 1
ATOM 2943 O O . LEU A 1 368 ? -12.555 0.234 19.488 1.00 98.25 368 LEU A O 1
ATOM 2947 N N . VAL A 1 369 ? -10.674 0.318 20.709 1.00 98.38 369 VAL A N 1
ATOM 2948 C CA . VAL A 1 369 ? -10.488 -1.122 20.903 1.00 98.38 369 VAL A CA 1
ATOM 2949 C C . VAL A 1 369 ? -10.880 -1.429 22.340 1.00 98.38 369 VAL A C 1
ATOM 2951 O O . VAL A 1 369 ? -10.223 -0.950 23.259 1.00 98.38 369 VAL A O 1
ATOM 2954 N N . LEU A 1 370 ? -11.971 -2.168 22.529 1.00 98.12 370 LEU A N 1
ATOM 2955 C CA . LEU A 1 370 ? -12.640 -2.350 23.814 1.00 98.12 370 LEU A CA 1
ATOM 2956 C C . LEU A 1 370 ? -12.599 -3.823 24.229 1.00 98.12 370 LEU A C 1
ATOM 2958 O O . LEU A 1 370 ? -13.302 -4.656 23.654 1.00 98.12 370 LEU A O 1
ATOM 2962 N N . LYS A 1 371 ? -11.818 -4.148 25.260 1.00 97.75 371 LYS A N 1
ATOM 2963 C CA . LYS A 1 371 ? -11.768 -5.487 25.858 1.00 97.75 371 LYS A CA 1
ATOM 2964 C C . LYS A 1 371 ? -12.833 -5.620 26.940 1.00 97.75 371 LYS A C 1
ATOM 2966 O O . LYS A 1 371 ? -13.025 -4.698 27.732 1.00 97.75 371 LYS A O 1
ATOM 2971 N N . ARG A 1 372 ? -13.548 -6.745 26.974 1.00 95.62 372 ARG A N 1
ATOM 2972 C CA . ARG A 1 372 ? -14.552 -7.017 28.010 1.00 95.62 372 ARG A CA 1
ATOM 2973 C C . ARG A 1 372 ? -13.856 -7.144 29.371 1.00 95.62 372 ARG A C 1
ATOM 2975 O O . ARG A 1 372 ? -12.830 -7.816 29.470 1.00 95.62 372 ARG A O 1
ATOM 2982 N N . GLY A 1 373 ? -14.393 -6.441 30.368 1.00 82.81 373 GLY A N 1
ATOM 2983 C CA . GLY A 1 373 ? -13.909 -6.466 31.753 1.00 82.81 373 GLY A CA 1
ATOM 2984 C C . GLY A 1 373 ? -14.547 -7.542 32.612 1.00 82.81 373 GLY A C 1
ATOM 2985 O O . GLY A 1 373 ? -15.606 -8.076 32.203 1.00 82.81 373 GLY A O 1
#